Protein AF-A0A1M4UAZ0-F1 (afdb_monomer)

Secondary structure (DSSP, 8-state):
-HHHHHHHHHHHHHHHHHHHHHHHTTTSSSSSSSSSSS-S-------SSHHHHHHHHHHHHHHTTSSS-S--SS-TTTHHHHHHHHHHHHHHHHHHHHHHHHHHHHHHHHHHHHHHHHHHHHHHHHHHHHHHHHHHHHHHHHHHHHHHHHHHHHHHHHHHHHHHGGGGS-HHHHHHTT--SHHHHHHHHHHHHHHHHHHHHHHHHHHHHHHTT-HHHHHHHHHHHHHHHHHHHHIIIIIS--HHHHHHHHHHHHHHHHHHHHHHHHIIIIITTS----PPPHHHHHHHHSHHHHHHHHHHHHHHHHHHHHHHHHGGG-HHHHHHHHHHHHHHIIIIIHHHHHHHHHHHHHHHHHHHHGGG-HHHHHHHHHHHHHHHHHHHHHHHHHIIIIIHHHHHHHHHHHHHHSS-HHHHHHHHHHHHHHHHHHHHHHHHHHHHHHHHHHHHHTT-HHHHHHHHHHHHHHHHHHHHHHHHTTT-HHHHHHHHHHHHHHHHHHHHHHHHHHHHHH-

Organism: NCBI:txid112248

Foldseek 3Di:
DVVVVVVVVVVVVVVVCVVVVVVVVVVPVVPPPDPPPPDPDDDDDDDDPVVVVVVVVVVVVVPVVPPPPPDDDDCPVVVVVVVVVVVVVVVVVVVVVVVVVVVVVVVVVVVVVVVVVVVVVVVVVVVVVVVVVVVVLQVVLQLLLQVLLVQLVVLQVQLVCQLPVVVVDPPVVCVVVVNPDPLSNLLRSLQRSLCSNLVSNLVSLLLLCVLLVNNVLSVVLVVQLVVQLVVQQCCQVPVVVVNSVSSSVSNSVSSVVSSVSSVVVCCVRRNPPYDRDNDDDPVSVCCCVHLQVVLVVLLVCLVVCLVVVVLVLQVVVDDLLSVLSVVLVVPPCVQLVVLLLVLQLNLLSLLLVCLVVVPDDPVSLVVNVVVLVVSLVVSLVVLVCCLVPPLVVVLVVCLVVCLVPPDDVVSSVSSSVSNVLCSVLVSLLSSVVSSVSNVLSSCSSNSVSVVSSVVSVVSSVLVVVLSSLSSVLPPDPVSVVVSVVSSVVVVVVSVVVCVVVVVVSSD

Radius of gyration: 39.87 Å; Cα contacts (8 Å, |Δi|>4): 357; chains: 1; bounding box: 80×70×135 Å

Nearest PDB structures (foldseek):
  3vvn-assembly1_A  TM=6.983E-01  e=2.061E-05  Pyrococcus furiosus DSM 3638
  6idr-assembly1_A  TM=7.002E-01  e=3.317E-05  Vibrio cholerae
  6ids-assembly1_A  TM=6.840E-01  e=5.114E-05  Vibrio cholerae
  3vvp-assembly2_B  TM=6.735E-01  e=1.115E-04  Pyrococcus furiosus
  3vvp-assembly1_A  TM=6.375E-01  e=6.631E-05  Pyrococcus furiosus

Solvent-accessible surface area (backbone atoms only — not comparable to full-atom values): 27048 Å² total; per-residue (Å²): 111,75,71,60,59,50,57,53,51,51,62,56,55,59,64,57,55,60,67,59,53,61,60,56,62,70,66,54,68,81,79,71,79,82,76,85,88,72,75,97,80,75,85,83,89,86,73,92,59,76,68,60,61,61,54,55,59,57,52,63,63,62,65,71,71,74,80,82,83,84,83,82,86,84,55,82,85,52,45,66,62,46,52,55,51,45,54,54,46,50,53,49,48,51,53,48,50,52,50,51,50,52,51,51,52,49,51,51,52,51,51,51,51,52,50,52,53,49,52,50,51,52,51,53,50,52,50,53,53,50,53,50,53,53,50,51,53,48,50,52,43,46,49,50,41,19,50,51,37,46,41,36,52,50,11,44,54,51,6,52,47,47,45,50,52,64,81,74,49,56,67,76,55,35,45,74,73,66,37,79,47,72,67,48,43,50,38,48,27,54,44,46,17,48,41,36,29,49,52,44,40,39,51,48,48,32,49,54,29,38,75,75,72,35,47,66,57,33,48,50,29,52,52,50,21,50,55,44,23,68,55,33,27,57,44,26,25,64,70,68,62,42,44,69,53,16,41,44,51,20,46,52,52,14,45,52,55,22,36,53,51,38,49,54,52,42,40,78,75,62,41,89,81,53,81,88,46,63,67,77,47,70,69,58,46,47,44,52,67,30,66,51,34,42,29,48,51,55,38,51,50,53,63,65,47,44,62,55,55,48,47,66,69,36,52,85,73,33,70,33,50,37,50,18,52,53,52,46,64,64,55,46,50,66,66,52,42,46,55,15,47,53,55,6,54,54,38,15,54,49,37,31,56,42,59,72,65,50,85,78,44,75,68,56,56,52,49,51,52,54,49,51,55,47,54,50,50,48,49,48,55,49,44,51,48,44,43,66,70,42,47,59,58,42,45,56,51,46,33,54,51,46,23,67,71,78,34,61,74,75,49,9,57,56,13,29,54,45,30,49,51,49,48,64,55,44,49,58,52,44,50,52,46,22,55,46,35,30,52,42,28,32,30,51,24,65,66,38,24,63,63,37,27,55,53,48,51,53,47,52,54,51,50,48,53,53,49,52,47,53,61,78,31,70,89,46,81,70,32,60,55,52,50,53,51,54,47,51,53,48,50,52,50,51,53,51,48,51,55,51,48,50,53,61,73,73,99

Sequence (507 aa):
MKRAKLTSKLKQETRATFLERGADYLLGITDTLYPIFIGAWAVSVSSKIGTFLLIFGAIWTGINAGAMLTVIPGYLGAAEVLEKKMREAEERQAKLRARAFMLQSQRKRARAKAFMLHAKRETTRAQALMIQAQQETTRARAFMNQALGTIASVGVLLGVTFAIVPEFLPESWLHRLGIVNSEAMSYFVLTGGSFFILTGTRWCLAVALRCVGQANDARNGAILIFGVNLILDPLLIVGAGWGLVGSTVGTITAQIVGIAYLWMRFRRNALNQVKASWRLTRDVQAQLWGESGGNMMLKETCYRSFPFLMIFLIDPLGVAVLSAYRLWTMIFPPLIGSVGLAAGTVMHARVATLMGSAKKNPTQIKALRMEYDTDRKLCTAYSSRLLVRYCFPASLLVVAVLSLIYLPPKVGMESGLYLLAFFGLGAAGWYTCSLNAVLELALQGAGKMQTLFLNSLARMVGQLLLSAGAVMLLPTPMAAISVIVIYNAFMVVAKRQLASMSKSVLK

Structure (mmCIF, N/CA/C/O backbone):
data_AF-A0A1M4UAZ0-F1
#
_entry.id   AF-A0A1M4UAZ0-F1
#
loop_
_atom_site.group_PDB
_atom_site.id
_atom_site.type_symbol
_atom_site.label_atom_id
_atom_site.label_alt_id
_atom_site.label_comp_id
_atom_site.label_asym_id
_atom_site.label_entity_id
_atom_site.label_seq_id
_atom_site.pdbx_PDB_ins_code
_atom_site.Cartn_x
_atom_site.Cartn_y
_atom_site.Cartn_z
_atom_site.occupancy
_atom_site.B_iso_or_equiv
_atom_site.auth_seq_id
_atom_site.auth_comp_id
_atom_site.auth_asym_id
_atom_site.auth_atom_id
_atom_site.pdbx_PDB_model_num
ATOM 1 N N . MET A 1 1 ? 1.146 2.743 56.022 1.00 46.97 1 MET A N 1
ATOM 2 C CA . MET A 1 1 ? 2.385 1.950 55.812 1.00 46.97 1 MET A CA 1
ATOM 3 C C . MET A 1 1 ? 2.172 0.440 55.621 1.00 46.97 1 MET A C 1
ATOM 5 O O . MET A 1 1 ? 2.682 -0.079 54.637 1.00 46.97 1 MET A O 1
ATOM 9 N N . LYS A 1 2 ? 1.394 -0.283 56.450 1.00 38.38 2 LYS A N 1
ATOM 10 C CA . LYS A 1 2 ? 1.163 -1.743 56.268 1.00 38.38 2 LYS A CA 1
ATOM 11 C C . LYS A 1 2 ? 0.486 -2.139 54.936 1.00 38.38 2 LYS A C 1
ATOM 13 O O . LYS A 1 2 ? 0.771 -3.205 54.407 1.00 38.38 2 LYS A O 1
ATOM 18 N N . ARG A 1 3 ? -0.324 -1.257 54.334 1.00 35.69 3 ARG A N 1
ATOM 19 C CA . ARG A 1 3 ? -0.987 -1.498 53.034 1.00 35.69 3 ARG A CA 1
ATOM 20 C C . ARG A 1 3 ? -0.058 -1.363 51.818 1.00 35.69 3 ARG A C 1
ATOM 22 O O . ARG A 1 3 ? -0.321 -2.006 50.818 1.00 35.69 3 ARG A O 1
ATOM 29 N N . ALA A 1 4 ? 1.023 -0.580 51.917 1.00 44.78 4 ALA A N 1
ATOM 30 C CA . ALA A 1 4 ? 1.992 -0.369 50.831 1.00 44.78 4 ALA A CA 1
ATOM 31 C C . ALA A 1 4 ? 3.064 -1.476 50.770 1.00 44.78 4 ALA A C 1
ATOM 33 O O . ALA A 1 4 ? 3.473 -1.876 49.684 1.00 44.78 4 ALA A O 1
ATOM 34 N N . LYS A 1 5 ? 3.450 -2.034 51.932 1.00 42.69 5 LYS A N 1
ATOM 35 C CA . LYS A 1 5 ? 4.305 -3.234 52.019 1.00 42.69 5 LYS A CA 1
ATOM 36 C C . LYS A 1 5 ? 3.602 -4.502 51.506 1.00 42.69 5 LYS A C 1
ATOM 38 O O . LYS A 1 5 ? 4.269 -5.397 51.003 1.00 42.69 5 LYS A O 1
ATOM 43 N N . LEU A 1 6 ? 2.267 -4.570 51.584 1.00 41.69 6 LEU A N 1
ATOM 44 C CA . LEU A 1 6 ? 1.489 -5.712 51.088 1.00 41.69 6 LEU A CA 1
ATOM 45 C C . LEU A 1 6 ? 1.375 -5.718 49.550 1.00 41.69 6 LEU A C 1
ATOM 47 O O . LEU A 1 6 ? 1.447 -6.774 48.933 1.00 41.69 6 LEU A O 1
ATOM 51 N N . THR A 1 7 ? 1.275 -4.546 48.910 1.00 43.78 7 THR A N 1
ATOM 52 C CA . THR A 1 7 ? 1.202 -4.421 47.441 1.00 43.78 7 THR A CA 1
ATOM 53 C C . THR A 1 7 ? 2.545 -4.615 46.739 1.00 43.78 7 THR A C 1
ATOM 55 O O . THR A 1 7 ? 2.558 -5.059 45.591 1.00 43.78 7 THR A O 1
ATOM 58 N N . SER A 1 8 ? 3.671 -4.302 47.394 1.00 42.75 8 SER A N 1
ATOM 59 C CA . SER A 1 8 ? 5.004 -4.574 46.836 1.00 42.75 8 SER A CA 1
ATOM 60 C C . SER A 1 8 ? 5.367 -6.057 46.930 1.00 42.75 8 SER A C 1
ATOM 62 O O . SER A 1 8 ? 5.899 -6.600 45.966 1.00 42.75 8 SER A O 1
ATOM 64 N N . LYS A 1 9 ? 5.000 -6.729 48.034 1.00 42.28 9 LYS A N 1
ATOM 65 C CA . LYS A 1 9 ? 5.238 -8.167 48.235 1.00 42.28 9 LYS A CA 1
ATOM 66 C C . LYS A 1 9 ? 4.387 -9.031 47.290 1.00 42.28 9 LYS A C 1
ATOM 68 O O . LYS A 1 9 ? 4.933 -9.906 46.626 1.00 42.28 9 LYS A O 1
ATOM 73 N N . LEU A 1 10 ? 3.110 -8.672 47.078 1.00 42.12 10 LEU A N 1
ATOM 74 C CA . LEU A 1 10 ? 2.257 -9.333 46.076 1.00 42.12 10 LEU A CA 1
ATOM 75 C C . LEU A 1 10 ? 2.807 -9.190 44.645 1.00 42.12 10 LEU A C 1
ATOM 77 O O . LEU A 1 10 ? 2.771 -10.142 43.875 1.00 42.12 10 LEU A O 1
ATOM 81 N N . LYS A 1 11 ? 3.344 -8.024 44.259 1.00 41.31 11 LYS A N 1
ATOM 82 C CA . LYS A 1 11 ? 3.889 -7.822 42.900 1.00 41.31 11 LYS A CA 1
ATOM 83 C C . LYS A 1 11 ? 5.167 -8.619 42.621 1.00 41.31 11 LYS A C 1
ATOM 85 O O . LYS A 1 11 ? 5.437 -8.904 41.456 1.00 41.31 11 LYS A O 1
ATOM 90 N N . GLN A 1 12 ? 5.938 -8.950 43.655 1.00 39.31 12 GLN A N 1
ATOM 91 C CA . GLN A 1 12 ? 7.193 -9.691 43.528 1.00 39.31 12 GLN A CA 1
ATOM 92 C C . GLN A 1 12 ? 6.951 -11.211 43.557 1.00 39.31 12 GLN A C 1
ATOM 94 O O . GLN A 1 12 ? 7.513 -11.922 42.729 1.00 39.31 12 GLN A O 1
ATOM 99 N N . GLU A 1 13 ? 6.021 -11.690 44.393 1.00 41.31 13 GLU A N 1
ATOM 100 C CA . GLU A 1 13 ? 5.628 -13.110 44.460 1.00 41.31 13 GLU A CA 1
ATOM 101 C C . GLU A 1 13 ? 4.824 -13.568 43.226 1.00 41.31 13 GLU A C 1
ATOM 103 O O . GLU A 1 13 ? 5.015 -14.691 42.762 1.00 41.31 13 GLU A O 1
ATOM 108 N N . THR A 1 14 ? 4.015 -12.691 42.608 1.00 40.53 14 THR A N 1
ATOM 109 C CA . THR A 1 14 ? 3.209 -13.029 41.406 1.00 40.53 14 THR A CA 1
ATOM 110 C C . THR A 1 14 ? 4.050 -13.155 40.124 1.00 40.53 14 THR A C 1
ATOM 112 O O . THR A 1 14 ? 3.605 -13.743 39.142 1.00 40.53 14 THR A O 1
ATOM 115 N N . ARG A 1 15 ? 5.276 -12.609 40.096 1.00 37.22 15 ARG A N 1
ATOM 116 C CA . ARG A 1 15 ? 6.152 -12.660 38.909 1.00 37.22 15 ARG A CA 1
ATOM 117 C C . ARG A 1 15 ? 7.040 -13.906 38.856 1.00 37.22 15 ARG A C 1
ATOM 119 O O . ARG A 1 15 ? 7.400 -14.310 37.758 1.00 37.22 15 ARG A O 1
ATOM 126 N N . ALA A 1 16 ? 7.353 -14.509 40.004 1.00 38.97 16 ALA A N 1
ATOM 127 C CA . ALA A 1 16 ? 8.136 -15.745 40.084 1.00 38.97 16 ALA A CA 1
ATOM 128 C C . ALA A 1 16 ? 7.256 -17.004 39.929 1.00 38.97 16 ALA A C 1
ATOM 130 O O . ALA A 1 16 ? 7.622 -17.927 39.212 1.00 38.97 16 ALA A O 1
ATOM 131 N N . THR A 1 17 ? 6.031 -17.007 40.472 1.00 44.78 17 THR A N 1
ATOM 132 C CA . THR A 1 17 ? 5.133 -18.184 40.420 1.00 44.78 17 THR A CA 1
ATOM 133 C C . THR A 1 17 ? 4.441 -18.426 39.074 1.00 44.78 17 THR A C 1
ATOM 135 O O . THR A 1 17 ? 3.918 -19.517 38.864 1.00 44.78 17 THR A O 1
ATOM 138 N N . PHE A 1 18 ? 4.423 -17.457 38.152 1.00 37.47 18 PHE A N 1
ATOM 139 C CA . PHE A 1 18 ? 3.763 -17.620 36.845 1.00 37.47 18 PHE A CA 1
ATOM 140 C C . PHE A 1 18 ? 4.667 -18.270 35.780 1.00 37.47 18 PHE A C 1
ATOM 142 O O . PHE A 1 18 ? 4.158 -18.811 34.804 1.00 37.47 18 PHE A O 1
ATOM 149 N N . LEU A 1 19 ? 5.993 -18.240 35.966 1.00 41.34 19 LEU A N 1
ATOM 150 C CA . LEU A 1 19 ? 6.955 -18.860 35.046 1.00 41.34 19 LEU A CA 1
ATOM 151 C C . LEU A 1 19 ? 7.358 -20.283 35.470 1.00 41.34 19 LEU A C 1
ATOM 153 O O . LEU A 1 19 ? 7.584 -21.104 34.591 1.00 41.34 19 LEU A O 1
ATOM 157 N N . GLU A 1 20 ? 7.351 -20.616 36.767 1.00 42.31 20 GLU A N 1
ATOM 158 C CA . GLU A 1 20 ? 7.579 -21.999 37.233 1.00 42.31 20 GLU A CA 1
ATOM 159 C C . GLU A 1 20 ? 6.322 -22.884 37.123 1.00 42.31 20 GLU A C 1
ATOM 161 O O . GLU A 1 20 ? 6.405 -24.016 36.660 1.00 42.31 20 GLU A O 1
ATOM 166 N N . ARG A 1 21 ? 5.116 -22.369 37.419 1.00 42.75 21 ARG A N 1
ATOM 167 C CA . ARG A 1 21 ? 3.879 -23.188 37.386 1.00 42.75 21 ARG A CA 1
ATOM 168 C C . ARG A 1 21 ? 3.326 -23.477 35.987 1.00 42.75 21 ARG A C 1
ATOM 170 O O . ARG A 1 21 ? 2.421 -24.295 35.852 1.00 42.75 21 ARG A O 1
ATOM 177 N N . GLY A 1 22 ? 3.841 -22.815 34.951 1.00 40.19 22 GLY A N 1
ATOM 178 C CA . GLY A 1 22 ? 3.461 -23.086 33.560 1.00 40.19 22 GLY A CA 1
ATOM 179 C C . GLY A 1 22 ? 4.081 -24.368 32.994 1.00 40.19 22 GLY A C 1
ATOM 180 O O . GLY A 1 22 ? 3.509 -24.951 32.078 1.00 40.19 22 GLY A O 1
ATOM 181 N N . ALA A 1 23 ? 5.212 -24.821 33.547 1.00 38.78 23 ALA A N 1
ATOM 182 C CA . ALA A 1 23 ? 5.892 -26.043 33.117 1.00 38.78 23 ALA A CA 1
ATOM 183 C C . ALA A 1 23 ? 5.337 -27.300 33.820 1.00 38.78 23 ALA A C 1
ATOM 185 O O . ALA A 1 23 ? 5.135 -28.319 33.164 1.00 38.78 23 ALA A O 1
ATOM 186 N N . ASP A 1 24 ? 4.963 -27.205 35.102 1.00 39.72 24 ASP A N 1
ATOM 187 C CA . ASP A 1 24 ? 4.398 -28.335 35.865 1.00 39.72 24 ASP A CA 1
ATOM 188 C C . ASP A 1 24 ? 2.937 -28.658 35.495 1.00 39.72 24 ASP A C 1
ATOM 190 O O . ASP A 1 24 ? 2.491 -29.802 35.589 1.00 39.72 24 ASP A O 1
ATOM 194 N N . TYR A 1 25 ? 2.177 -27.670 35.007 1.00 39.44 25 TYR A N 1
ATOM 195 C CA . TYR A 1 25 ? 0.774 -27.859 34.609 1.00 39.44 25 TYR A CA 1
ATOM 196 C C . TYR A 1 25 ? 0.611 -28.695 33.324 1.00 39.44 25 TYR A C 1
ATOM 198 O O . TYR A 1 25 ? -0.464 -29.235 33.083 1.00 39.44 25 TYR A O 1
ATOM 206 N N . LEU A 1 26 ? 1.664 -28.839 32.511 1.00 37.56 26 LEU A N 1
ATOM 207 C CA . LEU A 1 26 ? 1.645 -29.658 31.290 1.00 37.56 26 LEU A CA 1
ATOM 208 C C . LEU A 1 26 ? 2.161 -31.092 31.500 1.00 37.56 26 LEU A C 1
ATOM 210 O O . LEU A 1 26 ? 1.897 -31.940 30.653 1.00 37.56 26 LEU A O 1
ATOM 214 N N . LEU A 1 27 ? 2.817 -31.385 32.629 1.00 40.25 27 LEU A N 1
ATOM 215 C CA . LEU A 1 27 ? 3.283 -32.734 32.990 1.00 40.25 27 LEU A CA 1
ATOM 216 C C . LEU A 1 27 ? 2.335 -33.480 33.953 1.00 40.25 27 LEU A C 1
ATOM 218 O O . LEU A 1 27 ? 2.385 -34.700 34.019 1.00 40.25 27 LEU A O 1
ATOM 222 N N . GLY A 1 28 ? 1.415 -32.791 34.642 1.00 41.19 28 GLY A N 1
ATOM 223 C CA . GLY A 1 28 ? 0.423 -33.418 35.540 1.00 41.19 28 GLY A CA 1
ATOM 224 C C . GLY A 1 28 ? -0.912 -33.833 34.894 1.00 41.19 28 GLY A C 1
ATOM 225 O O . GLY A 1 28 ? -1.751 -34.458 35.544 1.00 41.19 28 GLY A O 1
ATOM 226 N N . ILE A 1 29 ? -1.145 -33.499 33.621 1.00 41.06 29 ILE A N 1
ATOM 227 C CA . ILE A 1 29 ? -2.409 -33.817 32.924 1.00 41.06 29 ILE A CA 1
ATOM 228 C C . ILE A 1 29 ? -2.436 -35.274 32.413 1.00 41.06 29 ILE A C 1
ATOM 230 O O . ILE A 1 29 ? -3.510 -35.803 32.137 1.00 41.06 29 ILE A O 1
ATOM 234 N N . THR A 1 30 ? -1.295 -35.967 32.379 1.00 39.38 30 THR A N 1
ATOM 235 C CA . THR A 1 30 ? -1.195 -37.373 31.951 1.00 39.38 30 THR A CA 1
ATOM 236 C C . THR A 1 30 ? -1.365 -38.409 33.070 1.00 39.38 30 THR A C 1
ATOM 238 O O . THR A 1 30 ? -1.766 -39.525 32.760 1.00 39.38 30 THR A O 1
ATOM 241 N N . ASP A 1 31 ? -1.202 -38.052 34.351 1.00 40.91 31 ASP A N 1
ATOM 242 C CA . ASP A 1 31 ? -1.208 -39.034 35.460 1.00 40.91 31 ASP A CA 1
ATOM 243 C C . ASP A 1 31 ? -2.447 -38.989 36.376 1.00 40.91 31 ASP A C 1
ATOM 245 O O . ASP A 1 31 ? -2.580 -39.806 37.286 1.00 40.91 31 ASP A O 1
ATOM 249 N N . THR A 1 32 ? -3.403 -38.081 36.138 1.00 42.41 32 THR A N 1
ATOM 250 C CA . THR A 1 32 ? -4.509 -37.842 37.096 1.00 42.41 32 THR A CA 1
ATOM 251 C C . THR A 1 32 ? -5.920 -38.098 36.559 1.00 42.41 32 THR A C 1
ATOM 253 O O . THR A 1 32 ? -6.897 -37.876 37.272 1.00 42.41 32 THR A O 1
ATOM 256 N N . LEU A 1 33 ? -6.064 -38.583 35.320 1.00 42.75 33 LEU A N 1
ATOM 257 C CA . LEU A 1 33 ? -7.377 -38.823 34.696 1.00 42.75 33 LEU A CA 1
ATOM 258 C C . LEU A 1 33 ? -7.702 -40.297 34.416 1.00 42.75 33 LEU A C 1
ATOM 260 O O . LEU A 1 33 ? -8.643 -40.572 33.677 1.00 42.75 33 LEU A O 1
ATOM 264 N N . TYR A 1 34 ? -6.991 -41.246 35.034 1.00 35.38 34 TYR A N 1
ATOM 265 C CA . TYR A 1 34 ? -7.194 -42.673 34.745 1.00 35.38 34 TYR A CA 1
ATOM 266 C C . TYR A 1 34 ? -7.794 -43.555 35.864 1.00 35.38 34 TYR A C 1
ATOM 268 O O . TYR A 1 34 ? -8.201 -44.668 35.546 1.00 35.38 34 TYR A O 1
ATOM 276 N N . PRO A 1 35 ? -7.963 -43.115 37.134 1.00 38.47 35 PRO A N 1
ATOM 277 C CA . PRO A 1 35 ? -8.744 -43.939 38.073 1.00 38.47 35 PRO A CA 1
ATOM 278 C C . PRO A 1 35 ? -9.688 -43.181 39.033 1.00 38.47 35 PRO A C 1
ATOM 280 O O . PRO A 1 35 ? -9.815 -43.566 40.190 1.00 38.47 35 PRO A O 1
ATOM 283 N N . ILE A 1 36 ? -10.389 -42.122 38.593 1.00 37.88 36 ILE A N 1
ATOM 284 C CA . ILE A 1 36 ? -11.439 -41.456 39.416 1.00 37.88 36 ILE A CA 1
ATOM 285 C C . ILE A 1 36 ? -12.796 -41.370 38.682 1.00 37.88 36 ILE A C 1
ATOM 287 O O . ILE A 1 36 ? -13.635 -40.523 38.961 1.00 37.88 36 ILE A O 1
ATOM 291 N N . PHE A 1 37 ? -13.057 -42.296 37.753 1.00 32.81 37 PHE A N 1
ATOM 292 C CA . PHE A 1 37 ? -14.420 -42.541 37.246 1.00 32.81 37 PHE A CA 1
ATOM 293 C C . PHE A 1 37 ? -14.881 -44.000 37.351 1.00 32.81 37 PHE A C 1
ATOM 295 O O . PHE A 1 37 ? -15.949 -44.351 36.860 1.00 32.81 37 PHE A O 1
ATOM 302 N N . ILE A 1 38 ? -14.135 -44.835 38.078 1.00 37.94 38 ILE A N 1
ATOM 303 C CA . ILE A 1 38 ? -14.572 -46.176 38.478 1.00 37.94 38 ILE A CA 1
ATOM 304 C C . ILE A 1 38 ? -14.363 -46.269 39.987 1.00 37.94 38 ILE A C 1
ATOM 306 O O . ILE A 1 38 ? -13.247 -46.463 40.453 1.00 37.94 38 ILE A O 1
ATOM 310 N N . GLY A 1 39 ? -15.421 -46.040 40.763 1.00 34.59 39 GLY A N 1
ATOM 311 C CA . GLY A 1 39 ? -15.328 -46.119 42.225 1.00 34.59 39 GLY A CA 1
ATOM 312 C C . GLY A 1 39 ? -16.478 -45.491 43.003 1.00 34.59 39 GLY A C 1
ATOM 313 O O . GLY A 1 39 ? -16.573 -45.695 44.206 1.00 34.59 39 GLY A O 1
ATOM 314 N N . ALA A 1 40 ? -17.401 -44.790 42.346 1.00 34.91 40 ALA A N 1
ATOM 315 C CA 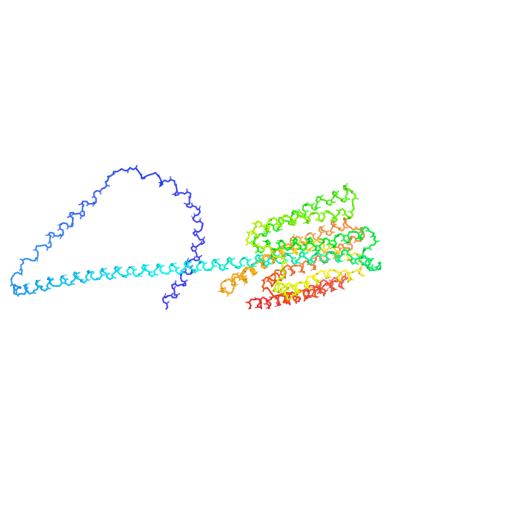. ALA A 1 40 ? -18.727 -44.555 42.906 1.00 34.91 40 ALA A CA 1
ATOM 316 C C . ALA A 1 40 ? -19.650 -45.723 42.535 1.00 34.91 40 ALA A C 1
ATOM 318 O O . ALA A 1 40 ? -20.576 -45.527 41.761 1.00 34.91 40 ALA A O 1
ATOM 319 N N . TRP A 1 41 ? -19.357 -46.930 43.035 1.00 29.70 41 TRP A N 1
ATOM 320 C CA . TRP A 1 41 ? -20.329 -48.026 43.178 1.00 29.70 41 TRP A CA 1
ATOM 321 C C . TRP A 1 41 ? -19.710 -49.227 43.915 1.00 29.70 41 TRP A C 1
ATOM 323 O O . TRP A 1 41 ? -19.275 -50.193 43.303 1.00 29.70 41 TRP A O 1
ATOM 333 N N . ALA A 1 42 ? -19.632 -49.140 45.241 1.00 29.11 42 ALA A N 1
ATOM 334 C CA . ALA A 1 42 ? -19.637 -50.279 46.169 1.00 29.11 42 ALA A CA 1
ATOM 335 C C . ALA A 1 42 ? -19.631 -49.686 47.589 1.00 29.11 42 ALA A C 1
ATOM 337 O O . ALA A 1 42 ? -18.676 -49.045 48.000 1.00 29.11 42 ALA A O 1
ATOM 338 N N . VAL A 1 43 ? -20.778 -49.619 48.262 1.00 30.11 43 VAL A N 1
ATOM 339 C CA . VAL A 1 43 ? -21.217 -50.682 49.175 1.00 30.11 43 VAL A CA 1
ATOM 340 C C . VAL A 1 43 ? -20.346 -50.726 50.439 1.00 30.11 43 VAL A C 1
ATOM 342 O O . VAL A 1 43 ? -19.212 -51.176 50.427 1.00 30.11 43 VAL A O 1
ATOM 345 N N . SER A 1 44 ? -21.006 -50.370 51.544 1.00 28.00 44 SER A N 1
ATOM 346 C CA . SER A 1 44 ? -20.876 -51.023 52.849 1.00 28.00 44 SER A CA 1
ATOM 347 C C . SER A 1 44 ? -19.757 -50.590 53.807 1.00 28.00 44 SER A C 1
ATOM 349 O O . SER A 1 44 ? -18.578 -50.843 53.614 1.00 28.00 44 SER A O 1
ATOM 351 N N . VAL A 1 45 ? -20.231 -50.026 54.925 1.00 36.12 45 VAL A N 1
ATOM 352 C CA . VAL A 1 45 ? -19.912 -50.418 56.308 1.00 36.12 45 VAL A CA 1
ATOM 353 C C . VAL A 1 45 ? -18.443 -50.398 56.744 1.00 36.12 45 VAL A C 1
ATOM 355 O O . VAL A 1 45 ? -17.647 -51.273 56.433 1.00 36.12 45 VAL A O 1
ATOM 358 N N . SER A 1 46 ? -18.173 -49.470 57.662 1.00 37.56 46 SER A N 1
ATOM 359 C CA . SER A 1 46 ? -17.482 -49.647 58.955 1.00 37.56 46 SER A CA 1
ATOM 360 C C . SER A 1 46 ? -16.630 -48.402 59.220 1.00 37.56 46 SER A C 1
ATOM 362 O O . SER A 1 46 ? -15.794 -47.999 58.428 1.00 37.56 46 SER A O 1
ATOM 364 N N . SER A 1 47 ? -16.842 -47.666 60.303 1.00 38.28 47 SER A N 1
ATOM 365 C CA . SER A 1 47 ? -16.247 -48.055 61.574 1.00 38.28 47 SER A CA 1
ATOM 366 C C . SER A 1 47 ? -16.731 -47.132 62.703 1.00 38.28 47 SER A C 1
ATOM 368 O O . SER A 1 47 ? -16.747 -45.911 62.588 1.00 38.28 47 SER A O 1
ATOM 370 N N . LYS A 1 48 ? -17.190 -47.766 63.786 1.00 42.81 48 LYS A N 1
ATOM 371 C CA . LYS A 1 48 ? -16.879 -47.592 65.224 1.00 42.81 48 LYS A CA 1
ATOM 372 C C . LYS A 1 48 ? -16.459 -46.237 65.845 1.00 42.81 48 LYS A C 1
ATOM 374 O O . LYS A 1 48 ? -16.090 -46.241 67.012 1.00 42.81 48 LYS A O 1
ATOM 379 N N . ILE A 1 49 ? -16.570 -45.086 65.185 1.00 42.09 49 ILE A N 1
ATOM 380 C CA . ILE A 1 49 ? -16.203 -43.782 65.785 1.00 42.09 49 ILE A CA 1
ATOM 381 C C . ILE A 1 49 ? -17.443 -42.945 66.158 1.00 42.09 49 ILE A C 1
ATOM 383 O O . ILE A 1 49 ? -17.407 -42.167 67.109 1.00 42.09 49 ILE A O 1
ATOM 387 N N . GLY A 1 50 ? -18.589 -43.177 65.507 1.00 42.81 50 GLY A N 1
ATOM 388 C CA . GLY A 1 50 ? -19.841 -42.452 65.785 1.00 42.81 50 GLY A CA 1
ATOM 389 C C . GLY A 1 50 ? -20.524 -42.811 67.112 1.00 42.81 50 GLY A C 1
ATOM 390 O O . GLY A 1 50 ? -21.207 -41.978 67.699 1.00 42.81 50 GLY A O 1
ATOM 391 N N . THR A 1 51 ? -20.310 -44.022 67.630 1.00 47.03 51 THR A N 1
ATOM 392 C CA . THR A 1 51 ? -20.941 -44.482 68.882 1.00 47.03 51 THR A CA 1
ATOM 393 C C . THR A 1 51 ? -20.164 -44.035 70.129 1.00 47.03 51 THR A C 1
ATOM 395 O O . THR A 1 51 ? -20.746 -43.899 71.200 1.00 47.03 51 THR A O 1
ATOM 398 N N . PHE A 1 52 ? -18.868 -43.725 70.002 1.00 44.16 52 PHE A N 1
ATOM 399 C CA . PHE A 1 52 ? -18.017 -43.349 71.141 1.00 44.16 52 PHE A CA 1
ATOM 400 C C . PHE A 1 52 ? -18.205 -41.879 71.575 1.00 44.16 52 PHE A C 1
ATOM 402 O O . PHE A 1 52 ? -18.093 -41.557 72.755 1.00 44.16 52 PHE A O 1
ATOM 409 N N . LEU A 1 53 ? -18.584 -40.986 70.652 1.00 45.56 53 LEU A N 1
ATOM 410 C CA . LEU A 1 53 ? -18.817 -39.563 70.953 1.00 45.56 53 LEU A CA 1
ATOM 411 C C . LEU A 1 53 ? -20.218 -39.266 71.520 1.00 45.56 53 LEU A C 1
ATOM 413 O O . LEU A 1 53 ? -20.401 -38.254 72.193 1.00 45.56 53 LEU A O 1
ATOM 417 N N . LEU A 1 54 ? -21.189 -40.164 71.325 1.00 47.44 54 LEU A N 1
ATOM 418 C CA . LEU A 1 54 ? -22.528 -40.055 71.923 1.00 47.44 54 LEU A CA 1
ATOM 419 C C . LEU A 1 54 ? -22.566 -40.504 73.396 1.00 47.44 54 LEU A C 1
ATOM 421 O O . LEU A 1 54 ? -23.379 -39.999 74.164 1.00 47.44 54 LEU A O 1
ATOM 425 N N . ILE A 1 55 ? -21.647 -41.379 73.818 1.00 49.56 55 ILE A N 1
ATOM 426 C CA . ILE A 1 55 ? -21.563 -41.869 75.205 1.00 49.56 55 ILE A CA 1
ATOM 427 C C . ILE A 1 55 ? -20.758 -40.901 76.096 1.00 49.56 55 ILE A C 1
ATOM 429 O O . ILE A 1 55 ? -21.104 -40.698 77.257 1.00 49.56 55 ILE A O 1
ATOM 433 N N . PHE A 1 56 ? -19.760 -40.196 75.551 1.00 44.12 56 PHE A N 1
ATOM 434 C CA . PHE A 1 56 ? -18.977 -39.216 76.322 1.00 44.12 56 PHE A CA 1
ATOM 435 C C . PHE A 1 56 ? -19.733 -37.895 76.584 1.00 44.12 56 PHE A C 1
ATOM 437 O O . PHE A 1 56 ? -19.546 -37.265 77.624 1.00 44.12 56 PHE A O 1
ATOM 444 N N . GLY A 1 57 ? -20.653 -37.504 75.691 1.00 41.62 57 GLY A N 1
ATOM 445 C CA . GLY A 1 57 ? -21.530 -36.341 75.891 1.00 41.62 57 GLY A CA 1
ATOM 446 C C . GLY A 1 57 ? -22.612 -36.552 76.960 1.00 41.62 57 GLY A C 1
ATOM 447 O O . GLY A 1 57 ? -22.976 -35.602 77.654 1.00 41.62 57 GLY A O 1
ATOM 448 N N . ALA A 1 58 ? -23.074 -37.794 77.139 1.00 42.56 58 ALA A N 1
ATOM 449 C CA . ALA A 1 58 ? -24.079 -38.163 78.140 1.00 42.56 58 ALA A CA 1
ATOM 450 C C . ALA A 1 58 ? -23.490 -38.333 79.557 1.00 42.56 58 ALA A C 1
ATOM 452 O O . ALA A 1 58 ? -24.178 -38.107 80.548 1.00 42.56 58 ALA A O 1
ATOM 453 N N . ILE A 1 59 ? -22.200 -38.671 79.671 1.00 44.03 59 ILE A N 1
ATOM 454 C CA . ILE A 1 59 ? -21.522 -38.866 80.966 1.00 44.03 59 ILE A CA 1
ATOM 455 C C . ILE A 1 59 ? -20.970 -37.540 81.528 1.00 44.03 59 ILE A C 1
ATOM 457 O O . ILE A 1 59 ? -20.958 -37.342 82.741 1.00 44.03 59 ILE A O 1
ATOM 461 N N . TRP A 1 60 ? -20.629 -36.562 80.679 1.00 40.38 60 TRP A N 1
ATOM 462 C CA . TRP A 1 60 ? -20.213 -35.221 81.131 1.00 40.38 60 TRP A CA 1
ATOM 463 C C . TRP A 1 60 ? -21.380 -34.349 81.638 1.00 40.38 60 TRP A C 1
ATOM 465 O O . TRP A 1 60 ? -21.189 -33.453 82.463 1.00 40.38 60 TRP A O 1
ATOM 475 N N . THR A 1 61 ? -22.607 -34.630 81.190 1.00 41.97 61 THR A N 1
ATOM 476 C CA . THR A 1 61 ? -23.831 -33.968 81.678 1.00 41.97 61 THR A CA 1
ATOM 477 C C . THR A 1 61 ? -24.373 -34.584 82.971 1.00 41.97 61 THR A C 1
ATOM 479 O O . THR A 1 61 ? -25.047 -33.889 83.726 1.00 41.97 61 THR A O 1
ATOM 482 N N . GLY A 1 62 ? -24.015 -35.834 83.290 1.00 42.75 62 GLY A N 1
ATOM 483 C CA . GLY A 1 62 ? -24.397 -36.495 84.544 1.00 42.75 62 GLY A CA 1
ATOM 484 C C . GLY A 1 62 ? -23.547 -36.114 85.765 1.00 42.75 62 GLY A C 1
ATOM 485 O O . GLY A 1 62 ? -24.029 -36.199 86.889 1.00 42.75 62 GLY A O 1
ATOM 486 N N . ILE A 1 63 ? -22.305 -35.652 85.574 1.00 40.56 63 ILE A N 1
ATOM 487 C CA . ILE A 1 63 ? -21.341 -35.477 86.682 1.00 40.56 63 ILE A CA 1
ATOM 488 C C . ILE A 1 63 ? -21.285 -34.033 87.225 1.00 40.56 63 ILE A C 1
ATOM 490 O O . ILE A 1 63 ? -20.886 -33.824 88.366 1.00 40.56 63 ILE A O 1
ATOM 494 N N . ASN A 1 64 ? -21.804 -33.034 86.500 1.00 34.47 64 ASN A N 1
ATOM 495 C CA . ASN A 1 64 ? -21.954 -31.662 87.025 1.00 34.47 64 ASN A CA 1
ATOM 496 C C . ASN A 1 64 ? -23.321 -31.383 87.683 1.00 34.47 64 ASN A C 1
ATOM 498 O O . ASN A 1 64 ? -23.547 -30.287 88.189 1.00 34.47 64 ASN A O 1
ATOM 502 N N . ALA A 1 65 ? -24.218 -32.374 87.727 1.00 34.50 65 ALA A N 1
ATOM 503 C CA . ALA A 1 65 ? -25.521 -32.267 88.390 1.00 34.50 65 ALA A CA 1
ATOM 504 C C . ALA A 1 65 ? -25.476 -32.574 89.906 1.00 34.50 65 ALA A C 1
ATOM 506 O O . ALA A 1 65 ? -26.475 -32.398 90.596 1.00 34.50 65 ALA A O 1
ATOM 507 N N . GLY A 1 66 ? -24.327 -33.002 90.444 1.00 37.06 66 GLY A N 1
ATOM 508 C CA . GLY A 1 66 ? -24.183 -33.429 91.844 1.00 37.06 66 GLY A CA 1
ATOM 509 C C . GLY A 1 66 ? -23.606 -32.395 92.820 1.00 37.06 66 GLY A C 1
ATOM 510 O O . GLY A 1 66 ? -23.538 -32.679 94.010 1.00 37.06 66 GLY A O 1
ATOM 511 N N . ALA A 1 67 ? -23.191 -31.208 92.359 1.00 35.62 67 ALA A N 1
ATOM 512 C CA . ALA A 1 67 ? -22.456 -30.233 93.186 1.00 35.62 67 ALA A CA 1
ATOM 513 C C . ALA A 1 67 ? -23.191 -28.895 93.431 1.00 35.62 67 ALA A C 1
ATOM 515 O O . ALA A 1 67 ? -22.586 -27.934 93.897 1.00 35.62 67 ALA A O 1
ATOM 516 N N . MET A 1 68 ? -24.497 -28.817 93.153 1.00 33.34 68 MET A N 1
ATOM 517 C CA . MET A 1 68 ? -25.327 -27.625 93.409 1.00 33.34 68 MET A CA 1
ATOM 518 C C . MET A 1 68 ? -26.597 -27.950 94.212 1.00 33.34 68 MET A C 1
ATOM 520 O O . MET A 1 68 ? -27.674 -27.436 93.929 1.00 33.34 68 MET A O 1
ATOM 524 N N . LEU A 1 69 ? -26.487 -28.814 95.226 1.00 34.62 69 LEU A N 1
ATOM 525 C CA . LEU A 1 69 ? -27.621 -29.194 96.083 1.00 34.62 69 LEU A CA 1
ATOM 526 C C . LEU A 1 69 ? -27.330 -29.117 97.591 1.00 34.62 69 LEU A C 1
ATOM 528 O O . LEU A 1 69 ? -27.887 -29.875 98.376 1.00 34.62 69 LEU A O 1
ATOM 532 N N . THR A 1 70 ? -26.508 -28.154 98.020 1.00 41.38 70 THR A N 1
ATOM 533 C CA . THR A 1 70 ? -26.266 -27.889 99.456 1.00 41.38 70 THR A CA 1
ATOM 534 C C . THR A 1 70 ? -26.259 -26.408 99.857 1.00 41.38 70 THR A C 1
ATOM 536 O O . THR A 1 70 ? -25.738 -26.067 100.912 1.00 41.38 70 THR A O 1
ATOM 539 N N . VAL A 1 71 ? -26.906 -25.515 99.092 1.00 36.62 71 VAL A N 1
ATOM 540 C CA . VAL A 1 71 ? -27.225 -24.147 99.568 1.00 36.62 71 VAL A CA 1
ATOM 541 C C . VAL A 1 71 ? -28.679 -23.778 99.240 1.00 36.62 71 VAL A C 1
ATOM 543 O O . VAL A 1 71 ? -28.992 -22.903 98.439 1.00 36.62 71 VAL A O 1
ATOM 546 N N . ILE A 1 72 ? -29.586 -24.517 99.868 1.00 36.25 72 ILE A N 1
ATOM 547 C CA . ILE A 1 72 ? -30.924 -24.075 100.302 1.00 36.25 72 ILE A CA 1
ATOM 548 C C . ILE A 1 72 ? -30.679 -23.352 101.652 1.00 36.25 72 ILE A C 1
ATOM 550 O O . ILE A 1 72 ? -29.774 -23.825 102.341 1.00 36.25 72 ILE A O 1
ATOM 554 N N . PRO A 1 73 ? -31.390 -22.312 102.151 1.00 38.25 73 PRO A N 1
ATOM 555 C CA . PRO A 1 73 ? -32.496 -21.478 101.650 1.00 38.25 73 PRO A CA 1
ATOM 556 C C . PRO A 1 73 ? -32.304 -19.953 101.924 1.00 38.25 73 PRO A C 1
ATOM 558 O O . PRO A 1 73 ? -31.963 -19.530 103.023 1.00 38.25 73 PRO A O 1
ATOM 561 N N . GLY A 1 74 ? -32.622 -19.082 100.962 1.00 39.62 74 GLY A N 1
ATOM 562 C CA . GLY A 1 74 ? -32.629 -17.619 101.196 1.00 39.62 74 GLY A CA 1
ATOM 563 C C . GLY A 1 74 ? -33.204 -16.759 100.067 1.00 39.62 74 GLY A C 1
ATOM 564 O O . GLY A 1 74 ? -33.418 -15.565 100.240 1.00 39.62 74 GLY A O 1
ATOM 565 N N . TYR A 1 75 ? -33.508 -17.357 98.913 1.00 40.59 75 TYR A N 1
ATOM 566 C CA . TYR A 1 75 ? -33.905 -16.634 97.698 1.00 40.59 75 TYR A CA 1
ATOM 567 C C . TYR A 1 75 ? -35.377 -16.818 97.293 1.00 40.59 75 TYR A C 1
ATOM 569 O O . TYR A 1 75 ? -35.780 -16.377 96.218 1.00 40.59 75 TYR A O 1
ATOM 577 N N . LEU A 1 76 ? -36.209 -17.417 98.150 1.00 42.44 76 LEU A N 1
ATOM 578 C CA . LEU A 1 76 ? -37.620 -17.695 97.839 1.00 42.44 76 LEU A CA 1
ATOM 579 C C . LEU A 1 76 ? -38.539 -16.458 97.883 1.00 42.44 76 LEU A C 1
ATOM 581 O O . LEU A 1 76 ? -39.647 -16.527 97.375 1.00 42.44 76 LEU A O 1
ATOM 585 N N . GLY A 1 77 ? -38.067 -15.305 98.373 1.00 45.78 77 GLY A N 1
ATOM 586 C CA . GLY A 1 77 ? -38.770 -14.016 98.227 1.00 45.78 77 GLY A CA 1
ATOM 587 C C . GLY A 1 77 ? -38.361 -13.199 96.990 1.00 45.78 77 GLY A C 1
ATOM 588 O O . GLY A 1 77 ? -39.063 -12.271 96.599 1.00 45.78 77 GLY A O 1
ATOM 589 N N . ALA A 1 78 ? -37.234 -13.535 96.350 1.00 45.69 78 ALA A N 1
ATOM 590 C CA . ALA A 1 78 ? -36.735 -12.857 95.147 1.00 45.69 78 ALA A CA 1
ATOM 591 C C . ALA A 1 78 ? -37.066 -13.625 93.852 1.00 45.69 78 ALA A C 1
ATOM 593 O O . ALA A 1 78 ? -37.094 -13.022 92.778 1.00 45.69 78 ALA A O 1
ATOM 594 N N . ALA A 1 79 ? -37.339 -14.932 93.946 1.00 46.03 79 ALA A N 1
ATOM 595 C CA . ALA A 1 79 ? -37.581 -15.822 92.811 1.00 46.03 79 ALA A CA 1
ATOM 596 C C . ALA A 1 79 ? -38.884 -15.518 92.046 1.00 46.03 79 ALA A C 1
ATOM 598 O O . ALA A 1 79 ? -38.853 -15.513 90.821 1.00 46.03 79 ALA A O 1
ATOM 599 N N . GLU A 1 80 ? -39.985 -15.150 92.712 1.00 48.81 80 GLU A N 1
ATOM 600 C CA . GLU A 1 80 ? -41.236 -14.785 92.014 1.00 48.81 80 GLU A CA 1
ATOM 601 C C . GLU A 1 80 ? -41.114 -13.466 91.227 1.00 48.81 80 GLU A C 1
ATOM 603 O O . GLU A 1 80 ? -41.649 -13.326 90.124 1.00 48.81 80 GLU A O 1
ATOM 608 N N . VAL A 1 81 ? -40.345 -12.499 91.744 1.00 52.75 81 VAL A N 1
ATOM 609 C CA . VAL A 1 81 ? -40.064 -11.232 91.046 1.00 52.75 81 VAL A CA 1
ATOM 610 C C . VAL A 1 81 ? -39.073 -11.444 89.894 1.00 52.75 81 VAL A C 1
ATOM 612 O O . VAL A 1 81 ? -39.185 -10.791 88.852 1.00 52.75 81 VAL A O 1
ATOM 615 N N . LEU A 1 82 ? -38.115 -12.362 90.053 1.00 49.72 82 LEU A N 1
ATOM 616 C CA . LEU A 1 82 ? -37.126 -12.698 89.032 1.00 49.72 82 LEU A CA 1
ATOM 617 C C . LEU A 1 82 ? -37.735 -13.539 87.903 1.00 49.72 82 LEU A C 1
ATOM 619 O O . LEU A 1 82 ? -37.453 -13.258 86.746 1.00 49.72 82 LEU A O 1
ATOM 623 N N . GLU A 1 83 ? -38.608 -14.502 88.200 1.00 54.91 83 GLU A N 1
ATOM 624 C CA . GLU A 1 83 ? -39.260 -15.360 87.203 1.00 54.91 83 GLU A CA 1
ATOM 625 C C . GLU A 1 83 ? -40.233 -14.561 86.326 1.00 54.91 83 GLU A C 1
ATOM 627 O O . GLU A 1 83 ? -40.232 -14.701 85.100 1.00 54.91 83 GLU A O 1
ATOM 632 N N . LYS A 1 84 ? -40.980 -13.621 86.923 1.00 59.75 84 LYS A N 1
ATOM 633 C CA . LYS A 1 84 ? -41.815 -12.676 86.170 1.00 59.75 84 LYS A CA 1
ATOM 634 C C . LYS A 1 84 ? -40.970 -11.767 85.267 1.00 59.75 84 LYS A C 1
ATOM 636 O O . LYS A 1 84 ? -41.288 -11.606 84.090 1.00 59.75 84 LYS A O 1
ATOM 641 N N . LYS A 1 85 ? -39.845 -11.238 85.769 1.00 59.56 85 LYS A N 1
ATOM 642 C CA . LYS A 1 85 ? -38.905 -10.428 84.970 1.00 59.56 85 LYS A CA 1
ATOM 643 C C . LYS A 1 85 ? -38.153 -11.239 83.910 1.00 59.56 85 LYS A C 1
ATOM 645 O O . LYS A 1 85 ? -37.850 -10.684 82.859 1.00 59.56 85 LYS A O 1
ATOM 650 N N . MET A 1 86 ? -37.865 -12.521 84.146 1.00 59.59 86 MET A N 1
ATOM 651 C CA . MET A 1 86 ? -37.219 -13.410 83.176 1.00 59.59 86 MET A CA 1
ATOM 652 C C . MET A 1 86 ? -38.175 -13.804 82.054 1.00 59.59 86 MET A C 1
ATOM 654 O O . MET A 1 86 ? -37.780 -13.706 80.898 1.00 59.59 86 MET A O 1
ATOM 658 N N . ARG A 1 87 ? -39.442 -14.131 82.348 1.00 63.44 87 ARG A N 1
ATOM 659 C CA . ARG A 1 87 ? -40.454 -14.367 81.303 1.00 63.44 87 ARG A CA 1
ATOM 660 C C . ARG A 1 87 ? -40.689 -13.112 80.459 1.00 63.44 87 ARG A C 1
ATOM 662 O O . ARG A 1 87 ? -40.697 -13.197 79.235 1.00 63.44 87 ARG A O 1
ATOM 669 N N . GLU A 1 88 ? -40.766 -11.931 81.078 1.00 71.38 88 GLU A N 1
ATOM 670 C CA . GLU A 1 88 ? -40.829 -10.654 80.347 1.00 71.38 88 GLU A CA 1
ATOM 671 C C . GLU A 1 88 ? -39.544 -10.363 79.541 1.00 71.38 88 GLU A C 1
ATOM 673 O O . GLU A 1 88 ? -39.610 -9.797 78.445 1.00 71.38 88 GLU A O 1
ATOM 678 N N . ALA A 1 89 ? -38.367 -10.746 80.047 1.00 69.12 89 ALA A N 1
ATOM 679 C CA . ALA A 1 89 ? -37.090 -10.584 79.353 1.00 69.12 89 ALA A CA 1
ATOM 680 C C . ALA A 1 89 ? -36.946 -11.544 78.164 1.00 69.12 89 ALA A C 1
ATOM 682 O O . ALA A 1 89 ? -36.502 -11.108 77.103 1.00 69.12 89 ALA A O 1
ATOM 683 N N . GLU A 1 90 ? -37.368 -12.801 78.291 1.00 72.06 90 GLU A N 1
ATOM 684 C CA . GLU A 1 90 ? -37.393 -13.787 77.208 1.00 72.06 90 GLU A CA 1
ATOM 685 C C . GLU A 1 90 ? -38.392 -13.397 76.122 1.00 72.06 90 GLU A C 1
ATOM 687 O O . GLU A 1 90 ? -38.062 -13.454 74.937 1.00 72.06 90 GLU A O 1
ATOM 692 N N . GLU A 1 91 ? -39.572 -12.894 76.492 1.00 76.62 91 GLU A N 1
ATOM 693 C CA . GLU A 1 91 ? -40.551 -12.396 75.525 1.00 76.62 91 GLU A CA 1
ATOM 694 C C . GLU A 1 91 ? -40.026 -11.151 74.786 1.00 76.62 91 GLU A C 1
ATOM 696 O O . GLU A 1 91 ? -40.183 -11.019 73.566 1.00 76.62 91 GLU A O 1
ATOM 701 N N . ARG A 1 92 ? -39.328 -10.245 75.492 1.00 75.38 92 ARG A N 1
ATOM 702 C CA . ARG A 1 92 ? -38.618 -9.109 74.877 1.00 75.38 92 ARG A CA 1
ATOM 703 C C . ARG A 1 92 ? -37.476 -9.580 73.978 1.00 75.38 92 ARG A C 1
ATOM 705 O O . ARG A 1 92 ? -37.308 -9.035 72.886 1.00 75.38 92 ARG A O 1
ATOM 712 N N . GLN A 1 93 ? -36.716 -10.597 74.377 1.00 74.00 93 GLN A N 1
ATOM 713 C CA . GLN A 1 93 ? -35.590 -11.131 73.610 1.00 74.00 93 GLN A CA 1
ATOM 714 C C . GLN A 1 93 ? -36.065 -11.899 72.366 1.00 74.00 93 GLN A C 1
ATOM 716 O O . GLN A 1 93 ? -35.471 -11.755 71.297 1.00 74.00 93 GLN A O 1
ATOM 721 N N . ALA A 1 94 ? -37.177 -12.629 72.456 1.00 76.69 94 ALA A N 1
ATOM 722 C CA . ALA A 1 94 ? -37.849 -13.276 71.333 1.00 76.69 94 ALA A CA 1
ATOM 723 C C . ALA A 1 94 ? -38.412 -12.239 70.346 1.00 76.69 94 ALA A C 1
ATOM 725 O O . ALA A 1 94 ? -38.151 -12.333 69.144 1.00 76.69 94 ALA A O 1
ATOM 726 N N . LYS A 1 95 ? -39.076 -11.180 70.839 1.00 81.75 95 LYS A N 1
ATOM 727 C CA . LYS A 1 95 ? -39.529 -10.042 70.012 1.00 81.75 95 LYS A CA 1
ATOM 728 C C . LYS A 1 95 ? -38.356 -9.319 69.337 1.00 81.75 95 LYS A C 1
ATOM 730 O O . LYS A 1 95 ? -38.456 -8.947 68.166 1.00 81.75 95 LYS A O 1
ATOM 735 N N . LEU A 1 96 ? -37.221 -9.160 70.023 1.00 80.19 96 LEU A N 1
ATOM 736 C CA . LEU A 1 96 ? -36.000 -8.575 69.454 1.00 80.19 96 LEU A CA 1
ATOM 737 C C . LEU A 1 96 ? -35.356 -9.477 68.392 1.00 80.19 96 LEU A C 1
ATOM 739 O O . LEU A 1 96 ? -34.963 -8.973 67.341 1.00 80.19 96 LEU A O 1
ATOM 743 N N . ARG A 1 97 ? -35.297 -10.799 68.606 1.00 77.88 97 ARG A N 1
ATOM 744 C CA . ARG A 1 97 ? -34.798 -11.769 67.612 1.00 77.88 97 ARG A CA 1
ATOM 745 C C . ARG A 1 97 ? -35.691 -11.819 66.372 1.00 77.88 97 ARG A C 1
ATOM 747 O O . ARG A 1 97 ? -35.172 -11.782 65.258 1.00 77.88 97 ARG A O 1
ATOM 754 N N . ALA A 1 98 ? -37.013 -11.799 66.545 1.00 78.75 98 ALA A N 1
ATOM 755 C CA . ALA A 1 98 ? -37.967 -11.717 65.440 1.00 78.75 98 ALA A CA 1
ATOM 756 C C . ALA A 1 98 ? -37.815 -10.405 64.645 1.00 78.75 98 ALA A C 1
ATOM 758 O O . ALA A 1 98 ? -37.758 -10.428 63.413 1.00 78.75 98 ALA A O 1
ATOM 759 N N . ARG A 1 99 ? -37.650 -9.258 65.327 1.00 82.94 99 ARG A N 1
ATOM 760 C CA . ARG A 1 99 ? -37.350 -7.965 64.678 1.00 82.94 99 ARG A CA 1
ATOM 761 C C . ARG A 1 99 ? -36.005 -7.975 63.949 1.00 82.94 99 ARG A C 1
ATOM 763 O O . ARG A 1 99 ? -35.926 -7.476 62.827 1.00 82.94 99 ARG A O 1
ATOM 770 N N . ALA A 1 100 ? -34.963 -8.560 64.539 1.00 78.88 100 ALA A N 1
ATOM 771 C CA . ALA A 1 100 ? -33.644 -8.677 63.921 1.00 78.88 100 ALA A CA 1
ATOM 772 C C . ALA A 1 100 ? -33.679 -9.559 62.662 1.00 78.88 100 ALA A C 1
ATOM 774 O O . ALA A 1 100 ? -33.120 -9.177 61.633 1.00 78.88 100 ALA A O 1
ATOM 775 N N . PHE A 1 101 ? -34.396 -10.686 62.706 1.00 83.31 101 PHE A N 1
ATOM 776 C CA . PHE A 1 101 ? -34.609 -11.562 61.554 1.00 83.31 101 PHE A CA 1
ATOM 777 C C . PHE A 1 101 ? -35.394 -10.856 60.439 1.00 83.31 101 PHE A C 1
ATOM 779 O O . PHE A 1 101 ? -34.981 -10.874 59.276 1.00 83.31 101 PHE A O 1
ATOM 786 N N . MET A 1 102 ? -36.471 -10.143 60.789 1.00 85.19 102 MET A N 1
ATOM 787 C CA . MET A 1 102 ? -37.244 -9.334 59.841 1.00 85.19 102 MET A CA 1
ATOM 788 C C . MET A 1 102 ? -36.380 -8.256 59.174 1.00 85.19 102 MET A C 1
ATOM 790 O O . MET A 1 102 ? -36.365 -8.169 57.943 1.00 85.19 102 MET A O 1
ATOM 794 N N . LEU A 1 103 ? -35.589 -7.506 59.948 1.00 85.62 103 LEU A N 1
ATOM 795 C CA . LEU A 1 103 ? -34.642 -6.508 59.435 1.00 85.62 103 LEU A CA 1
ATOM 796 C C . LEU A 1 103 ? -33.558 -7.133 58.548 1.00 85.62 103 LEU A C 1
ATOM 798 O O . LEU A 1 103 ? -33.193 -6.563 57.518 1.00 85.62 103 LEU A O 1
ATOM 802 N N . GLN A 1 104 ? -33.048 -8.315 58.899 1.00 87.12 104 GLN A N 1
ATOM 803 C CA . GLN A 1 104 ? -32.067 -9.030 58.085 1.00 87.12 104 GLN A CA 1
ATOM 804 C C . GLN A 1 104 ? -32.677 -9.494 56.754 1.00 87.12 104 GLN A C 1
ATOM 806 O O . GLN A 1 104 ? -32.036 -9.354 55.708 1.00 87.12 104 GLN A O 1
ATOM 811 N N . SER A 1 105 ? -33.925 -9.977 56.763 1.00 86.12 105 SER A N 1
ATOM 812 C CA . SER A 1 105 ? -34.656 -10.350 55.545 1.00 86.12 105 SER A CA 1
ATOM 813 C C . SER A 1 105 ? -34.917 -9.133 54.645 1.00 86.12 105 SER A C 1
ATOM 815 O O . SER A 1 105 ? -34.677 -9.194 53.437 1.00 86.12 105 SER A O 1
ATOM 817 N N . GLN A 1 106 ? -35.300 -7.990 55.228 1.00 88.50 106 GLN A N 1
ATOM 818 C CA . GLN A 1 106 ? -35.515 -6.736 54.506 1.00 88.50 106 GLN A CA 1
ATOM 819 C C . GLN A 1 106 ? -34.209 -6.204 53.911 1.00 88.50 106 GLN A C 1
ATOM 821 O O . GLN A 1 106 ? -34.186 -5.817 52.745 1.00 88.50 106 GLN A O 1
ATOM 826 N N . ARG A 1 107 ? -33.092 -6.269 54.649 1.00 88.94 107 ARG A N 1
ATOM 827 C CA . ARG A 1 107 ? -31.757 -5.917 54.134 1.00 88.94 107 ARG A CA 1
ATOM 828 C C . ARG A 1 107 ? -31.324 -6.829 52.988 1.00 88.94 107 ARG A C 1
ATOM 830 O O . ARG A 1 107 ? -30.782 -6.329 52.004 1.00 88.94 107 ARG A O 1
ATOM 837 N N . LYS A 1 108 ? -31.578 -8.142 53.069 1.00 87.44 108 LYS A N 1
ATOM 838 C CA . LYS A 1 108 ? -31.307 -9.082 51.965 1.00 87.44 108 LYS A CA 1
ATOM 839 C C . LYS A 1 108 ? -32.151 -8.750 50.729 1.00 87.44 108 LYS A C 1
ATOM 841 O O . LYS A 1 108 ? -31.595 -8.652 49.640 1.00 87.44 108 LYS A O 1
ATOM 846 N N . ARG A 1 109 ? -33.453 -8.480 50.894 1.00 86.88 109 ARG A N 1
ATOM 847 C CA . ARG A 1 109 ? -34.343 -8.046 49.797 1.00 86.88 109 ARG A CA 1
ATOM 848 C C . ARG A 1 109 ? -33.915 -6.704 49.196 1.00 86.88 109 ARG A C 1
ATOM 850 O O . ARG A 1 109 ? -33.912 -6.564 47.978 1.00 86.88 109 ARG A O 1
ATOM 857 N N . ALA A 1 110 ? -33.507 -5.739 50.020 1.00 86.06 110 ALA A N 1
ATOM 858 C CA . ALA A 1 110 ? -33.010 -4.442 49.564 1.00 86.06 110 ALA A CA 1
ATOM 859 C C . ALA A 1 110 ? -31.695 -4.576 48.779 1.00 86.06 110 ALA A C 1
ATOM 861 O O . ALA A 1 110 ? -31.562 -3.988 47.708 1.00 86.06 110 ALA A O 1
ATOM 862 N N . ARG A 1 111 ? -30.752 -5.406 49.250 1.00 88.50 111 ARG A N 1
ATOM 863 C CA . ARG A 1 111 ? -29.509 -5.717 48.522 1.00 88.50 111 ARG A CA 1
ATOM 864 C C . ARG A 1 111 ? -29.779 -6.438 47.203 1.00 88.50 111 ARG A C 1
ATOM 866 O O . ARG A 1 111 ? -29.192 -6.063 46.196 1.00 88.50 111 ARG A O 1
ATOM 873 N N . ALA A 1 112 ? -30.693 -7.409 47.188 1.00 84.56 112 ALA A N 1
ATOM 874 C CA . ALA A 1 112 ? -31.097 -8.099 45.964 1.00 84.56 112 ALA A CA 1
ATOM 875 C C . ALA A 1 112 ? -31.741 -7.132 44.953 1.00 84.56 112 ALA A C 1
ATOM 877 O O . ALA A 1 112 ? -31.370 -7.137 43.783 1.00 84.56 112 ALA A O 1
ATOM 878 N N . LYS A 1 113 ? -32.630 -6.232 45.403 1.00 90.56 113 LYS A N 1
ATOM 879 C CA . LYS A 1 113 ? -33.202 -5.171 44.554 1.00 90.56 113 LYS A CA 1
ATOM 880 C C . LYS A 1 113 ? -32.131 -4.214 44.021 1.00 90.56 113 LYS A C 1
ATOM 882 O O . LYS A 1 113 ? -32.157 -3.891 42.838 1.00 90.56 113 LYS A O 1
ATOM 887 N N . ALA A 1 114 ? -31.180 -3.790 44.855 1.00 87.19 114 ALA A N 1
ATOM 888 C CA . ALA A 1 114 ? -30.079 -2.922 44.435 1.00 87.19 114 ALA A CA 1
ATOM 889 C C . ALA A 1 114 ? -29.165 -3.606 43.403 1.00 87.19 114 ALA A C 1
ATOM 891 O O . ALA A 1 114 ? -28.797 -2.987 42.407 1.00 87.19 114 ALA A O 1
ATOM 892 N N . PHE A 1 115 ? -28.859 -4.893 43.598 1.00 89.94 115 PHE A N 1
ATOM 893 C CA . PHE A 1 115 ? -28.096 -5.699 42.645 1.00 89.94 115 PHE A CA 1
ATOM 894 C C . PHE A 1 115 ? -28.835 -5.859 41.311 1.00 89.94 115 PHE A C 1
ATOM 896 O O . PHE A 1 115 ? -28.254 -5.605 40.260 1.00 89.94 115 PHE A O 1
ATOM 903 N N . MET A 1 116 ? -30.132 -6.183 41.340 1.00 89.06 116 MET A N 1
ATOM 904 C CA . MET A 1 116 ? -30.968 -6.272 40.136 1.00 89.06 116 MET A CA 1
ATOM 905 C C . MET A 1 116 ? -31.048 -4.936 39.389 1.00 89.06 116 MET A C 1
ATOM 907 O O . MET A 1 116 ? -30.959 -4.908 38.164 1.00 89.06 116 MET A O 1
ATOM 911 N N . LEU A 1 117 ? -31.169 -3.813 40.106 1.00 91.00 117 LEU A N 1
ATOM 912 C CA . LEU A 1 117 ? -31.169 -2.479 39.502 1.00 91.00 117 LEU A CA 1
ATOM 913 C C . LEU A 1 117 ? -29.816 -2.159 38.848 1.00 91.00 117 LEU A C 1
ATOM 915 O O . LEU A 1 117 ? -29.780 -1.594 37.756 1.00 91.00 117 LEU A O 1
ATOM 919 N N . HIS A 1 118 ? -28.709 -2.534 39.495 1.00 88.62 118 HIS A N 1
ATOM 920 C CA . HIS A 1 118 ? -27.366 -2.382 38.940 1.00 88.62 118 HIS A CA 1
ATOM 921 C C . HIS A 1 118 ? -27.179 -3.240 37.681 1.00 88.62 118 HIS A C 1
ATOM 923 O O . HIS A 1 118 ? -26.771 -2.719 36.648 1.00 88.62 118 HIS A O 1
ATOM 929 N N . ALA A 1 119 ? -27.559 -4.520 37.722 1.00 85.75 119 ALA A N 1
ATOM 930 C CA . ALA A 1 119 ? -27.514 -5.417 36.566 1.00 85.75 119 ALA A CA 1
ATOM 931 C C . ALA A 1 119 ? -28.391 -4.910 35.404 1.00 85.75 119 ALA A C 1
ATOM 933 O O . ALA A 1 119 ? -27.974 -4.937 34.245 1.00 85.75 119 ALA A O 1
ATOM 934 N N . LYS A 1 120 ? -29.577 -4.360 35.702 1.00 91.06 120 LYS A N 1
ATOM 935 C CA . LYS A 1 120 ? -30.444 -3.729 34.696 1.00 91.06 120 LYS A CA 1
ATOM 936 C C . LYS A 1 120 ? -29.789 -2.492 34.069 1.00 91.06 120 LYS A C 1
ATOM 938 O O . LYS A 1 120 ? -29.828 -2.329 32.859 1.00 91.06 120 LYS A O 1
ATOM 943 N N . ARG A 1 121 ? -29.135 -1.636 34.862 1.00 89.25 121 ARG A N 1
ATOM 944 C CA . ARG A 1 121 ? -28.401 -0.467 34.336 1.00 89.25 121 ARG A CA 1
ATOM 945 C C . ARG A 1 121 ? -27.223 -0.874 33.453 1.00 89.25 121 ARG A C 1
ATOM 947 O O . ARG A 1 121 ? -27.026 -0.267 32.405 1.00 89.25 121 ARG A O 1
ATOM 954 N N . GLU A 1 122 ? -26.471 -1.895 33.852 1.00 86.56 122 GLU A N 1
ATOM 955 C CA . GLU A 1 122 ? -25.340 -2.406 33.069 1.00 86.56 122 GLU A CA 1
ATOM 956 C C . GLU A 1 122 ? -25.798 -3.047 31.751 1.00 86.56 122 GLU A C 1
ATOM 958 O O . GLU A 1 122 ? -25.217 -2.774 30.703 1.00 86.56 122 GLU A O 1
ATOM 963 N N . THR A 1 123 ? -26.901 -3.801 31.752 1.00 86.62 123 THR A N 1
ATOM 964 C CA . THR A 1 123 ? -27.480 -4.354 30.512 1.00 86.62 123 THR A CA 1
ATOM 965 C C . THR A 1 123 ? -28.010 -3.263 29.578 1.00 86.62 123 THR A C 1
ATOM 967 O O . THR A 1 123 ? -27.730 -3.309 28.382 1.00 86.62 123 THR A O 1
ATOM 970 N N . THR A 1 124 ? -28.684 -2.228 30.095 1.00 88.31 124 THR A N 1
ATOM 971 C CA . THR A 1 124 ? -29.112 -1.079 29.274 1.00 88.31 124 THR A CA 1
ATOM 972 C C . THR A 1 124 ? -27.919 -0.307 28.699 1.00 88.31 124 THR A C 1
ATOM 974 O O . THR A 1 124 ? -27.949 0.096 27.538 1.00 88.31 124 THR A O 1
ATOM 977 N N . ARG A 1 125 ? -26.835 -0.131 29.470 1.00 83.50 125 ARG A N 1
ATOM 978 C CA . ARG A 1 125 ? -25.588 0.475 28.970 1.00 83.50 125 ARG A CA 1
ATOM 979 C C . ARG A 1 125 ? -24.954 -0.361 27.864 1.00 83.50 125 ARG A C 1
ATOM 981 O O . ARG A 1 125 ? -24.567 0.199 26.842 1.00 83.50 125 ARG A O 1
ATOM 988 N N . ALA A 1 126 ? -24.879 -1.678 28.044 1.00 78.88 126 ALA A N 1
ATOM 989 C CA . ALA A 1 126 ? -24.352 -2.583 27.030 1.00 78.88 126 ALA A CA 1
ATOM 990 C C . ALA A 1 126 ? -25.176 -2.518 25.732 1.00 78.88 126 ALA A C 1
ATOM 992 O O . ALA A 1 126 ? -24.602 -2.410 24.651 1.00 78.88 126 ALA A O 1
ATOM 993 N N . GLN A 1 127 ? -26.509 -2.483 25.832 1.00 82.88 127 GLN A N 1
ATOM 994 C CA . GLN A 1 127 ? -27.399 -2.320 24.677 1.00 82.88 127 GLN A CA 1
ATOM 995 C C . GLN A 1 127 ? -27.202 -0.972 23.970 1.00 82.88 127 GLN A C 1
ATOM 997 O O . GLN A 1 127 ? -27.090 -0.938 22.746 1.00 82.88 127 GLN A O 1
ATOM 1002 N N . ALA A 1 128 ? -27.102 0.133 24.716 1.00 81.19 128 ALA A N 1
ATOM 1003 C CA . ALA A 1 128 ? -26.855 1.454 24.136 1.00 81.19 128 ALA A CA 1
ATOM 1004 C C . ALA A 1 128 ? -25.509 1.516 23.392 1.00 81.19 128 ALA A C 1
ATOM 1006 O O . ALA A 1 128 ? -25.438 2.048 22.284 1.00 81.19 128 ALA A O 1
ATOM 1007 N N . LEU A 1 129 ? -24.456 0.918 23.962 1.00 80.88 129 LEU A N 1
ATOM 1008 C CA . LEU A 1 129 ? -23.144 0.815 23.319 1.00 80.88 129 LEU A CA 1
ATOM 1009 C C . LEU A 1 129 ? -23.185 -0.058 22.058 1.00 80.88 129 LEU A C 1
ATOM 1011 O O . LEU A 1 129 ? -22.567 0.300 21.057 1.00 80.88 129 LEU A O 1
ATOM 1015 N N . MET A 1 130 ? -23.935 -1.165 22.074 1.00 77.81 130 MET A N 1
ATOM 1016 C CA . MET A 1 130 ? -24.127 -2.008 20.889 1.00 77.81 130 MET A CA 1
ATOM 1017 C C . MET A 1 130 ? -24.843 -1.259 19.760 1.00 77.81 130 MET A C 1
ATOM 1019 O O . MET A 1 130 ? -24.384 -1.304 18.620 1.00 77.81 130 MET A O 1
ATOM 1023 N N . ILE A 1 131 ? -25.916 -0.523 20.069 1.00 80.75 131 ILE A N 1
ATOM 1024 C CA . ILE A 1 131 ? -26.641 0.291 19.081 1.00 80.75 131 ILE A CA 1
ATOM 1025 C C . ILE A 1 131 ? -25.720 1.364 18.494 1.00 80.75 131 ILE A C 1
ATOM 1027 O O . ILE A 1 131 ? -25.683 1.542 17.276 1.00 80.75 131 ILE A O 1
ATOM 1031 N N . GLN A 1 132 ? -24.938 2.046 19.335 1.00 80.38 132 GLN A N 1
ATOM 1032 C CA . GLN A 1 132 ? -23.981 3.048 18.872 1.00 80.38 132 GLN A CA 1
ATOM 1033 C C . GLN A 1 132 ? -22.921 2.430 17.945 1.00 80.38 132 GLN A C 1
ATOM 1035 O O . GLN A 1 132 ? -22.682 2.949 16.855 1.00 80.38 132 GLN A O 1
ATOM 1040 N N . ALA A 1 133 ? -22.338 1.291 18.327 1.00 74.94 133 ALA A N 1
ATOM 1041 C CA . ALA A 1 133 ? -21.362 0.582 17.501 1.00 74.94 133 ALA A CA 1
ATOM 1042 C C . ALA A 1 133 ? -21.961 0.142 16.150 1.00 74.94 133 ALA A C 1
ATOM 1044 O O . ALA A 1 133 ? -21.316 0.235 15.101 1.00 74.94 133 ALA A O 1
ATOM 1045 N N . GLN A 1 134 ? -23.223 -0.290 16.139 1.00 77.38 134 GLN A N 1
ATOM 1046 C CA . GLN A 1 134 ? -23.922 -0.668 14.912 1.00 77.38 134 GLN A CA 1
ATOM 1047 C C . GLN A 1 134 ? -24.203 0.540 14.001 1.00 77.38 134 GLN A C 1
ATOM 1049 O O . GLN A 1 134 ? -24.077 0.448 12.778 1.00 77.38 134 GLN A O 1
ATOM 1054 N N . GLN A 1 135 ? -24.516 1.705 14.570 1.00 79.12 135 GLN A N 1
ATOM 1055 C CA . GLN A 1 135 ? -24.668 2.941 13.798 1.00 79.12 135 GLN A CA 1
ATOM 1056 C C . GLN A 1 135 ? -23.337 3.413 13.197 1.00 79.12 135 GLN A C 1
ATOM 1058 O O . GLN A 1 135 ? -23.291 3.777 12.021 1.00 79.12 135 GLN A O 1
ATOM 1063 N N . GLU A 1 136 ? -22.248 3.373 13.965 1.00 77.62 136 GLU A N 1
ATOM 1064 C CA . GLU A 1 136 ? -20.914 3.769 13.494 1.00 77.62 136 GLU A CA 1
ATOM 1065 C C . GLU A 1 136 ? -20.411 2.856 12.367 1.00 77.62 136 GLU A C 1
ATOM 1067 O O . GLU A 1 136 ? -19.940 3.343 11.338 1.00 77.62 136 GLU A O 1
ATOM 1072 N N . THR A 1 137 ? -20.597 1.540 12.493 1.00 73.81 137 THR A N 1
ATOM 1073 C CA . THR A 1 137 ? -20.246 0.580 11.430 1.00 73.81 137 THR A CA 1
ATOM 1074 C C . THR A 1 137 ? -21.077 0.781 10.162 1.00 73.81 137 THR A C 1
ATOM 1076 O O . THR A 1 137 ? -20.542 0.707 9.054 1.00 73.81 137 THR A O 1
ATOM 1079 N N . THR A 1 138 ? -22.365 1.103 10.298 1.00 75.38 138 THR A N 1
ATOM 1080 C CA . THR A 1 138 ? -23.241 1.431 9.161 1.00 75.38 138 THR A CA 1
ATOM 1081 C C . THR A 1 138 ? -22.771 2.701 8.448 1.00 75.38 138 THR A C 1
ATOM 1083 O O . THR A 1 138 ? -22.673 2.717 7.219 1.00 75.38 138 THR A O 1
ATOM 1086 N N . ARG A 1 139 ? -22.403 3.747 9.200 1.00 76.69 139 ARG A N 1
ATOM 1087 C CA . ARG A 1 139 ? -21.839 4.989 8.643 1.00 76.69 139 ARG A CA 1
ATOM 1088 C C . ARG A 1 139 ? -20.513 4.744 7.926 1.00 76.69 139 ARG A C 1
ATOM 1090 O O . ARG A 1 139 ? -20.340 5.218 6.808 1.00 76.69 139 ARG A O 1
ATOM 1097 N N . ALA A 1 140 ? -19.613 3.962 8.521 1.00 74.94 140 ALA A N 1
ATOM 1098 C CA . ALA A 1 140 ? -18.334 3.614 7.905 1.00 74.94 140 ALA A CA 1
ATOM 1099 C C . ALA A 1 140 ? -18.523 2.852 6.582 1.00 74.94 140 ALA A C 1
ATOM 1101 O O . ALA A 1 140 ? -17.866 3.147 5.587 1.00 74.94 140 ALA A O 1
ATOM 1102 N N . ARG A 1 141 ? -19.471 1.910 6.533 1.00 75.75 141 ARG A N 1
ATOM 1103 C CA . ARG A 1 141 ? -19.822 1.180 5.303 1.00 75.75 141 ARG A CA 1
ATOM 1104 C C . ARG A 1 141 ? -20.429 2.086 4.232 1.00 75.75 141 ARG A C 1
ATOM 1106 O O . ARG A 1 141 ? -20.065 1.965 3.066 1.00 75.75 141 ARG A O 1
ATOM 1113 N N . ALA A 1 142 ? -21.305 3.015 4.616 1.00 76.25 142 ALA A N 1
ATOM 1114 C CA . ALA A 1 142 ? -21.848 4.014 3.695 1.00 76.25 142 ALA A CA 1
ATOM 1115 C C . ALA A 1 142 ? -20.743 4.910 3.113 1.00 76.25 142 ALA A C 1
ATOM 1117 O O . ALA A 1 142 ? -20.699 5.121 1.903 1.00 76.25 142 ALA A O 1
ATOM 1118 N N . PHE A 1 143 ? -19.810 5.361 3.955 1.00 77.38 143 PHE A N 1
ATOM 1119 C CA . PHE A 1 143 ? -18.643 6.130 3.526 1.00 77.38 143 PHE A CA 1
ATOM 1120 C C . PHE A 1 143 ? -17.776 5.342 2.535 1.00 77.38 143 PHE A C 1
ATOM 1122 O O . PHE A 1 143 ? -17.435 5.861 1.476 1.00 77.38 143 PHE A O 1
ATOM 1129 N N . MET A 1 144 ? -17.474 4.070 2.823 1.00 77.00 144 MET A N 1
ATOM 1130 C CA . MET A 1 144 ? -16.697 3.217 1.912 1.00 77.00 144 MET A CA 1
ATOM 1131 C C . MET A 1 144 ? -17.372 3.056 0.544 1.00 77.00 144 MET A C 1
ATOM 1133 O O . MET A 1 144 ? -16.691 3.125 -0.475 1.00 77.00 144 MET A O 1
ATOM 1137 N N . ASN A 1 145 ? -18.699 2.902 0.500 1.00 77.56 145 ASN A N 1
ATOM 1138 C CA . ASN A 1 145 ? -19.448 2.868 -0.762 1.00 77.56 145 ASN A CA 1
ATOM 1139 C C . ASN A 1 145 ? -19.322 4.170 -1.559 1.00 77.56 145 ASN A C 1
ATOM 1141 O O . ASN A 1 145 ? -19.100 4.131 -2.767 1.00 77.56 145 ASN A O 1
ATOM 1145 N N . GLN A 1 146 ? -19.442 5.318 -0.890 1.00 77.88 146 GLN A N 1
ATOM 1146 C CA . GLN A 1 146 ? -19.298 6.625 -1.538 1.00 77.88 146 GLN A CA 1
ATOM 1147 C C . GLN A 1 146 ? -17.869 6.841 -2.051 1.00 77.88 146 GLN A C 1
ATOM 1149 O O . GLN A 1 146 ? -17.680 7.328 -3.165 1.00 77.88 146 GLN A O 1
ATOM 1154 N N . ALA A 1 147 ? -16.858 6.434 -1.279 1.00 76.62 147 ALA A N 1
ATOM 1155 C CA . ALA A 1 147 ? -15.456 6.513 -1.679 1.00 76.62 147 ALA A CA 1
ATOM 1156 C C . ALA A 1 147 ? -15.158 5.624 -2.898 1.00 76.62 147 ALA A C 1
ATOM 1158 O O . ALA A 1 147 ? -14.560 6.098 -3.862 1.00 76.62 147 ALA A O 1
ATOM 1159 N N . LEU A 1 148 ? -15.640 4.374 -2.898 1.00 77.56 148 LEU A N 1
ATOM 1160 C CA . LEU A 1 148 ? -15.547 3.468 -4.049 1.00 77.56 148 LEU A CA 1
ATOM 1161 C C . LEU A 1 148 ? -16.190 4.086 -5.292 1.00 77.56 148 LEU A C 1
ATOM 1163 O O . LEU A 1 148 ? -15.589 4.081 -6.364 1.00 77.56 148 LEU A O 1
ATOM 1167 N N . GLY A 1 149 ? -17.379 4.672 -5.135 1.00 77.50 149 GLY A N 1
ATOM 1168 C CA . GLY A 1 149 ? -18.075 5.314 -6.240 1.00 77.50 149 GLY A CA 1
ATOM 1169 C C . GLY A 1 149 ? -17.411 6.568 -6.776 1.00 77.50 149 GLY A C 1
ATOM 1170 O O . GLY A 1 149 ? -17.415 6.803 -7.986 1.00 77.50 149 GLY A O 1
ATOM 1171 N N . THR A 1 150 ? -16.762 7.321 -5.896 1.00 77.81 150 THR A N 1
ATOM 1172 C CA . THR A 1 150 ? -15.953 8.474 -6.285 1.00 77.81 150 THR A CA 1
ATOM 1173 C C . THR A 1 150 ? -14.731 8.037 -7.070 1.00 77.81 150 THR A C 1
ATOM 1175 O O . THR A 1 150 ? -14.472 8.573 -8.139 1.00 77.81 150 THR A O 1
ATOM 1178 N N . ILE A 1 151 ? -13.991 7.049 -6.566 1.00 77.62 151 ILE A N 1
ATOM 1179 C CA . ILE A 1 151 ? -12.761 6.574 -7.203 1.00 77.62 151 ILE A CA 1
ATOM 1180 C C . ILE A 1 151 ? -13.064 5.938 -8.556 1.00 77.62 151 ILE A C 1
ATOM 1182 O O . ILE A 1 151 ? -12.323 6.181 -9.500 1.00 77.62 151 ILE A O 1
ATOM 1186 N N . ALA A 1 152 ? -14.165 5.195 -8.680 1.00 78.69 152 ALA A N 1
ATOM 1187 C CA . ALA A 1 152 ? -14.612 4.687 -9.971 1.00 78.69 152 ALA A CA 1
ATOM 1188 C C . ALA A 1 152 ? -14.935 5.837 -10.942 1.00 78.69 152 ALA A C 1
ATOM 1190 O O . ALA A 1 152 ? -14.418 5.854 -12.053 1.00 78.69 152 ALA A O 1
ATOM 1191 N N . SER A 1 153 ? -15.719 6.833 -10.510 1.00 79.94 153 SER A N 1
ATOM 1192 C CA . SER A 1 153 ? -16.091 7.985 -11.350 1.00 79.94 153 SER A CA 1
ATOM 1193 C C . SER A 1 153 ? -14.881 8.825 -11.779 1.00 79.94 153 SER A C 1
ATOM 1195 O O . SER A 1 153 ? -14.725 9.136 -12.956 1.00 79.94 153 SER A O 1
ATOM 1197 N N . VAL A 1 154 ? -13.996 9.167 -10.837 1.00 80.81 154 VAL A N 1
ATOM 1198 C CA . VAL A 1 154 ? -12.754 9.911 -11.106 1.00 80.81 154 VAL A CA 1
ATOM 1199 C C . VAL A 1 154 ? -11.808 9.076 -11.963 1.00 80.81 154 VAL A C 1
ATOM 1201 O O . VAL A 1 154 ? -11.192 9.607 -12.878 1.00 80.81 154 VAL A O 1
ATOM 1204 N N . GLY A 1 155 ? -11.719 7.771 -11.705 1.00 83.19 155 GLY A N 1
ATOM 1205 C CA . GLY A 1 155 ? -10.931 6.839 -12.502 1.00 83.19 155 GLY A CA 1
ATOM 1206 C C . GLY A 1 155 ? -11.402 6.785 -13.951 1.00 83.19 155 GLY A C 1
ATOM 1207 O O . GLY A 1 155 ? -10.562 6.814 -14.842 1.00 83.19 155 GLY A O 1
ATOM 1208 N N . VAL A 1 156 ? -12.719 6.771 -14.195 1.00 85.00 156 VAL A N 1
ATOM 1209 C CA . VAL A 1 156 ? -13.303 6.859 -15.547 1.00 85.00 156 VAL A CA 1
ATOM 1210 C C . VAL A 1 156 ? -12.959 8.185 -16.198 1.00 85.00 156 VAL A C 1
ATOM 1212 O O . VAL A 1 156 ? -12.461 8.182 -17.317 1.00 85.00 156 VAL A O 1
ATOM 1215 N N . LEU A 1 157 ? -13.150 9.303 -15.497 1.00 85.56 157 LEU A N 1
ATOM 1216 C CA . LEU A 1 157 ? -12.816 10.619 -16.034 1.00 85.56 157 LEU A CA 1
ATOM 1217 C C . LEU A 1 157 ? -11.330 10.717 -16.407 1.00 85.56 157 LEU A C 1
ATOM 1219 O O . LEU A 1 157 ? -11.006 11.103 -17.522 1.00 85.56 157 LEU A O 1
ATOM 1223 N N . LEU A 1 158 ? -10.426 10.312 -15.512 1.00 84.44 158 LEU A N 1
ATOM 1224 C CA . LEU A 1 158 ? -8.987 10.315 -15.781 1.00 84.44 158 LEU A CA 1
ATOM 1225 C C . LEU A 1 158 ? -8.604 9.322 -16.879 1.00 84.44 158 LEU A C 1
ATOM 1227 O O . LEU A 1 158 ? -7.767 9.650 -17.710 1.00 84.44 158 LEU A O 1
ATOM 1231 N N . GLY A 1 159 ? -9.215 8.137 -16.904 1.00 85.50 159 GLY A N 1
ATOM 1232 C CA . GLY A 1 159 ? -8.968 7.120 -17.922 1.00 85.50 159 GLY A CA 1
ATOM 1233 C C . GLY A 1 159 ? -9.373 7.588 -19.317 1.00 85.50 159 GLY A C 1
ATOM 1234 O O . GLY A 1 159 ? -8.585 7.478 -20.251 1.00 85.50 159 GLY A O 1
ATOM 1235 N N . VAL A 1 160 ? -10.559 8.186 -19.449 1.00 86.25 160 VAL A N 1
ATOM 1236 C CA . VAL A 1 160 ? -11.029 8.789 -20.706 1.00 86.25 160 VAL A CA 1
ATOM 1237 C C . VAL A 1 160 ? -10.112 9.937 -21.122 1.00 86.25 160 VAL A C 1
ATOM 1239 O O . VAL A 1 160 ? -9.660 9.967 -22.262 1.00 86.25 160 VAL A O 1
ATOM 1242 N N . THR A 1 161 ? -9.752 10.832 -20.198 1.00 86.12 161 THR A N 1
ATOM 1243 C CA . THR A 1 161 ? -8.798 11.912 -20.483 1.00 86.12 161 THR A CA 1
ATOM 1244 C C . THR A 1 161 ? -7.460 11.362 -20.979 1.00 86.12 161 THR A C 1
ATOM 1246 O O . THR A 1 161 ? -6.943 11.843 -21.978 1.00 86.12 161 THR A O 1
ATOM 1249 N N . PHE A 1 162 ? -6.908 10.328 -20.340 1.00 83.25 162 PHE A N 1
ATOM 1250 C CA . PHE A 1 162 ? -5.641 9.720 -20.760 1.00 83.25 162 PHE A CA 1
ATOM 1251 C C . PHE A 1 162 ? -5.723 8.970 -22.088 1.00 83.25 162 PHE A C 1
ATOM 1253 O O . PHE A 1 162 ? -4.709 8.868 -22.771 1.00 83.25 162 PHE A O 1
ATOM 1260 N N . ALA A 1 163 ? -6.894 8.451 -22.450 1.00 84.06 163 ALA A N 1
ATOM 1261 C CA . ALA A 1 163 ? -7.097 7.828 -23.750 1.00 84.06 163 ALA A CA 1
ATOM 1262 C C . ALA A 1 163 ? -7.152 8.869 -24.879 1.00 84.06 163 ALA A C 1
ATOM 1264 O O . ALA A 1 163 ? -6.663 8.607 -25.968 1.00 84.06 163 ALA A O 1
ATOM 1265 N N . ILE A 1 164 ? -7.712 10.048 -24.596 1.00 87.38 164 ILE A N 1
ATOM 1266 C CA . ILE A 1 164 ? -7.986 11.092 -25.589 1.00 87.38 164 ILE A CA 1
ATOM 1267 C C . ILE A 1 164 ? -6.812 12.070 -25.751 1.00 87.38 164 ILE A C 1
ATOM 1269 O O . ILE A 1 164 ? -6.443 12.420 -26.865 1.00 87.38 164 ILE A O 1
ATOM 1273 N N . VAL A 1 165 ? -6.204 12.529 -24.651 1.00 87.69 165 VAL A N 1
ATOM 1274 C CA . VAL A 1 165 ? -5.156 13.572 -24.665 1.00 87.69 165 VAL A CA 1
ATOM 1275 C C . VAL A 1 165 ? -3.992 13.274 -25.622 1.00 87.69 165 VAL A C 1
ATOM 1277 O O . VAL A 1 165 ? -3.573 14.211 -26.302 1.00 87.69 165 VAL A O 1
ATOM 1280 N N . PRO A 1 166 ? -3.466 12.036 -25.726 1.00 84.38 166 PRO A N 1
ATOM 1281 C CA . PRO A 1 166 ? -2.364 11.736 -26.638 1.00 84.38 166 PRO A CA 1
ATOM 1282 C C . PRO A 1 166 ? -2.665 12.042 -28.107 1.00 84.38 166 PRO A C 1
ATOM 1284 O O . PRO A 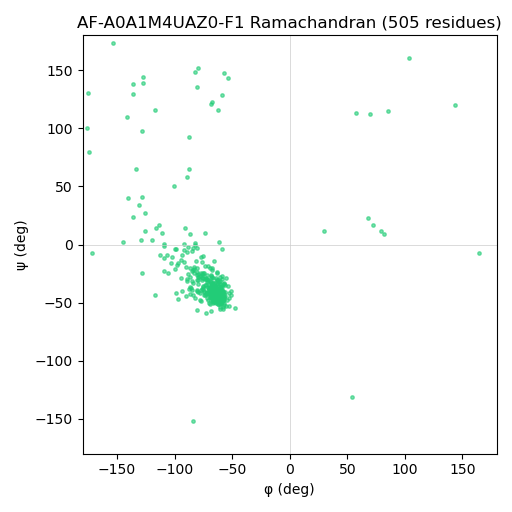1 166 ? -1.746 12.420 -28.825 1.00 84.38 166 PRO A O 1
ATOM 1287 N N . GLU A 1 167 ? -3.927 11.953 -28.542 1.00 84.38 167 GLU A N 1
ATOM 1288 C CA . GLU A 1 167 ? -4.332 12.278 -29.920 1.00 84.38 167 GLU A CA 1
ATOM 1289 C C . GLU A 1 167 ? -4.184 13.773 -30.244 1.00 84.38 167 GLU A C 1
ATOM 1291 O O . GLU A 1 167 ? -4.051 14.151 -31.405 1.00 84.38 167 GLU A O 1
ATOM 1296 N N . PHE A 1 168 ? -4.167 14.627 -29.218 1.00 87.75 168 PHE A N 1
ATOM 1297 C CA . PHE A 1 168 ? -4.014 16.077 -29.353 1.00 87.75 168 PHE A CA 1
ATOM 1298 C C . PHE A 1 168 ? -2.584 16.563 -29.089 1.00 87.75 168 PHE A C 1
ATOM 1300 O O . PHE A 1 168 ? -2.308 17.759 -29.214 1.00 87.75 168 PHE A O 1
ATOM 1307 N N . LEU A 1 169 ? -1.669 15.672 -28.693 1.00 87.38 169 LEU A N 1
ATOM 1308 C CA . LEU A 1 169 ? -0.282 16.047 -28.445 1.00 87.38 169 LEU A CA 1
ATOM 1309 C C . LEU A 1 169 ? 0.497 16.134 -29.765 1.00 87.38 169 LEU A C 1
ATOM 1311 O O . LEU A 1 169 ? 0.413 15.223 -30.587 1.00 87.38 169 LEU A O 1
ATOM 1315 N N . PRO A 1 170 ? 1.319 17.182 -29.964 1.00 89.25 170 PRO A N 1
ATOM 1316 C CA . PRO A 1 170 ? 2.238 17.233 -31.093 1.00 89.25 170 PRO A CA 1
ATOM 1317 C C . PRO A 1 170 ? 3.183 16.027 -31.100 1.00 89.25 170 PRO A C 1
ATOM 1319 O O . PRO A 1 170 ? 3.628 15.575 -30.042 1.00 89.25 170 PRO A O 1
ATOM 1322 N N . GLU A 1 171 ? 3.582 15.569 -32.287 1.00 86.75 171 GLU A N 1
ATOM 1323 C CA . GLU A 1 171 ? 4.503 14.433 -32.459 1.00 86.75 171 GLU A CA 1
ATOM 1324 C C . GLU A 1 171 ? 5.811 14.607 -31.667 1.00 86.75 171 GLU A C 1
ATOM 1326 O O . GLU A 1 171 ? 6.315 13.666 -31.059 1.00 86.75 171 GLU A O 1
ATOM 1331 N N . SER A 1 172 ? 6.308 15.843 -31.558 1.00 86.00 172 SER A N 1
ATOM 1332 C CA . SER A 1 172 ? 7.489 16.180 -30.755 1.00 86.00 172 SER A CA 1
ATOM 1333 C C . SER A 1 172 ? 7.319 15.904 -29.256 1.00 86.00 172 SER A C 1
ATOM 1335 O O . SER A 1 172 ? 8.295 15.578 -28.577 1.00 86.00 172 SER A O 1
ATOM 1337 N N . TRP A 1 173 ? 6.101 16.015 -28.723 1.00 86.50 173 TRP A N 1
ATOM 1338 C CA . TRP A 1 173 ? 5.781 15.642 -27.346 1.00 86.50 173 TRP A CA 1
ATOM 1339 C C . TRP A 1 173 ? 5.604 14.134 -27.200 1.00 86.50 173 TRP A C 1
ATOM 1341 O O . TRP A 1 173 ? 6.116 13.562 -26.241 1.00 86.50 173 TRP A O 1
ATOM 1351 N N . LEU A 1 174 ? 4.955 13.482 -28.165 1.00 85.31 174 LEU A N 1
ATOM 1352 C CA . LEU A 1 174 ? 4.789 12.027 -28.179 1.00 85.31 174 LEU A CA 1
ATOM 1353 C C . LEU A 1 174 ? 6.142 11.304 -28.217 1.00 85.31 174 LEU A C 1
ATOM 1355 O O . LEU A 1 174 ? 6.400 10.438 -27.380 1.00 85.31 174 LEU A O 1
ATOM 1359 N N . HIS A 1 175 ? 7.064 11.750 -29.073 1.00 84.88 175 HIS A N 1
ATOM 1360 C CA . HIS A 1 175 ? 8.432 11.232 -29.121 1.00 84.88 175 HIS A CA 1
ATOM 1361 C C . HIS A 1 175 ? 9.192 11.440 -27.803 1.00 84.88 175 HIS A C 1
ATOM 1363 O O . HIS A 1 175 ? 9.895 10.536 -27.355 1.00 84.88 175 HIS A O 1
ATOM 1369 N N . ARG A 1 176 ? 9.027 12.592 -27.132 1.00 79.81 176 ARG A N 1
ATOM 1370 C CA . ARG A 1 176 ? 9.627 12.837 -25.801 1.00 79.81 176 ARG A CA 1
ATOM 1371 C C . ARG A 1 176 ? 9.075 11.903 -24.724 1.00 79.81 176 ARG A C 1
ATOM 1373 O O . ARG A 1 176 ? 9.784 11.601 -23.769 1.00 79.81 176 ARG A O 1
ATOM 1380 N N . LEU A 1 177 ? 7.835 11.445 -24.876 1.00 77.00 177 LEU A N 1
ATOM 1381 C CA . LEU A 1 177 ? 7.218 10.433 -24.015 1.00 77.00 177 LEU A CA 1
ATOM 1382 C C . LEU A 1 177 ? 7.604 8.996 -24.412 1.00 77.00 177 LEU A C 1
ATOM 1384 O O . LEU A 1 177 ? 7.180 8.052 -23.749 1.00 77.00 177 LEU A O 1
ATOM 1388 N N . GLY A 1 178 ? 8.412 8.818 -25.464 1.00 79.19 178 GLY A N 1
ATOM 1389 C CA . GLY A 1 178 ? 8.818 7.511 -25.985 1.00 79.19 178 GLY A CA 1
ATOM 1390 C C . GLY A 1 178 ? 7.762 6.832 -26.861 1.00 79.19 178 GLY A C 1
ATOM 1391 O O . GLY A 1 178 ? 7.899 5.653 -27.179 1.00 79.19 178 GLY A O 1
ATOM 1392 N N . ILE A 1 179 ? 6.714 7.555 -27.260 1.00 84.44 179 ILE A N 1
ATOM 1393 C CA . ILE A 1 179 ? 5.673 7.068 -28.165 1.00 84.44 179 ILE A CA 1
ATOM 1394 C C . ILE A 1 179 ? 6.148 7.342 -29.592 1.00 84.44 179 ILE A C 1
ATOM 1396 O O . ILE A 1 179 ? 5.973 8.437 -30.118 1.00 84.44 179 ILE A O 1
ATOM 1400 N N . VAL A 1 180 ? 6.813 6.347 -30.178 1.00 86.25 180 VAL A N 1
ATOM 1401 C CA . VAL A 1 180 ? 7.532 6.477 -31.462 1.00 86.25 180 VAL A CA 1
ATOM 1402 C C . VAL A 1 180 ? 6.835 5.794 -32.638 1.00 86.25 180 VAL A C 1
ATOM 1404 O O . VAL A 1 180 ? 7.265 5.930 -33.777 1.00 86.25 180 VAL A O 1
ATOM 1407 N N . ASN A 1 181 ? 5.788 5.009 -32.381 1.00 86.31 181 ASN A N 1
ATOM 1408 C CA . ASN A 1 181 ? 5.032 4.311 -33.415 1.00 86.31 181 ASN A CA 1
ATOM 1409 C C . ASN A 1 181 ? 3.584 4.052 -32.969 1.00 86.31 181 ASN A C 1
ATOM 1411 O O . ASN A 1 181 ? 3.204 4.292 -31.818 1.00 86.31 181 ASN A O 1
ATOM 1415 N N . SER A 1 182 ? 2.770 3.549 -33.897 1.00 85.12 182 SER A N 1
ATOM 1416 C CA . SER A 1 182 ? 1.355 3.243 -33.664 1.00 85.12 182 SER A CA 1
ATOM 1417 C C . SER A 1 182 ? 1.139 2.147 -32.613 1.00 85.12 182 SER A C 1
ATOM 1419 O O . SER A 1 182 ? 0.154 2.194 -31.875 1.00 85.12 182 SER A O 1
ATOM 1421 N N . GLU A 1 183 ? 2.062 1.192 -32.482 1.00 83.62 183 GLU A N 1
ATOM 1422 C CA . GLU A 1 183 ? 1.982 0.136 -31.467 1.00 83.62 183 GLU A CA 1
ATOM 1423 C C . GLU A 1 183 ? 2.201 0.698 -30.052 1.00 83.62 183 GLU A C 1
ATOM 1425 O O . GLU A 1 183 ? 1.412 0.429 -29.145 1.00 83.62 183 GLU A O 1
ATOM 1430 N N . ALA A 1 184 ? 3.209 1.557 -29.871 1.00 84.06 184 ALA A N 1
ATOM 1431 C CA . ALA A 1 184 ? 3.479 2.265 -28.624 1.00 84.06 184 ALA A CA 1
ATOM 1432 C C . ALA A 1 184 ? 2.326 3.206 -28.254 1.00 84.06 184 ALA A C 1
ATOM 1434 O O . ALA A 1 184 ? 1.960 3.290 -27.081 1.00 84.06 184 ALA A O 1
ATOM 1435 N N . MET A 1 185 ? 1.715 3.866 -29.246 1.00 86.75 185 MET A N 1
ATOM 1436 C CA . MET A 1 185 ? 0.514 4.677 -29.036 1.00 86.75 185 MET A CA 1
ATOM 1437 C C . MET A 1 185 ? -0.652 3.815 -28.539 1.00 86.75 185 MET A C 1
ATOM 1439 O O . MET A 1 185 ? -1.257 4.127 -27.514 1.00 86.75 185 MET A O 1
ATOM 1443 N N . SER A 1 186 ? -0.922 2.693 -29.212 1.00 85.25 186 SER A N 1
ATOM 1444 C CA . SER A 1 186 ? -1.992 1.759 -28.835 1.00 85.25 186 SER A CA 1
ATOM 1445 C C . SER A 1 186 ? -1.801 1.238 -27.411 1.00 85.25 186 SER A C 1
ATOM 1447 O O . SER A 1 186 ? -2.731 1.248 -26.604 1.00 85.25 186 SER A O 1
ATOM 1449 N N . TYR A 1 187 ? -0.572 0.846 -27.069 1.00 84.25 187 TYR A N 1
ATOM 1450 C CA . TYR A 1 187 ? -0.210 0.429 -25.720 1.00 84.25 187 TYR A CA 1
ATOM 1451 C C . TYR A 1 187 ? -0.415 1.542 -24.692 1.00 84.25 187 TYR A C 1
ATOM 1453 O O . TYR A 1 187 ? -0.983 1.289 -23.628 1.00 84.25 187 TYR A O 1
ATOM 1461 N N . PHE A 1 188 ? 0.032 2.763 -24.990 1.00 83.38 188 PHE A N 1
ATOM 1462 C CA . PHE A 1 188 ? -0.070 3.900 -24.081 1.00 83.38 188 PHE A CA 1
ATOM 1463 C C . PHE A 1 188 ? -1.530 4.260 -23.793 1.00 83.38 188 PHE A C 1
ATOM 1465 O O . PHE A 1 188 ? -1.903 4.401 -22.629 1.00 83.38 188 PHE A O 1
ATOM 1472 N N . VAL A 1 189 ? -2.367 4.340 -24.830 1.00 84.56 189 VAL A N 1
ATOM 1473 C CA . VAL A 1 189 ? -3.801 4.646 -24.720 1.00 84.56 189 VAL A CA 1
ATOM 1474 C C . VAL A 1 189 ? -4.536 3.553 -23.947 1.00 84.56 189 VAL A C 1
ATOM 1476 O O . VAL A 1 189 ? -5.233 3.847 -22.973 1.00 84.56 189 VAL A O 1
ATOM 1479 N N . LEU A 1 190 ? -4.347 2.281 -24.320 1.00 83.88 190 LEU A N 1
ATOM 1480 C CA . LEU A 1 190 ? -5.023 1.159 -23.665 1.00 83.88 190 LEU A CA 1
ATOM 1481 C C . LEU A 1 190 ? -4.579 1.005 -22.211 1.00 83.88 190 LEU A C 1
ATOM 1483 O O . LEU A 1 190 ? -5.413 0.872 -21.312 1.00 83.88 190 LEU A O 1
ATOM 1487 N N . THR A 1 191 ? -3.271 1.044 -21.959 1.00 82.50 191 THR A N 1
ATOM 1488 C CA . THR A 1 191 ? -2.721 0.884 -20.612 1.00 82.50 191 THR A CA 1
ATOM 1489 C C . THR A 1 191 ? -3.072 2.093 -19.759 1.00 82.50 191 THR A C 1
ATOM 1491 O O . THR A 1 191 ? -3.637 1.924 -18.685 1.00 82.50 191 THR A O 1
ATOM 1494 N N . GLY A 1 192 ? -2.811 3.312 -20.233 1.00 77.62 192 GLY A N 1
ATOM 1495 C CA . GLY A 1 192 ? -3.092 4.549 -19.506 1.00 77.62 192 GLY A CA 1
ATOM 1496 C C . GLY A 1 192 ? -4.576 4.717 -19.188 1.00 77.62 192 GLY A C 1
ATOM 1497 O O . GLY A 1 192 ? -4.935 4.930 -18.029 1.00 77.62 192 GLY A O 1
ATOM 1498 N N . GLY A 1 193 ? -5.448 4.536 -20.184 1.00 77.88 193 GLY A N 1
ATOM 1499 C CA . GLY A 1 193 ? -6.892 4.682 -20.012 1.00 77.88 193 GLY A CA 1
ATOM 1500 C C . GLY A 1 193 ? -7.490 3.648 -19.056 1.00 77.88 193 GLY A C 1
ATOM 1501 O O . GLY A 1 193 ? -8.240 3.993 -18.139 1.00 77.88 193 GLY A O 1
ATOM 1502 N N . SER A 1 194 ? -7.109 2.376 -19.200 1.00 80.88 194 SER A N 1
ATOM 1503 C CA . SER A 1 194 ? -7.595 1.308 -18.317 1.00 80.88 194 SER A CA 1
ATOM 1504 C C . SER A 1 194 ? -6.989 1.366 -16.910 1.00 80.88 194 SER A C 1
ATOM 1506 O O . SER A 1 194 ? -7.647 0.980 -15.937 1.00 80.88 194 SER A O 1
ATOM 1508 N N . PHE A 1 195 ? -5.765 1.884 -16.764 1.00 79.25 195 PHE A N 1
ATOM 1509 C CA . PHE A 1 195 ? -5.047 1.924 -15.494 1.00 79.25 195 PHE A CA 1
ATOM 1510 C C . PHE A 1 195 ? -5.784 2.751 -14.443 1.00 79.25 195 PHE A C 1
ATOM 1512 O O . PHE A 1 195 ? -5.980 2.267 -13.327 1.00 79.25 195 PHE A O 1
ATOM 1519 N N . PHE A 1 196 ? -6.231 3.965 -14.772 1.00 74.81 196 PHE A N 1
ATOM 1520 C CA . PHE A 1 196 ? -6.903 4.830 -13.794 1.00 74.81 196 PHE A CA 1
ATOM 1521 C C . PHE A 1 196 ? -8.222 4.235 -13.294 1.00 74.81 196 PHE A C 1
ATOM 1523 O O . PHE A 1 196 ? -8.525 4.319 -12.101 1.00 74.81 196 PHE A O 1
ATOM 1530 N N . ILE A 1 197 ? -8.958 3.557 -14.174 1.00 80.50 197 ILE A N 1
ATOM 1531 C CA . ILE A 1 197 ? -10.236 2.919 -13.851 1.00 80.50 197 ILE A CA 1
ATOM 1532 C C . ILE A 1 197 ? -10.009 1.667 -13.002 1.00 80.50 197 ILE A C 1
ATOM 1534 O O . ILE A 1 197 ? -10.512 1.551 -11.879 1.00 80.50 197 ILE A O 1
ATOM 1538 N N . LEU A 1 198 ? -9.244 0.713 -13.533 1.00 86.81 198 LEU A N 1
ATOM 1539 C CA . LEU A 1 198 ? -9.134 -0.626 -12.964 1.00 86.81 198 LEU A CA 1
ATOM 1540 C C . LEU A 1 198 ? -8.218 -0.633 -11.742 1.00 86.81 198 LEU A C 1
ATOM 1542 O O . LEU A 1 198 ? -8.593 -1.141 -10.683 1.00 86.81 198 LEU A O 1
ATOM 1546 N N . THR A 1 199 ? -7.041 -0.014 -11.840 1.00 82.69 199 THR A N 1
ATOM 1547 C CA . THR A 1 199 ? -6.080 0.008 -10.732 1.00 82.69 199 THR A CA 1
ATOM 1548 C C . THR A 1 199 ? -6.646 0.788 -9.551 1.00 82.69 199 THR A C 1
ATOM 1550 O O . THR A 1 199 ? -6.599 0.287 -8.426 1.00 82.69 199 THR A O 1
ATOM 1553 N N . GLY A 1 200 ? -7.247 1.961 -9.783 1.00 80.38 200 GLY A N 1
ATOM 1554 C CA . GLY A 1 200 ? -7.884 2.758 -8.729 1.00 80.38 200 GLY A CA 1
ATOM 1555 C C . GLY A 1 200 ? -8.971 1.976 -7.985 1.00 80.38 200 GLY A C 1
ATOM 1556 O O . GLY A 1 200 ? -8.927 1.850 -6.757 1.00 80.38 200 GLY A O 1
ATOM 1557 N N . THR A 1 201 ? -9.890 1.362 -8.734 1.00 83.75 201 THR A N 1
ATOM 1558 C CA . THR A 1 201 ? -10.988 0.553 -8.178 1.00 83.75 201 THR A CA 1
ATOM 1559 C C . THR A 1 201 ? -10.467 -0.638 -7.374 1.00 83.75 201 THR A C 1
ATOM 1561 O O . THR A 1 201 ? -10.870 -0.855 -6.228 1.00 83.75 201 THR A O 1
ATOM 1564 N N . ARG A 1 202 ? -9.512 -1.386 -7.935 1.00 88.75 202 ARG A N 1
ATOM 1565 C CA . ARG A 1 202 ? -8.869 -2.534 -7.285 1.00 88.75 202 ARG A CA 1
ATOM 1566 C C . ARG A 1 202 ? -8.199 -2.152 -5.968 1.00 88.75 202 ARG A C 1
ATOM 1568 O O . ARG A 1 202 ? -8.385 -2.836 -4.961 1.00 88.75 202 ARG A O 1
ATOM 1575 N N . TRP A 1 203 ? -7.411 -1.076 -5.962 1.00 84.69 203 TRP A N 1
ATOM 1576 C CA . TRP A 1 203 ? -6.728 -0.612 -4.754 1.00 84.69 203 TRP A CA 1
ATOM 1577 C C . TRP A 1 203 ? -7.720 -0.165 -3.688 1.00 84.69 203 TRP A C 1
ATOM 1579 O O . TRP A 1 203 ? -7.541 -0.520 -2.523 1.00 84.69 203 TRP A O 1
ATOM 1589 N N . CYS A 1 204 ? -8.785 0.538 -4.074 1.00 82.69 204 CYS A N 1
ATOM 1590 C CA . CYS A 1 204 ? -9.820 0.950 -3.136 1.00 82.69 204 CYS A CA 1
ATOM 1591 C C . CYS A 1 204 ? -10.512 -0.258 -2.489 1.00 82.69 204 CYS A C 1
ATOM 1593 O O . CYS A 1 204 ? -10.607 -0.319 -1.265 1.00 82.69 204 CYS A O 1
ATOM 1595 N N . LEU A 1 205 ? -10.898 -1.268 -3.277 1.00 86.69 205 LEU A N 1
ATOM 1596 C CA . LEU A 1 205 ? -11.499 -2.498 -2.747 1.00 86.69 205 LEU A CA 1
ATOM 1597 C C . LEU A 1 205 ? -10.553 -3.255 -1.815 1.00 86.69 205 LEU A C 1
ATOM 1599 O O . LEU A 1 205 ? -10.960 -3.712 -0.746 1.00 86.69 205 LEU A O 1
ATOM 1603 N N . ALA A 1 206 ? -9.276 -3.359 -2.186 1.00 87.88 206 ALA A N 1
ATOM 1604 C CA . ALA A 1 206 ? -8.267 -3.995 -1.349 1.00 87.88 206 ALA A CA 1
ATOM 1605 C C . ALA A 1 206 ? -8.075 -3.250 -0.017 1.00 87.88 206 ALA A C 1
ATOM 1607 O O . ALA A 1 206 ? -7.962 -3.884 1.032 1.00 87.88 206 ALA A O 1
ATOM 1608 N N . VAL A 1 207 ? -8.056 -1.914 -0.034 1.00 81.81 207 VAL A N 1
ATOM 1609 C CA . VAL A 1 207 ? -7.971 -1.093 1.184 1.00 81.81 207 VAL A CA 1
ATOM 1610 C C . VAL A 1 207 ? -9.234 -1.241 2.027 1.00 81.81 207 VAL A C 1
ATOM 1612 O O . VAL A 1 207 ? -9.119 -1.477 3.225 1.00 81.81 207 VAL A O 1
ATOM 1615 N N . ALA A 1 208 ? -10.419 -1.199 1.418 1.00 80.50 208 ALA A N 1
ATOM 1616 C CA . ALA A 1 208 ? -11.685 -1.368 2.122 1.00 80.50 208 ALA A CA 1
ATOM 1617 C C . ALA A 1 208 ? -11.757 -2.727 2.842 1.00 80.50 208 ALA A C 1
ATOM 1619 O O . ALA A 1 208 ? -12.117 -2.786 4.018 1.00 80.50 208 ALA A O 1
ATOM 1620 N N . LEU A 1 209 ? -11.314 -3.807 2.187 1.00 84.00 209 LEU A N 1
ATOM 1621 C CA . LEU A 1 209 ? -11.184 -5.130 2.807 1.00 84.00 209 LEU A CA 1
ATOM 1622 C C . LEU A 1 209 ? -10.194 -5.129 3.981 1.00 84.00 209 LEU A C 1
ATOM 1624 O O . LEU A 1 209 ? -10.488 -5.699 5.029 1.00 84.00 209 LEU A O 1
ATOM 1628 N N . ARG A 1 210 ? -9.043 -4.454 3.862 1.00 82.88 210 ARG A N 1
ATOM 1629 C CA . ARG A 1 210 ? -8.086 -4.315 4.978 1.00 82.88 210 ARG A CA 1
ATOM 1630 C C . ARG A 1 210 ? -8.688 -3.546 6.155 1.00 82.88 210 ARG A C 1
ATOM 1632 O O . ARG A 1 210 ? -8.475 -3.949 7.295 1.00 82.88 210 ARG A O 1
ATOM 1639 N N . CYS A 1 211 ? -9.464 -2.494 5.894 1.00 76.06 211 CYS A N 1
ATOM 1640 C CA . CYS A 1 211 ? -10.136 -1.702 6.927 1.00 76.06 211 CYS A CA 1
ATOM 1641 C C . CYS A 1 211 ? -11.168 -2.512 7.722 1.00 76.06 211 CYS A C 1
ATOM 1643 O O . CYS A 1 211 ? -11.351 -2.255 8.907 1.00 76.06 211 CYS A O 1
ATOM 1645 N N . VAL A 1 212 ? -11.802 -3.517 7.110 1.00 75.88 212 VAL A N 1
ATOM 1646 C CA . VAL A 1 212 ? -12.714 -4.445 7.807 1.00 75.88 212 VAL A CA 1
ATOM 1647 C C . VAL A 1 212 ? -12.007 -5.693 8.360 1.00 75.88 212 VAL A C 1
ATOM 1649 O O . VAL A 1 212 ? -12.662 -6.665 8.726 1.00 75.88 212 VAL A O 1
ATOM 1652 N N . GLY A 1 213 ? -10.670 -5.691 8.421 1.00 77.81 213 GLY A N 1
ATOM 1653 C CA . GLY A 1 213 ? -9.868 -6.783 8.984 1.00 77.81 213 GLY A CA 1
ATOM 1654 C C . GLY A 1 213 ? -9.613 -7.959 8.034 1.00 77.81 213 GLY A C 1
ATOM 1655 O O . GLY A 1 213 ? -9.054 -8.974 8.441 1.00 77.81 213 GLY A O 1
ATOM 1656 N N . GLN A 1 214 ? -9.965 -7.839 6.755 1.00 84.00 214 GLN A N 1
ATOM 1657 C CA . GLN A 1 214 ? -9.845 -8.900 5.750 1.00 84.00 214 GLN A CA 1
ATOM 1658 C C . GLN A 1 214 ? -8.621 -8.730 4.849 1.00 84.00 214 GLN A C 1
ATOM 1660 O O . GLN A 1 214 ? -8.688 -8.807 3.621 1.00 84.00 214 GLN A O 1
ATOM 1665 N N . ALA A 1 215 ? -7.458 -8.531 5.470 1.00 84.56 215 ALA A N 1
ATOM 1666 C CA . ALA A 1 215 ? -6.196 -8.373 4.752 1.00 84.56 215 ALA A CA 1
ATOM 1667 C C . ALA A 1 215 ? -5.832 -9.601 3.891 1.00 84.56 215 ALA A C 1
ATOM 1669 O O . ALA A 1 215 ? -5.248 -9.442 2.818 1.00 84.56 215 ALA A O 1
ATOM 1670 N N . ASN A 1 216 ? -6.228 -10.807 4.315 1.00 88.31 216 ASN A N 1
ATOM 1671 C CA . ASN A 1 216 ? -6.006 -12.041 3.555 1.00 88.31 216 ASN A CA 1
ATOM 1672 C C . ASN A 1 216 ? -6.771 -12.055 2.228 1.00 88.31 216 ASN A C 1
ATOM 1674 O O . ASN A 1 216 ? -6.213 -12.467 1.217 1.00 88.31 216 ASN A O 1
ATOM 1678 N N . ASP A 1 217 ? -8.005 -11.547 2.198 1.00 90.44 217 ASP A N 1
ATOM 1679 C CA . ASP A 1 217 ? -8.782 -11.467 0.959 1.00 90.44 217 ASP A CA 1
ATOM 1680 C C . ASP A 1 217 ? -8.164 -10.454 -0.008 1.00 90.44 217 ASP A C 1
ATOM 1682 O O . ASP A 1 217 ? -8.006 -10.746 -1.192 1.00 90.44 217 ASP A O 1
ATOM 1686 N N . ALA A 1 218 ? -7.724 -9.301 0.505 1.00 88.88 218 ALA A N 1
ATOM 1687 C CA . ALA A 1 218 ? -6.997 -8.310 -0.286 1.00 88.88 218 ALA A CA 1
ATOM 1688 C C . ALA A 1 218 ? -5.689 -8.879 -0.872 1.00 88.88 218 ALA A C 1
ATOM 1690 O O . ALA A 1 218 ? -5.355 -8.605 -2.026 1.00 88.88 218 ALA A O 1
ATOM 1691 N N . ARG A 1 219 ? -4.956 -9.689 -0.096 1.00 91.56 219 ARG A N 1
ATOM 1692 C CA . ARG A 1 219 ? -3.744 -10.386 -0.553 1.00 91.56 219 ARG A CA 1
ATOM 1693 C C . ARG A 1 219 ? -4.063 -11.423 -1.627 1.00 91.56 219 ARG A C 1
ATOM 1695 O O . ARG A 1 219 ? -3.417 -11.425 -2.668 1.00 91.56 219 ARG A O 1
ATOM 1702 N N . ASN A 1 220 ? -5.054 -12.279 -1.390 1.00 93.81 220 ASN A N 1
ATOM 1703 C CA . ASN A 1 220 ? -5.430 -13.339 -2.325 1.00 93.81 220 ASN A CA 1
ATOM 1704 C C . ASN A 1 220 ? -5.903 -12.758 -3.664 1.00 93.81 220 ASN A C 1
ATOM 1706 O O . ASN A 1 220 ? -5.557 -13.296 -4.708 1.00 93.81 220 ASN A O 1
ATOM 1710 N N . GLY A 1 221 ? -6.600 -11.616 -3.647 1.00 93.50 221 GLY A N 1
ATOM 1711 C CA . GLY A 1 221 ? -6.940 -10.896 -4.873 1.00 93.50 221 GLY A CA 1
ATOM 1712 C C . GLY A 1 221 ? -5.705 -10.426 -5.648 1.00 93.50 221 GLY A C 1
ATOM 1713 O O . GLY A 1 221 ? -5.670 -10.552 -6.863 1.00 93.50 221 GLY A O 1
ATOM 1714 N N . ALA A 1 222 ? -4.659 -9.941 -4.970 1.00 91.44 222 ALA A N 1
ATOM 1715 C CA . ALA A 1 222 ? -3.410 -9.569 -5.641 1.00 91.44 222 ALA A CA 1
ATOM 1716 C C . ALA A 1 222 ? -2.677 -10.783 -6.242 1.00 91.44 222 ALA A C 1
ATOM 1718 O O . ALA A 1 222 ? -2.179 -10.686 -7.360 1.00 91.44 222 ALA A O 1
ATOM 1719 N N . ILE A 1 223 ? -2.654 -11.916 -5.530 1.00 94.81 223 ILE A N 1
ATOM 1720 C CA . ILE A 1 223 ? -2.069 -13.173 -6.026 1.00 94.81 223 ILE A CA 1
ATOM 1721 C C . ILE A 1 223 ? -2.829 -13.674 -7.256 1.00 94.81 223 ILE A C 1
ATOM 1723 O O . ILE A 1 223 ? -2.199 -14.061 -8.232 1.00 94.81 223 ILE A O 1
ATOM 1727 N N . LEU A 1 224 ? -4.164 -13.626 -7.236 1.00 96.25 224 LEU A N 1
ATOM 1728 C CA . LEU A 1 224 ? -4.997 -14.033 -8.368 1.00 96.25 224 LEU A CA 1
ATOM 1729 C C . LEU A 1 224 ? -4.686 -13.207 -9.620 1.00 96.25 224 LEU A C 1
ATOM 1731 O O . LEU A 1 224 ? -4.495 -13.770 -10.688 1.00 96.25 224 LEU A O 1
ATOM 1735 N N . ILE A 1 225 ? -4.594 -11.884 -9.479 1.00 94.50 225 ILE A N 1
ATOM 1736 C CA . ILE A 1 225 ? -4.265 -10.982 -10.593 1.00 94.50 225 ILE A CA 1
ATOM 1737 C C . ILE A 1 225 ? -2.892 -11.317 -11.160 1.00 94.50 225 ILE A C 1
ATOM 1739 O O . ILE A 1 225 ? -2.753 -11.467 -12.368 1.00 94.50 225 ILE A O 1
ATOM 1743 N N . PHE A 1 226 ? -1.893 -11.472 -10.290 1.00 94.38 226 PHE A N 1
ATOM 1744 C CA . PHE A 1 226 ? -0.552 -11.849 -10.717 1.00 94.38 226 PHE A CA 1
ATOM 1745 C C . PHE A 1 226 ? -0.548 -13.204 -11.434 1.00 94.38 226 PHE A C 1
ATOM 1747 O O . PHE A 1 226 ? 0.029 -13.317 -12.504 1.00 94.38 226 PHE A O 1
ATOM 1754 N N . GLY A 1 227 ? -1.233 -14.212 -10.887 1.00 96.62 227 GLY A N 1
ATOM 1755 C CA . GLY A 1 227 ? -1.306 -15.544 -11.484 1.00 96.62 227 GLY A CA 1
ATOM 1756 C C . GLY A 1 227 ? -2.003 -15.556 -12.845 1.00 96.62 227 GLY A C 1
ATOM 1757 O O . GLY A 1 227 ? -1.506 -16.180 -13.774 1.00 96.62 227 GLY A O 1
ATOM 1758 N N . VAL A 1 228 ? -3.118 -14.833 -12.989 1.00 96.88 228 VAL A N 1
ATOM 1759 C CA . VAL A 1 228 ? -3.824 -14.710 -14.275 1.00 96.88 228 VAL A CA 1
ATOM 1760 C C . VAL A 1 228 ? -2.951 -13.986 -15.297 1.00 96.88 228 VAL A C 1
ATOM 1762 O O . VAL A 1 228 ? -2.814 -14.463 -16.417 1.00 96.88 228 VAL A O 1
ATOM 1765 N N . ASN A 1 229 ? -2.327 -12.870 -14.916 1.00 95.81 229 ASN A N 1
ATOM 1766 C CA . ASN A 1 229 ? -1.455 -12.110 -15.810 1.00 95.81 229 ASN A CA 1
ATOM 1767 C C . ASN A 1 229 ? -0.225 -12.925 -16.245 1.00 95.81 229 ASN A C 1
ATOM 1769 O O . ASN A 1 229 ? 0.073 -12.980 -17.431 1.00 95.81 229 ASN A O 1
ATOM 1773 N N . LEU A 1 230 ? 0.407 -13.648 -15.316 1.00 96.06 230 LEU A N 1
ATOM 1774 C CA . LEU A 1 230 ? 1.548 -14.525 -15.593 1.00 96.06 230 LEU A CA 1
ATOM 1775 C C . LEU A 1 230 ? 1.233 -15.602 -16.644 1.00 96.06 230 LEU A C 1
ATOM 1777 O O . LEU A 1 230 ? 2.119 -15.997 -17.396 1.00 96.06 230 LEU A O 1
ATOM 1781 N N . ILE A 1 231 ? -0.011 -16.086 -16.687 1.00 96.69 231 ILE A N 1
ATOM 1782 C CA . ILE A 1 231 ? -0.465 -17.078 -17.671 1.00 96.69 231 ILE A CA 1
ATOM 1783 C C . ILE A 1 231 ? -0.834 -16.403 -18.995 1.00 96.69 231 ILE A C 1
ATOM 1785 O O . ILE A 1 231 ? -0.460 -16.890 -20.060 1.00 96.69 231 ILE A O 1
ATOM 1789 N N . LEU A 1 232 ? -1.583 -15.299 -18.942 1.00 95.81 232 LEU A N 1
ATOM 1790 C CA . LEU A 1 232 ? -2.092 -14.635 -20.141 1.00 95.81 232 LEU A CA 1
ATOM 1791 C C . LEU A 1 232 ? -0.992 -13.954 -20.952 1.00 95.81 232 LEU A C 1
ATOM 1793 O O . LEU A 1 232 ? -1.071 -13.978 -22.175 1.00 95.81 232 LEU A O 1
ATOM 1797 N N . ASP A 1 233 ? 0.028 -13.385 -20.312 1.00 94.75 233 ASP A N 1
ATOM 1798 C CA . ASP A 1 233 ? 1.059 -12.624 -21.016 1.00 94.75 233 ASP A CA 1
ATOM 1799 C C . ASP A 1 233 ? 1.810 -13.492 -22.050 1.00 94.75 233 ASP A C 1
ATOM 1801 O O . ASP A 1 233 ? 1.771 -13.145 -23.229 1.00 94.75 233 ASP A O 1
ATOM 1805 N N . PRO A 1 234 ? 2.399 -14.663 -21.722 1.00 95.06 234 PRO A N 1
ATOM 1806 C CA . PRO A 1 234 ? 3.026 -15.524 -22.733 1.00 95.06 234 PRO A CA 1
ATOM 1807 C C . PRO A 1 234 ? 2.054 -16.008 -23.820 1.00 95.06 234 PRO A C 1
ATOM 1809 O O . PRO A 1 234 ? 2.422 -16.073 -24.995 1.00 95.06 234 PRO A O 1
ATOM 1812 N N . LEU A 1 235 ? 0.809 -16.326 -23.444 1.00 96.94 235 LEU A N 1
ATOM 1813 C CA . LEU A 1 235 ? -0.213 -16.806 -24.377 1.00 96.94 235 LEU A CA 1
ATOM 1814 C C . LEU A 1 235 ? -0.621 -15.734 -25.387 1.00 96.94 235 LEU A C 1
ATOM 1816 O O . LEU A 1 235 ? -0.791 -16.047 -26.558 1.00 96.94 235 LEU A O 1
ATOM 1820 N N . LEU A 1 236 ? -0.774 -14.484 -24.957 1.00 95.88 236 LEU A N 1
ATOM 1821 C CA . LEU A 1 236 ? -1.217 -13.394 -25.824 1.00 95.88 236 LEU A CA 1
ATOM 1822 C C . LEU A 1 236 ? -0.052 -12.766 -26.592 1.00 95.88 236 LEU A C 1
ATOM 1824 O O . LEU A 1 236 ? -0.198 -12.463 -27.773 1.00 95.88 236 LEU A O 1
ATOM 1828 N N . ILE A 1 237 ? 1.109 -12.601 -25.951 1.00 93.69 237 ILE A N 1
ATOM 1829 C CA . ILE A 1 237 ? 2.293 -12.006 -26.584 1.00 93.69 237 ILE A CA 1
ATOM 1830 C C . ILE A 1 237 ? 2.844 -12.950 -27.655 1.00 93.69 237 ILE A C 1
ATOM 1832 O O . ILE A 1 237 ? 2.961 -12.555 -28.812 1.00 93.69 237 ILE A O 1
ATOM 1836 N N . VAL A 1 238 ? 3.178 -14.188 -27.272 1.00 94.38 238 VAL A N 1
ATOM 1837 C CA . VAL A 1 238 ? 3.856 -15.150 -28.156 1.00 94.38 238 VAL A CA 1
ATOM 1838 C C . VAL A 1 238 ? 2.857 -16.106 -28.795 1.00 94.38 238 VAL A C 1
ATOM 1840 O O . VAL A 1 238 ? 2.907 -16.311 -30.002 1.00 94.38 238 VAL A O 1
ATOM 1843 N N . GLY A 1 239 ? 1.934 -16.671 -28.012 1.00 94.06 239 GLY A N 1
ATOM 1844 C CA . GLY A 1 239 ? 0.991 -17.679 -28.512 1.00 94.06 239 GLY A CA 1
ATOM 1845 C C . GLY A 1 239 ? 0.017 -17.141 -29.567 1.00 94.06 239 GLY A C 1
ATOM 1846 O O . GLY A 1 239 ? -0.179 -17.774 -30.599 1.00 94.06 239 GLY A O 1
ATOM 1847 N N . ALA A 1 240 ? -0.566 -15.966 -29.327 1.00 94.19 240 ALA A N 1
ATOM 1848 C CA . ALA A 1 240 ? -1.478 -15.291 -30.250 1.00 94.19 240 ALA A CA 1
ATOM 1849 C C . ALA A 1 240 ? -0.773 -14.274 -31.165 1.00 94.19 240 ALA A C 1
ATOM 1851 O O . ALA A 1 240 ? -1.396 -13.750 -32.087 1.00 94.19 240 ALA A O 1
ATOM 1852 N N . GLY A 1 241 ? 0.507 -13.975 -30.911 1.00 92.06 241 GLY A N 1
ATOM 1853 C CA . GLY A 1 241 ? 1.291 -13.018 -31.693 1.00 92.06 241 GLY A CA 1
ATOM 1854 C C . GLY A 1 241 ? 0.838 -11.560 -31.557 1.00 92.06 241 GLY A C 1
ATOM 1855 O O . GLY A 1 241 ? 1.091 -10.764 -32.455 1.00 92.06 241 GLY A O 1
ATOM 1856 N N . TRP A 1 242 ? 0.152 -11.183 -30.471 1.00 92.06 242 TRP A N 1
ATOM 1857 C CA . TRP A 1 242 ? -0.386 -9.823 -30.293 1.00 92.06 242 TRP A 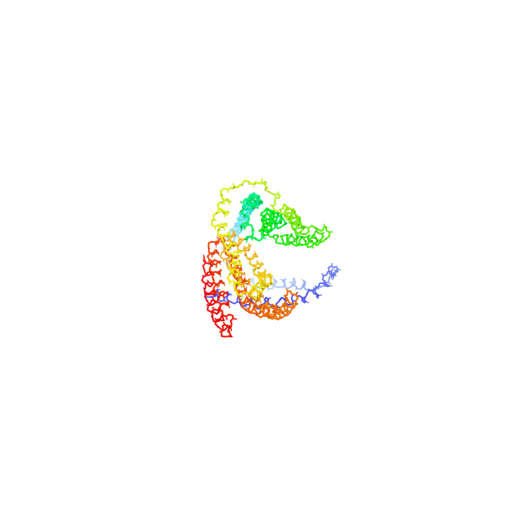CA 1
ATOM 1858 C C . TRP A 1 242 ? 0.642 -8.816 -29.764 1.00 92.06 242 TRP A C 1
ATOM 1860 O O . TRP A 1 242 ? 0.293 -7.659 -29.519 1.00 92.06 242 TRP A O 1
ATOM 1870 N N . GLY A 1 243 ? 1.891 -9.241 -29.546 1.00 89.19 243 GLY A N 1
ATOM 1871 C CA . GLY A 1 243 ? 2.986 -8.354 -29.158 1.00 89.19 243 GLY A CA 1
ATOM 1872 C C . GLY A 1 243 ? 2.657 -7.522 -27.918 1.00 89.19 243 GLY A C 1
ATOM 1873 O O . GLY A 1 243 ? 2.167 -8.042 -26.910 1.00 89.19 243 GLY A O 1
ATOM 1874 N N . LEU A 1 244 ? 2.905 -6.213 -27.994 1.00 87.00 244 LEU A N 1
ATOM 1875 C CA . LEU A 1 244 ? 2.717 -5.296 -26.871 1.00 87.00 244 LEU A CA 1
ATOM 1876 C C . LEU A 1 244 ? 1.237 -5.142 -26.474 1.00 87.00 244 LEU A C 1
ATOM 1878 O O . LEU A 1 244 ? 0.912 -5.058 -25.287 1.00 87.00 244 LEU A O 1
ATOM 1882 N N . VAL A 1 245 ? 0.328 -5.189 -27.454 1.00 88.50 245 VAL A N 1
ATOM 1883 C CA . VAL A 1 245 ? -1.126 -5.159 -27.220 1.00 88.50 245 VAL A CA 1
ATOM 1884 C C . VAL A 1 245 ? -1.568 -6.384 -26.417 1.00 88.50 245 VAL A C 1
ATOM 1886 O O . VAL A 1 245 ? -2.377 -6.258 -25.496 1.00 88.50 245 VAL A O 1
ATOM 1889 N N . GLY A 1 246 ? -0.991 -7.556 -26.702 1.00 90.31 246 GLY A N 1
ATOM 1890 C CA . GLY A 1 246 ? -1.240 -8.792 -25.956 1.00 90.31 246 GLY A CA 1
ATOM 1891 C C . GLY A 1 246 ? -0.953 -8.659 -24.457 1.00 90.31 246 GLY A C 1
ATOM 1892 O O . GLY A 1 246 ? -1.787 -9.050 -23.639 1.00 90.31 246 GLY A O 1
ATOM 1893 N N . SER A 1 247 ? 0.169 -8.031 -24.088 1.00 90.69 247 SER A N 1
ATOM 1894 C CA . SER A 1 247 ? 0.526 -7.763 -22.682 1.00 90.69 247 SER A CA 1
ATOM 1895 C C . SER A 1 247 ? -0.478 -6.831 -21.990 1.00 90.69 247 SER A C 1
ATOM 1897 O O . SER A 1 247 ? -0.898 -7.071 -20.850 1.00 90.69 247 SER A O 1
ATOM 1899 N N . THR A 1 248 ? -0.942 -5.784 -22.682 1.00 90.50 248 THR A N 1
ATOM 1900 C CA . THR A 1 248 ? -1.962 -4.882 -22.128 1.00 90.50 248 THR A CA 1
ATOM 1901 C C . THR A 1 248 ? -3.290 -5.595 -21.918 1.00 90.50 248 THR A C 1
ATOM 1903 O O . THR A 1 248 ? -3.892 -5.459 -20.851 1.00 90.50 248 THR A O 1
ATOM 1906 N N . VAL A 1 249 ? -3.747 -6.385 -22.894 1.00 91.44 249 VAL A N 1
ATOM 1907 C CA . VAL A 1 249 ? -4.993 -7.156 -22.773 1.00 91.44 249 VAL A CA 1
ATOM 1908 C C . VAL A 1 249 ? -4.897 -8.172 -21.632 1.00 91.44 249 VAL A C 1
ATOM 1910 O O . VAL A 1 249 ? -5.837 -8.283 -20.838 1.00 91.44 249 VAL A O 1
ATOM 1913 N N . GLY A 1 250 ? -3.758 -8.856 -21.487 1.00 93.50 250 GLY A N 1
ATOM 1914 C CA . GLY A 1 250 ? -3.487 -9.761 -20.367 1.00 93.50 250 GLY A CA 1
ATOM 1915 C C . GLY A 1 250 ? -3.582 -9.050 -19.017 1.00 93.50 250 GLY A C 1
ATOM 1916 O O . GLY A 1 250 ? -4.263 -9.519 -18.099 1.00 93.50 250 GLY A O 1
ATOM 1917 N N . THR A 1 251 ? -2.985 -7.861 -18.914 1.00 92.62 251 THR A N 1
ATOM 1918 C CA . THR A 1 251 ? -3.052 -7.012 -17.717 1.00 92.62 251 THR A CA 1
ATOM 1919 C C . THR A 1 251 ? -4.482 -6.574 -17.406 1.00 92.62 251 THR A C 1
ATOM 1921 O O . THR A 1 251 ? -4.954 -6.772 -16.286 1.00 92.62 251 THR A O 1
ATOM 1924 N N . ILE A 1 252 ? -5.207 -6.016 -18.379 1.00 92.62 252 ILE A N 1
ATOM 1925 C CA . ILE A 1 252 ? -6.597 -5.561 -18.211 1.00 92.62 252 ILE A CA 1
ATOM 1926 C C . ILE A 1 252 ? -7.486 -6.717 -17.746 1.00 92.62 252 ILE A C 1
ATOM 1928 O O . ILE A 1 252 ? -8.225 -6.580 -16.768 1.00 92.62 252 ILE A O 1
ATOM 1932 N N . THR A 1 253 ? -7.368 -7.874 -18.397 1.00 94.50 253 THR A N 1
ATOM 1933 C CA . THR A 1 253 ? -8.152 -9.072 -18.077 1.00 94.50 253 THR A CA 1
ATOM 1934 C C . THR A 1 253 ? -7.876 -9.543 -16.654 1.00 94.50 253 THR A C 1
ATOM 1936 O O . THR A 1 253 ? -8.808 -9.748 -15.873 1.00 94.50 253 THR A O 1
ATOM 1939 N N . ALA A 1 254 ? -6.602 -9.635 -16.266 1.00 95.06 254 ALA A N 1
ATOM 1940 C CA . ALA A 1 254 ? -6.218 -9.999 -14.909 1.00 95.06 254 ALA A CA 1
ATOM 1941 C C . ALA A 1 254 ? -6.789 -9.025 -13.867 1.00 95.06 254 ALA A C 1
ATOM 1943 O O . ALA A 1 254 ? -7.322 -9.457 -12.841 1.00 95.06 254 ALA A O 1
ATOM 1944 N N . GLN A 1 255 ? -6.742 -7.716 -14.137 1.00 93.44 255 GLN A N 1
ATOM 1945 C CA . GLN A 1 255 ? -7.302 -6.702 -13.243 1.00 93.44 255 GLN A CA 1
ATOM 1946 C C . GLN A 1 255 ? -8.822 -6.838 -13.100 1.00 93.44 255 GLN A C 1
ATOM 1948 O O . GLN A 1 255 ? -9.325 -6.763 -11.979 1.00 93.44 255 GLN A O 1
ATOM 1953 N N . ILE A 1 256 ? -9.554 -7.082 -14.193 1.00 94.44 256 ILE A N 1
ATOM 1954 C CA . ILE A 1 256 ? -11.008 -7.309 -14.167 1.00 94.44 256 ILE A CA 1
ATOM 1955 C C . ILE A 1 256 ? -11.346 -8.525 -13.299 1.00 94.44 256 ILE A C 1
ATOM 1957 O O . ILE A 1 256 ? -12.190 -8.423 -12.405 1.00 94.44 256 ILE A O 1
ATOM 1961 N N . VAL A 1 257 ? -10.647 -9.649 -13.494 1.00 95.88 257 VAL A N 1
ATOM 1962 C CA . VAL A 1 257 ? -10.825 -10.867 -12.683 1.00 95.88 257 VAL A CA 1
ATOM 1963 C C . VAL A 1 257 ? -10.560 -10.585 -11.201 1.00 95.88 257 VAL A C 1
ATOM 1965 O O . VAL A 1 257 ? -11.341 -10.973 -10.327 1.00 95.88 257 VAL A O 1
ATOM 1968 N N . GLY A 1 258 ? -9.495 -9.843 -10.898 1.00 94.75 258 GLY A N 1
ATOM 1969 C CA . GLY A 1 258 ? -9.166 -9.435 -9.537 1.00 94.75 258 GLY A CA 1
ATOM 1970 C C . GLY A 1 258 ? -10.201 -8.524 -8.887 1.00 94.75 258 GLY A C 1
ATOM 1971 O O . GLY A 1 258 ? -10.556 -8.724 -7.725 1.00 94.75 258 GLY A O 1
ATOM 1972 N N . ILE A 1 259 ? -10.707 -7.532 -9.621 1.00 93.00 259 ILE A N 1
ATOM 1973 C CA . ILE A 1 259 ? -11.774 -6.641 -9.152 1.00 93.00 259 ILE A CA 1
ATOM 1974 C C . ILE A 1 259 ? -13.042 -7.444 -8.894 1.00 93.00 259 ILE A C 1
ATOM 1976 O O . ILE A 1 259 ? -13.645 -7.269 -7.838 1.00 93.00 259 ILE A O 1
ATOM 1980 N N . ALA A 1 260 ? -13.418 -8.357 -9.794 1.00 94.50 260 ALA A N 1
ATOM 1981 C CA . ALA A 1 260 ? -14.574 -9.227 -9.606 1.00 94.50 260 ALA A CA 1
ATOM 1982 C C . ALA A 1 260 ? -14.440 -10.051 -8.316 1.00 94.50 260 ALA A C 1
ATOM 1984 O O . ALA A 1 260 ? -15.350 -10.052 -7.484 1.00 94.50 260 ALA A O 1
ATOM 1985 N N . TYR A 1 261 ? -13.276 -10.669 -8.090 1.00 95.19 261 TYR A N 1
ATOM 1986 C CA . TYR A 1 261 ? -12.979 -11.382 -6.849 1.00 95.19 261 TYR A CA 1
ATOM 1987 C C . TYR A 1 261 ? -13.103 -10.476 -5.614 1.00 95.19 261 TYR A C 1
ATOM 1989 O O . TYR A 1 261 ? -13.855 -10.785 -4.684 1.00 95.19 261 TYR A O 1
ATOM 1997 N N . LEU A 1 262 ? -12.406 -9.336 -5.598 1.00 92.62 262 LEU A N 1
ATOM 1998 C CA . LEU A 1 262 ? -12.402 -8.416 -4.458 1.00 92.62 262 LEU A CA 1
ATOM 1999 C C . LEU A 1 262 ? -13.798 -7.852 -4.183 1.00 92.62 262 LEU A C 1
ATOM 2001 O O . LEU A 1 262 ? -14.192 -7.739 -3.027 1.00 92.62 262 LEU A O 1
ATOM 2005 N N . TRP A 1 263 ? -14.565 -7.550 -5.228 1.00 89.12 263 TRP A N 1
ATOM 2006 C CA . TRP A 1 263 ? -15.939 -7.073 -5.128 1.00 89.12 263 TRP A CA 1
ATOM 2007 C C . TRP A 1 263 ? -16.861 -8.127 -4.517 1.00 89.12 263 TRP A C 1
ATOM 2009 O O . TRP A 1 263 ? -17.632 -7.811 -3.610 1.00 89.12 263 TRP A O 1
ATOM 2019 N N . MET A 1 264 ? -16.759 -9.390 -4.947 1.00 90.75 264 MET A N 1
ATOM 2020 C CA . MET A 1 264 ? -17.517 -10.496 -4.349 1.00 90.75 264 MET A CA 1
ATOM 2021 C C . MET A 1 264 ? -17.200 -10.657 -2.857 1.00 90.75 264 MET A C 1
ATOM 2023 O O . MET A 1 264 ? -18.117 -10.769 -2.038 1.00 90.75 264 MET A O 1
ATOM 2027 N N . ARG A 1 265 ? -15.913 -10.614 -2.484 1.00 90.50 265 ARG A N 1
ATOM 2028 C CA . ARG A 1 265 ? -15.482 -10.665 -1.075 1.00 90.50 265 ARG A CA 1
ATOM 2029 C C . ARG A 1 265 ? -15.999 -9.462 -0.293 1.00 90.50 265 ARG A C 1
ATOM 2031 O O . ARG A 1 265 ? -16.573 -9.626 0.782 1.00 90.50 265 ARG A O 1
ATOM 2038 N N . PHE A 1 266 ? -15.872 -8.265 -0.856 1.00 84.44 266 PHE A N 1
ATOM 2039 C CA . PHE A 1 266 ? -16.340 -7.037 -0.230 1.00 84.44 266 PHE A CA 1
ATOM 2040 C C . PHE A 1 266 ? -17.855 -7.056 -0.006 1.00 84.44 266 PHE A C 1
ATOM 2042 O O . PHE A 1 266 ? -18.311 -6.727 1.087 1.00 84.44 266 PHE A O 1
ATOM 2049 N N . ARG A 1 267 ? -18.653 -7.537 -0.970 1.00 82.62 267 ARG A N 1
ATOM 2050 C CA . ARG A 1 267 ? -20.103 -7.678 -0.775 1.00 82.62 267 ARG A CA 1
ATOM 2051 C C . ARG A 1 267 ? -20.449 -8.623 0.366 1.00 82.62 267 ARG A C 1
ATOM 2053 O O . ARG A 1 267 ? -21.195 -8.233 1.263 1.00 82.62 267 ARG A O 1
ATOM 2060 N N . ARG A 1 268 ? -19.870 -9.828 0.350 1.00 82.12 268 ARG A N 1
ATOM 2061 C CA . ARG A 1 268 ? -20.131 -10.872 1.351 1.00 82.12 268 ARG A CA 1
ATOM 2062 C C . ARG A 1 268 ? -19.848 -10.394 2.774 1.00 82.12 268 ARG A C 1
ATOM 2064 O O . ARG A 1 268 ? -20.551 -10.784 3.699 1.00 82.12 268 ARG A O 1
ATOM 2071 N N . ASN A 1 269 ? -18.832 -9.550 2.931 1.00 72.12 269 ASN A N 1
ATOM 2072 C CA . ASN A 1 269 ? -18.264 -9.233 4.232 1.00 72.12 269 ASN A CA 1
ATOM 2073 C C . ASN A 1 269 ? -18.572 -7.810 4.731 1.00 72.12 269 ASN A C 1
ATOM 2075 O O . ASN A 1 269 ? -18.537 -7.570 5.937 1.00 72.12 269 ASN A O 1
ATOM 2079 N N . ALA A 1 270 ? -18.892 -6.867 3.837 1.00 64.44 270 ALA A N 1
ATOM 2080 C CA . ALA A 1 270 ? -19.041 -5.453 4.184 1.00 64.44 270 ALA A CA 1
ATOM 2081 C C . ALA A 1 270 ? -20.360 -4.800 3.729 1.00 64.44 270 ALA A C 1
ATOM 2083 O O . ALA A 1 270 ? -20.769 -3.828 4.364 1.00 64.44 270 ALA A O 1
ATOM 2084 N N . LEU A 1 271 ? -21.049 -5.294 2.686 1.00 59.72 271 LEU A N 1
ATOM 2085 C CA . LEU A 1 271 ? -22.158 -4.548 2.054 1.00 59.72 271 LEU A CA 1
ATOM 2086 C C . LEU A 1 271 ? -23.571 -5.069 2.274 1.00 59.72 271 LEU A C 1
ATOM 2088 O O . LEU A 1 271 ? -24.508 -4.318 2.013 1.00 59.72 271 LEU A O 1
ATOM 2092 N N . ASN A 1 272 ? -23.764 -6.270 2.816 1.00 56.88 272 ASN A N 1
ATOM 2093 C CA . ASN A 1 272 ? -25.108 -6.838 3.006 1.00 56.88 272 ASN A CA 1
ATOM 2094 C C . ASN A 1 272 ? -26.033 -6.028 3.950 1.00 56.88 272 ASN A C 1
ATOM 2096 O O . ASN A 1 272 ? -27.151 -6.454 4.214 1.00 56.88 272 ASN A O 1
ATOM 2100 N N . GLN A 1 273 ? -25.594 -4.879 4.479 1.00 53.56 273 GLN A N 1
ATOM 2101 C CA . GLN A 1 273 ? -26.341 -4.078 5.453 1.00 53.56 273 GLN A CA 1
ATOM 2102 C C . GLN A 1 273 ? -26.484 -2.584 5.102 1.00 53.56 273 GLN A C 1
ATOM 2104 O O . GLN A 1 273 ? -27.029 -1.843 5.914 1.00 53.56 273 GLN A O 1
ATOM 2109 N N . VAL A 1 274 ? -26.022 -2.103 3.935 1.00 58.62 274 VAL A N 1
ATOM 2110 C CA . VAL A 1 274 ? -26.139 -0.673 3.561 1.00 58.62 274 VAL A CA 1
ATOM 2111 C C . VAL A 1 274 ? -26.581 -0.515 2.108 1.00 58.62 274 VAL A C 1
ATOM 2113 O O . VAL A 1 274 ? -25.969 -1.091 1.211 1.00 58.62 274 VAL A O 1
ATOM 2116 N N . LYS A 1 275 ? -27.617 0.303 1.858 1.00 61.25 275 LYS A N 1
ATOM 2117 C CA . LYS A 1 275 ? -28.020 0.683 0.492 1.00 61.25 275 LYS A CA 1
ATOM 2118 C C . LYS A 1 275 ? -26.849 1.373 -0.213 1.00 61.25 275 LYS A C 1
ATOM 2120 O O . LYS A 1 275 ? -26.276 2.322 0.321 1.00 61.25 275 LYS A O 1
ATOM 2125 N N . ALA A 1 276 ? -26.503 0.907 -1.409 1.00 59.91 276 ALA A N 1
ATOM 2126 C CA . ALA A 1 276 ? -25.454 1.522 -2.210 1.00 59.91 276 ALA A CA 1
ATOM 2127 C C . ALA A 1 276 ? -25.845 2.968 -2.558 1.00 59.91 276 ALA A C 1
ATOM 2129 O O . ALA A 1 276 ? -26.826 3.201 -3.260 1.00 59.91 276 ALA A O 1
ATOM 2130 N N . SER A 1 277 ? -25.081 3.941 -2.060 1.00 64.38 277 SER A N 1
ATOM 2131 C CA . SER A 1 277 ? -25.200 5.343 -2.458 1.00 64.38 277 SER A CA 1
ATOM 2132 C C . SER A 1 277 ? -23.894 5.781 -3.108 1.00 64.38 277 SER A C 1
ATOM 2134 O O . SER A 1 277 ? -22.866 5.830 -2.435 1.00 64.38 277 SER A O 1
ATOM 2136 N N . TRP A 1 278 ? -23.948 6.126 -4.391 1.00 66.94 278 TRP A N 1
ATOM 2137 C CA . TRP A 1 278 ? -22.808 6.661 -5.150 1.00 66.94 278 TRP A CA 1
ATOM 2138 C C . TRP A 1 278 ? -22.704 8.191 -5.043 1.00 66.94 278 TRP A C 1
ATOM 2140 O O . TRP A 1 278 ? -21.788 8.795 -5.588 1.00 66.94 278 TRP A O 1
ATOM 2150 N N . ARG A 1 279 ? -23.644 8.837 -4.334 1.00 67.25 279 ARG A N 1
ATOM 2151 C CA . ARG A 1 279 ? -23.636 10.288 -4.118 1.00 67.25 279 ARG A CA 1
ATOM 2152 C C . ARG A 1 279 ? -22.464 10.686 -3.229 1.00 67.25 279 ARG A C 1
ATOM 2154 O O . ARG A 1 279 ? -22.384 10.243 -2.085 1.00 67.25 279 ARG A O 1
ATOM 2161 N N . LEU A 1 280 ? -21.619 11.578 -3.736 1.00 65.12 280 LEU A N 1
ATOM 2162 C CA . LEU A 1 280 ? -20.620 12.253 -2.923 1.00 65.12 280 LEU A CA 1
ATOM 2163 C C . LEU A 1 280 ? -21.303 13.208 -1.947 1.00 65.12 280 LEU A C 1
ATOM 2165 O O . LEU A 1 280 ? -21.995 14.144 -2.348 1.00 65.12 280 LEU A O 1
ATOM 2169 N N . THR A 1 281 ? -21.083 12.985 -0.659 1.00 72.00 281 THR A N 1
ATOM 2170 C CA . THR A 1 281 ? -21.392 13.979 0.368 1.00 72.00 281 THR A CA 1
ATOM 2171 C C . THR A 1 281 ? -20.277 15.023 0.423 1.00 72.00 281 THR A C 1
ATOM 2173 O O . THR A 1 281 ? -19.121 14.729 0.104 1.00 72.00 281 THR A O 1
ATOM 2176 N N . ARG A 1 282 ? -20.609 16.253 0.840 1.00 72.69 282 ARG A N 1
ATOM 2177 C CA . ARG A 1 282 ? -19.613 17.328 1.001 1.00 72.69 282 ARG A CA 1
ATOM 2178 C C . ARG A 1 282 ? -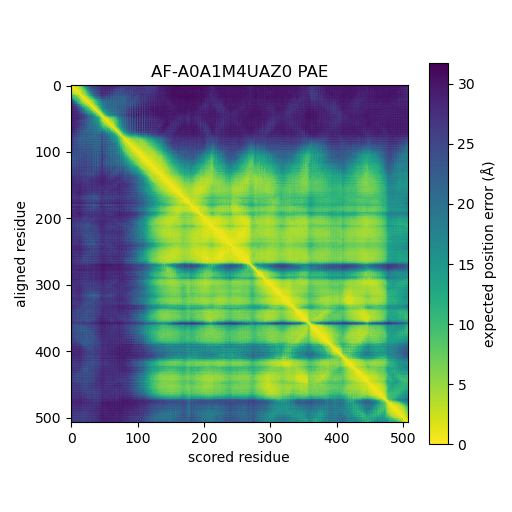18.487 16.931 1.957 1.00 72.69 282 ARG A C 1
ATOM 2180 O O . ARG A 1 282 ? -17.343 17.286 1.713 1.00 72.69 282 ARG A O 1
ATOM 2187 N N . ASP A 1 283 ? -18.790 16.135 2.978 1.00 71.00 283 ASP A N 1
ATOM 2188 C CA . ASP A 1 283 ? -17.796 15.654 3.942 1.00 71.00 283 ASP A CA 1
ATOM 2189 C C . ASP A 1 283 ? -16.778 14.704 3.296 1.00 71.00 283 ASP A C 1
ATOM 2191 O O . ASP A 1 283 ? -15.573 14.837 3.510 1.00 71.00 283 ASP A O 1
ATOM 2195 N N . VAL A 1 284 ? -17.245 13.773 2.453 1.00 69.62 284 VAL A N 1
ATOM 2196 C CA . VAL A 1 284 ? -16.369 12.878 1.679 1.00 69.62 284 VAL A CA 1
ATOM 2197 C C . VAL A 1 284 ? -15.521 13.681 0.699 1.00 69.62 284 VAL A C 1
ATOM 2199 O O . VAL A 1 284 ? -14.320 13.444 0.596 1.00 69.62 284 VAL A O 1
ATOM 2202 N N . GLN A 1 285 ? -16.115 14.660 0.012 1.00 71.69 285 GLN A N 1
ATOM 2203 C CA . GLN A 1 285 ? -15.379 15.555 -0.885 1.00 71.69 285 GLN A CA 1
ATOM 2204 C C . GLN A 1 285 ? -14.300 16.337 -0.139 1.00 71.69 285 GLN A C 1
ATOM 2206 O O . GLN A 1 285 ? -13.162 16.371 -0.590 1.00 71.69 285 GLN A O 1
ATOM 2211 N N . ALA A 1 286 ? -14.625 16.912 1.018 1.00 73.88 286 ALA A N 1
ATOM 2212 C CA . ALA A 1 286 ? -13.675 17.653 1.834 1.00 73.88 286 ALA A CA 1
ATOM 2213 C C . ALA A 1 286 ? -12.531 16.763 2.346 1.00 73.88 286 ALA A C 1
ATOM 2215 O O . ALA A 1 286 ? -11.394 17.216 2.422 1.00 73.88 286 ALA A O 1
ATOM 2216 N N . GLN A 1 287 ? -12.780 15.486 2.648 1.00 72.38 287 GLN A N 1
ATOM 2217 C CA . GLN A 1 287 ? -11.709 14.559 3.031 1.00 72.38 287 GLN A CA 1
ATOM 2218 C C . GLN A 1 287 ? -10.843 14.112 1.844 1.00 72.38 287 GLN A C 1
ATOM 2220 O O . GLN A 1 287 ? -9.619 14.031 1.979 1.00 72.38 287 GLN A O 1
ATOM 2225 N N . LEU A 1 288 ? -11.458 13.831 0.690 1.00 69.44 288 LEU A N 1
ATOM 2226 C CA . LEU A 1 288 ? -10.755 13.389 -0.520 1.00 69.44 288 LEU A CA 1
ATOM 2227 C C . LEU A 1 288 ? -9.942 14.513 -1.170 1.00 69.44 288 LEU A C 1
ATOM 2229 O O . LEU A 1 288 ? -8.817 14.277 -1.596 1.00 69.44 288 LEU A O 1
ATOM 2233 N N . TRP A 1 289 ? -10.495 15.721 -1.239 1.00 72.38 289 TRP A N 1
ATOM 2234 C CA . TRP A 1 289 ? -9.886 16.858 -1.935 1.00 72.38 289 TRP A CA 1
ATOM 2235 C C . TRP A 1 289 ? -9.235 17.874 -0.995 1.00 72.38 289 TRP A C 1
ATOM 2237 O O . TRP A 1 289 ? -8.448 18.699 -1.445 1.00 72.38 289 TRP A O 1
ATOM 2247 N N . GLY A 1 290 ? -9.548 17.827 0.301 1.00 73.69 290 GLY A N 1
ATOM 2248 C CA . GLY A 1 290 ? -8.927 18.686 1.307 1.00 73.69 290 GLY A CA 1
ATOM 2249 C C . GLY A 1 290 ? -7.598 18.134 1.817 1.00 73.69 290 GLY A C 1
ATOM 2250 O O . GLY A 1 290 ? -6.883 17.401 1.131 1.00 73.69 290 GLY A O 1
ATOM 2251 N N . GLU A 1 291 ? -7.263 18.472 3.063 1.00 69.38 291 GLU A N 1
ATOM 2252 C CA . GLU A 1 291 ? -5.929 18.236 3.630 1.00 69.38 291 GLU A CA 1
ATOM 2253 C C . GLU A 1 291 ? -5.490 16.768 3.641 1.00 69.38 291 GLU A C 1
ATOM 2255 O O . GLU A 1 291 ? -4.293 16.492 3.632 1.00 69.38 291 GLU A O 1
ATOM 2260 N N . SER A 1 292 ? -6.417 15.806 3.681 1.00 74.12 292 SER A N 1
ATOM 2261 C CA . SER A 1 292 ? -6.031 14.397 3.766 1.00 74.12 292 SER A CA 1
ATOM 2262 C C . SER A 1 292 ? -5.641 13.804 2.415 1.00 74.12 292 SER A C 1
ATOM 2264 O O . SER A 1 292 ? -4.526 13.301 2.269 1.00 74.12 292 SER A O 1
ATOM 2266 N N . GLY A 1 293 ? -6.530 13.866 1.420 1.00 75.81 293 GLY A N 1
ATOM 2267 C CA . GLY A 1 293 ? -6.238 13.312 0.100 1.00 75.81 293 GLY A CA 1
ATOM 2268 C C . GLY A 1 293 ? -5.272 14.167 -0.724 1.00 75.81 293 GLY A C 1
ATOM 2269 O O . GLY A 1 293 ? -4.381 13.604 -1.356 1.00 75.81 293 GLY A O 1
ATOM 2270 N N . GLY A 1 294 ? -5.346 15.502 -0.643 1.00 81.06 294 GLY A N 1
ATOM 2271 C CA . GLY A 1 294 ? -4.438 16.398 -1.370 1.00 81.06 294 GLY A CA 1
ATOM 2272 C C . GLY A 1 294 ? -2.971 16.226 -0.960 1.00 81.06 294 GLY A C 1
ATOM 2273 O O . GLY A 1 294 ? -2.105 16.029 -1.813 1.00 81.06 294 GLY A O 1
ATOM 2274 N N . ASN A 1 295 ? -2.688 16.198 0.348 1.00 82.31 295 ASN A N 1
ATOM 2275 C CA . ASN A 1 295 ? -1.328 15.967 0.855 1.00 82.31 295 ASN A CA 1
ATOM 2276 C C . ASN A 1 295 ? -0.807 14.568 0.504 1.00 82.31 295 ASN A C 1
ATOM 2278 O O . ASN A 1 295 ? 0.379 14.412 0.213 1.00 82.31 295 ASN A O 1
ATOM 2282 N N . MET A 1 296 ? -1.676 13.550 0.499 1.00 82.69 296 MET A N 1
ATOM 2283 C CA . MET A 1 296 ? -1.290 12.207 0.065 1.00 82.69 296 MET A CA 1
ATOM 2284 C C . MET A 1 296 ? -0.965 12.170 -1.431 1.00 82.69 296 MET A C 1
ATOM 2286 O O . MET A 1 296 ? 0.028 11.568 -1.828 1.00 82.69 296 MET A O 1
ATOM 2290 N N . MET A 1 297 ? -1.765 12.838 -2.261 1.00 82.38 297 MET A N 1
ATOM 2291 C CA . MET A 1 297 ? -1.513 12.909 -3.696 1.00 82.38 297 MET A CA 1
ATOM 2292 C C . MET A 1 297 ? -0.187 13.615 -3.984 1.00 82.38 297 MET A C 1
ATOM 2294 O O . MET A 1 297 ? 0.639 13.070 -4.708 1.00 82.38 297 MET A O 1
ATOM 2298 N N . LEU A 1 298 ? 0.070 14.765 -3.353 1.00 82.44 298 LEU A N 1
ATOM 2299 C CA . LEU A 1 298 ? 1.346 15.477 -3.475 1.00 82.44 298 LEU A CA 1
ATOM 2300 C C . LEU A 1 298 ? 2.529 14.611 -3.028 1.00 82.44 298 LEU A C 1
ATOM 2302 O O . LEU A 1 298 ? 3.535 14.536 -3.730 1.00 82.44 298 LEU A O 1
ATOM 2306 N N . LYS A 1 299 ? 2.390 13.908 -1.897 1.00 83.94 299 LYS A N 1
ATOM 2307 C CA . LYS A 1 299 ? 3.390 12.957 -1.400 1.00 83.94 299 LYS A CA 1
ATOM 2308 C C . LYS A 1 299 ? 3.720 11.888 -2.449 1.00 83.94 299 LYS A C 1
ATOM 2310 O O . LYS A 1 299 ? 4.890 11.674 -2.758 1.00 83.94 299 LYS A O 1
ATOM 2315 N N . GLU A 1 300 ? 2.706 11.210 -2.979 1.00 82.88 300 GLU A N 1
ATOM 2316 C CA . GLU A 1 300 ? 2.889 10.135 -3.960 1.00 82.88 300 GLU A CA 1
ATOM 2317 C C . GLU A 1 300 ? 3.448 10.660 -5.288 1.00 82.88 300 GLU A C 1
ATOM 2319 O O . GLU A 1 300 ? 4.320 10.018 -5.871 1.00 82.88 300 GLU A O 1
ATOM 2324 N N . THR A 1 301 ? 3.026 11.848 -5.731 1.00 82.12 301 THR A N 1
ATOM 2325 C CA . THR A 1 301 ? 3.599 12.521 -6.905 1.00 82.12 301 THR A CA 1
ATOM 2326 C C . THR A 1 301 ? 5.087 12.790 -6.705 1.00 82.12 301 THR A C 1
ATOM 2328 O O . THR A 1 301 ? 5.885 12.409 -7.555 1.00 82.12 301 THR A O 1
ATOM 2331 N N . CYS A 1 302 ? 5.497 13.355 -5.565 1.00 78.44 302 CYS A N 1
ATOM 2332 C CA . CYS A 1 302 ? 6.915 13.558 -5.256 1.00 78.44 302 CYS A CA 1
ATOM 2333 C C . CYS A 1 302 ? 7.703 12.239 -5.300 1.00 78.44 302 CYS A C 1
ATOM 2335 O O . CYS A 1 302 ? 8.744 12.162 -5.954 1.00 78.44 302 CYS A O 1
ATOM 2337 N N . TYR A 1 303 ? 7.191 11.176 -4.668 1.00 78.56 303 TYR A N 1
ATOM 2338 C CA . TYR A 1 303 ? 7.874 9.879 -4.659 1.00 78.56 303 TYR A CA 1
ATOM 2339 C C . TYR A 1 303 ? 8.002 9.242 -6.035 1.00 78.56 303 TYR A C 1
ATOM 2341 O O . TYR A 1 303 ? 9.039 8.652 -6.331 1.00 78.56 303 TYR A O 1
ATOM 2349 N N . ARG A 1 304 ? 6.962 9.336 -6.865 1.00 80.06 304 ARG A N 1
ATOM 2350 C CA . ARG A 1 304 ? 6.966 8.729 -8.198 1.00 80.06 304 ARG A CA 1
ATOM 2351 C C . ARG A 1 304 ? 7.750 9.546 -9.213 1.00 80.06 304 ARG A C 1
ATOM 2353 O O . ARG A 1 304 ? 8.314 8.948 -10.120 1.00 80.06 304 ARG A O 1
ATOM 2360 N N . SER A 1 305 ? 7.842 10.863 -9.042 1.00 78.94 305 SER A N 1
ATOM 2361 C CA . SER A 1 305 ? 8.659 11.736 -9.892 1.00 78.94 305 SER A CA 1
ATOM 2362 C C . SER A 1 305 ? 10.156 11.652 -9.574 1.00 78.94 305 SER A C 1
ATOM 2364 O O . SER A 1 305 ? 10.984 11.904 -10.447 1.00 78.94 305 SER A O 1
ATOM 2366 N N . PHE A 1 306 ? 10.527 11.269 -8.347 1.00 80.75 306 PHE A N 1
ATOM 2367 C CA . PHE A 1 306 ? 11.925 11.229 -7.912 1.00 80.75 306 PHE A CA 1
ATOM 2368 C C . PHE A 1 306 ? 12.835 10.326 -8.774 1.00 80.75 306 PHE A C 1
ATOM 2370 O O . PHE A 1 306 ? 13.887 10.807 -9.195 1.00 80.75 306 PHE A O 1
ATOM 2377 N N . PRO A 1 307 ? 12.467 9.073 -9.117 1.00 79.81 307 PRO A N 1
ATOM 2378 C CA . PRO A 1 307 ? 13.274 8.251 -10.019 1.00 79.81 307 PRO A CA 1
ATOM 2379 C C . PRO A 1 307 ? 13.508 8.889 -11.394 1.00 79.81 307 PRO A C 1
ATOM 2381 O O . PRO A 1 307 ? 14.590 8.734 -11.947 1.00 79.81 307 PRO A O 1
ATOM 2384 N N . PHE A 1 308 ? 12.541 9.639 -11.933 1.00 81.19 308 PHE A N 1
ATOM 2385 C CA . PHE A 1 308 ? 12.706 10.327 -13.219 1.00 81.19 308 PHE A CA 1
ATOM 2386 C C . PHE A 1 308 ? 13.715 11.470 -13.128 1.00 81.19 308 PHE A C 1
ATOM 2388 O O . PHE A 1 308 ? 14.581 11.591 -13.990 1.00 81.19 308 PHE A O 1
ATOM 2395 N N . LEU A 1 309 ? 13.651 12.265 -12.055 1.00 82.44 309 LEU A N 1
ATOM 2396 C CA . LEU A 1 309 ? 14.648 13.302 -11.787 1.00 82.44 309 LEU A CA 1
ATOM 2397 C C . LEU A 1 309 ? 16.049 12.693 -11.640 1.00 82.44 309 LEU A C 1
ATOM 2399 O O . LEU A 1 309 ? 17.015 13.213 -12.185 1.00 82.44 309 LEU A O 1
ATOM 2403 N N . MET A 1 310 ? 16.152 11.562 -10.944 1.00 81.75 310 MET A N 1
ATOM 2404 C CA . MET A 1 310 ? 17.411 10.836 -10.781 1.00 81.75 310 MET A CA 1
ATOM 2405 C C . MET A 1 310 ? 17.955 10.298 -12.102 1.00 81.75 310 MET A C 1
ATOM 2407 O O . MET A 1 310 ? 19.146 10.432 -12.357 1.00 81.75 310 MET A O 1
ATOM 2411 N N . ILE A 1 311 ? 17.097 9.737 -12.958 1.00 84.56 311 ILE A N 1
ATOM 2412 C CA . ILE A 1 311 ? 17.487 9.314 -14.306 1.00 84.56 311 ILE A CA 1
ATOM 2413 C C . ILE A 1 311 ? 18.035 10.507 -15.086 1.00 84.56 311 ILE A C 1
ATOM 2415 O O . ILE A 1 311 ? 19.118 10.394 -15.639 1.00 84.56 311 ILE A O 1
ATOM 2419 N N . PHE A 1 312 ? 17.353 11.654 -15.067 1.00 83.75 312 PHE A N 1
ATOM 2420 C CA . PHE A 1 312 ? 17.809 12.862 -15.761 1.00 83.75 312 PHE A CA 1
ATOM 2421 C C . PHE A 1 312 ? 19.184 13.352 -15.274 1.00 83.75 312 PHE A C 1
ATOM 2423 O O . PHE A 1 312 ? 19.989 13.822 -16.068 1.00 83.75 312 PHE A O 1
ATOM 2430 N N . LEU A 1 313 ? 19.474 13.220 -13.975 1.00 82.81 313 LEU A N 1
ATOM 2431 C CA . LEU A 1 313 ? 20.773 13.588 -13.400 1.00 82.81 313 LEU A CA 1
ATOM 2432 C C . LEU A 1 313 ? 21.884 12.572 -13.701 1.00 82.81 313 LEU A C 1
ATOM 2434 O O . LEU A 1 313 ? 23.052 12.947 -13.754 1.00 82.81 313 LEU A O 1
ATOM 2438 N N . ILE A 1 314 ? 21.534 11.293 -13.850 1.00 84.31 314 ILE A N 1
ATOM 2439 C CA . ILE A 1 314 ? 22.491 10.199 -14.062 1.00 84.31 314 ILE A CA 1
ATOM 2440 C C . ILE A 1 314 ? 22.780 9.974 -15.550 1.00 84.31 314 ILE A C 1
ATOM 2442 O O . ILE A 1 314 ? 23.880 9.550 -15.890 1.00 84.31 314 ILE A O 1
ATOM 2446 N N . ASP A 1 315 ? 21.825 10.263 -16.433 1.00 84.75 315 ASP A N 1
ATOM 2447 C CA . ASP A 1 315 ? 21.928 10.042 -17.879 1.00 84.75 315 ASP A CA 1
ATOM 2448 C C . ASP A 1 315 ? 23.209 10.640 -18.509 1.00 84.75 315 ASP A C 1
ATOM 2450 O O . ASP A 1 315 ? 23.909 9.909 -19.216 1.00 84.75 315 ASP A O 1
ATOM 2454 N N . PRO A 1 316 ? 23.641 11.877 -18.171 1.00 88.62 316 PRO A N 1
ATOM 2455 C CA . PRO A 1 316 ? 24.877 12.453 -18.712 1.00 88.62 316 PRO A CA 1
ATOM 2456 C C . PRO A 1 316 ? 26.168 11.734 -18.287 1.00 88.62 316 PRO A C 1
ATOM 2458 O O . PRO A 1 316 ? 27.223 11.983 -18.863 1.00 88.62 316 PRO A O 1
ATOM 2461 N N . LEU A 1 317 ? 26.115 10.862 -17.274 1.00 85.00 317 LEU A N 1
ATOM 2462 C CA . LEU A 1 317 ? 27.279 10.139 -16.740 1.00 85.00 317 LEU A CA 1
ATOM 2463 C C . LEU A 1 317 ? 27.601 8.867 -17.529 1.00 85.00 317 LEU A C 1
ATOM 2465 O O . LEU A 1 317 ? 28.575 8.179 -17.224 1.00 85.00 317 LEU A O 1
ATOM 2469 N N . GLY A 1 318 ? 26.778 8.543 -18.524 1.00 87.19 318 GLY A N 1
ATOM 2470 C CA . GLY A 1 318 ? 26.990 7.424 -19.423 1.00 87.19 318 GLY A CA 1
ATOM 2471 C C . GLY A 1 318 ? 26.109 6.212 -19.131 1.00 87.19 318 GLY A C 1
ATOM 2472 O O . GLY A 1 318 ? 25.563 6.000 -18.044 1.00 87.19 318 GLY A O 1
ATOM 2473 N N . VAL A 1 319 ? 26.001 5.371 -20.160 1.00 86.00 319 VAL A N 1
ATOM 2474 C CA . VAL A 1 319 ? 25.078 4.229 -20.216 1.00 86.00 319 VAL A CA 1
ATOM 2475 C C . VAL A 1 319 ? 25.351 3.206 -19.110 1.00 86.00 319 VAL A C 1
ATOM 2477 O O . VAL A 1 319 ? 24.406 2.595 -18.611 1.00 86.00 319 VAL A O 1
ATOM 2480 N N . ALA A 1 320 ? 26.607 3.036 -18.683 1.00 83.31 320 ALA A N 1
ATOM 2481 C CA . ALA A 1 320 ? 26.964 2.096 -17.622 1.00 83.31 320 ALA A CA 1
ATOM 2482 C C . ALA A 1 320 ? 26.365 2.494 -16.259 1.00 83.31 320 ALA A C 1
ATOM 2484 O O . ALA A 1 320 ? 25.741 1.674 -15.581 1.00 83.31 320 ALA A O 1
ATOM 2485 N N . VAL A 1 321 ? 26.470 3.774 -15.880 1.00 85.50 321 VAL A N 1
ATOM 2486 C CA . VAL A 1 321 ? 25.906 4.288 -14.619 1.00 85.50 321 VAL A CA 1
ATOM 2487 C C . VAL A 1 321 ? 24.380 4.228 -14.652 1.00 85.50 321 VAL A C 1
ATOM 2489 O O . VAL A 1 321 ? 23.751 3.773 -13.694 1.00 85.50 321 VAL A O 1
ATOM 2492 N N . LEU A 1 322 ? 23.777 4.627 -15.777 1.00 85.69 322 LEU A N 1
ATOM 2493 C CA . LEU A 1 322 ? 22.329 4.574 -15.962 1.00 85.69 322 LEU A CA 1
ATOM 2494 C C . LEU A 1 322 ? 21.793 3.138 -15.874 1.00 85.69 322 LEU A C 1
ATOM 2496 O O . LEU A 1 322 ? 20.786 2.891 -15.206 1.00 85.69 322 LEU A O 1
ATOM 2500 N N . SER A 1 323 ? 22.471 2.185 -16.515 1.00 83.00 323 SER A N 1
ATOM 2501 C CA . SER A 1 323 ? 22.096 0.767 -16.493 1.00 83.00 323 SER A CA 1
ATOM 2502 C C . SER A 1 323 ? 22.193 0.191 -15.083 1.00 83.00 323 SER A C 1
ATOM 2504 O O . SER A 1 323 ? 21.258 -0.463 -14.619 1.00 83.00 323 SER A O 1
ATOM 2506 N N . ALA A 1 324 ? 23.274 0.503 -14.361 1.00 83.19 324 ALA A N 1
ATOM 2507 C CA . ALA A 1 324 ? 23.444 0.114 -12.966 1.00 83.19 324 ALA A CA 1
ATOM 2508 C C . ALA A 1 324 ? 22.342 0.690 -12.060 1.00 83.19 324 ALA A C 1
ATOM 2510 O O . ALA A 1 324 ? 21.767 -0.035 -11.249 1.00 83.19 324 ALA A O 1
ATOM 2511 N N . TYR A 1 325 ? 21.993 1.970 -12.229 1.00 85.00 325 TYR A N 1
ATOM 2512 C CA . TYR A 1 325 ? 20.917 2.610 -11.470 1.00 85.00 325 TYR A CA 1
ATOM 2513 C C . TYR A 1 325 ? 19.547 1.972 -11.750 1.00 85.00 325 TYR A C 1
ATOM 2515 O O . TYR A 1 325 ? 18.787 1.678 -10.822 1.00 85.00 325 TYR A O 1
ATOM 2523 N N . ARG A 1 326 ? 19.224 1.709 -13.023 1.00 84.00 326 ARG A N 1
ATOM 2524 C CA . ARG A 1 326 ? 17.978 1.025 -13.408 1.00 84.00 326 ARG A CA 1
ATOM 2525 C C . ARG A 1 326 ? 17.899 -0.370 -12.796 1.00 84.00 326 ARG A C 1
ATOM 2527 O O . ARG A 1 326 ? 16.902 -0.707 -12.167 1.00 84.00 326 ARG A O 1
ATOM 2534 N N . LEU A 1 327 ? 18.970 -1.151 -12.888 1.00 80.44 327 LEU A N 1
ATOM 2535 C CA . LEU A 1 327 ? 19.005 -2.495 -12.320 1.00 80.44 327 LEU A CA 1
ATOM 2536 C C . LEU A 1 327 ? 18.861 -2.471 -10.789 1.00 80.44 327 LEU A C 1
ATOM 2538 O O . LEU A 1 327 ? 18.090 -3.242 -10.213 1.00 80.44 327 LEU A O 1
ATOM 2542 N N . TRP A 1 328 ? 19.532 -1.524 -10.130 1.00 80.81 328 TRP A N 1
ATOM 2543 C CA . TRP A 1 328 ? 19.390 -1.292 -8.695 1.00 80.81 328 TRP A CA 1
ATOM 2544 C C . TRP A 1 328 ? 17.942 -0.953 -8.302 1.00 80.81 328 TRP A C 1
ATOM 2546 O O . TRP A 1 328 ? 17.389 -1.575 -7.391 1.00 80.81 328 TRP A O 1
ATOM 2556 N N . THR A 1 329 ? 17.289 -0.027 -9.013 1.00 79.38 329 THR A N 1
ATOM 2557 C CA . THR A 1 329 ? 15.877 0.333 -8.764 1.00 79.38 329 THR A CA 1
ATOM 2558 C C . THR A 1 329 ? 14.881 -0.784 -9.089 1.00 79.38 329 THR A C 1
ATOM 2560 O O . THR A 1 329 ? 13.781 -0.775 -8.542 1.00 79.38 329 THR A O 1
ATOM 2563 N N . MET A 1 330 ? 15.231 -1.774 -9.914 1.00 77.62 330 MET A N 1
ATOM 2564 C CA . MET A 1 330 ? 14.365 -2.933 -10.168 1.00 77.62 330 MET A CA 1
ATOM 2565 C C . MET A 1 330 ? 14.449 -3.982 -9.057 1.00 77.62 330 MET A C 1
ATOM 2567 O O . MET A 1 330 ? 13.438 -4.558 -8.670 1.00 77.62 330 MET A O 1
ATOM 2571 N N . ILE A 1 331 ? 15.645 -4.233 -8.527 1.00 74.50 331 ILE A N 1
ATOM 2572 C CA . ILE A 1 331 ? 15.887 -5.340 -7.590 1.00 74.50 331 ILE A CA 1
ATOM 2573 C C . ILE A 1 331 ? 15.588 -4.923 -6.153 1.00 74.50 331 ILE A C 1
ATOM 2575 O O . ILE A 1 331 ? 14.989 -5.661 -5.369 1.00 74.50 331 ILE A O 1
ATOM 2579 N N . PHE A 1 332 ? 16.021 -3.723 -5.784 1.00 70.25 332 PHE A N 1
ATOM 2580 C CA . PHE A 1 332 ? 16.159 -3.359 -4.385 1.00 70.25 332 PHE A CA 1
ATOM 2581 C C . PHE A 1 332 ? 14.870 -2.866 -3.711 1.00 70.25 332 PHE A C 1
ATOM 2583 O O . PHE A 1 332 ? 14.572 -3.320 -2.597 1.00 70.25 332 PHE A O 1
ATOM 2590 N N . PRO A 1 333 ? 14.054 -2.002 -4.349 1.00 71.19 333 PRO A N 1
ATOM 2591 C CA . PRO A 1 333 ? 12.773 -1.589 -3.783 1.00 71.19 333 PRO A CA 1
ATOM 2592 C C . PRO A 1 333 ? 11.825 -2.771 -3.501 1.00 71.19 333 PRO A C 1
ATOM 2594 O O . PRO A 1 333 ? 11.236 -2.786 -2.417 1.00 71.19 333 PRO A O 1
ATOM 2597 N N . PRO A 1 334 ? 11.711 -3.804 -4.366 1.00 67.62 334 PRO A N 1
ATOM 2598 C CA . PRO A 1 334 ? 10.920 -4.994 -4.049 1.00 67.62 334 PRO A CA 1
ATOM 2599 C C . PRO A 1 334 ? 11.483 -5.844 -2.904 1.00 67.62 334 PRO A C 1
ATOM 2601 O O . PRO A 1 334 ? 10.708 -6.428 -2.151 1.00 67.62 334 PRO A O 1
ATOM 2604 N N . LEU A 1 335 ? 12.803 -5.919 -2.727 1.00 67.25 335 LEU A N 1
ATOM 2605 C CA . LEU A 1 335 ? 13.414 -6.748 -1.679 1.00 67.25 335 LEU A CA 1
ATOM 2606 C C . LEU A 1 335 ? 13.323 -6.109 -0.287 1.00 67.25 335 LEU A C 1
ATOM 2608 O O . LEU A 1 335 ? 12.904 -6.764 0.667 1.00 67.25 335 LEU A O 1
ATOM 2612 N N . ILE A 1 336 ? 13.685 -4.828 -0.157 1.00 64.12 336 ILE A N 1
ATOM 2613 C CA . ILE A 1 336 ? 13.727 -4.143 1.149 1.00 64.12 336 ILE A CA 1
ATOM 2614 C C . ILE A 1 336 ? 12.476 -3.301 1.397 1.00 64.12 336 ILE A C 1
ATOM 2616 O O . ILE A 1 336 ? 11.922 -3.304 2.501 1.00 64.12 336 ILE A O 1
ATOM 2620 N N . GLY A 1 337 ? 12.005 -2.590 0.372 1.00 66.62 337 GLY A N 1
ATOM 2621 C CA . GLY A 1 337 ? 10.857 -1.691 0.479 1.00 66.62 337 GLY A CA 1
ATOM 2622 C C . GLY A 1 337 ? 9.560 -2.429 0.807 1.00 66.62 337 GLY A C 1
ATOM 2623 O O . GLY A 1 337 ? 8.784 -1.951 1.634 1.00 66.62 337 GLY A O 1
ATOM 2624 N N . SER A 1 338 ? 9.356 -3.626 0.251 1.00 72.62 338 SER A N 1
ATOM 2625 C CA . SER A 1 338 ? 8.133 -4.417 0.457 1.00 72.62 338 SER A CA 1
ATOM 2626 C C . SER A 1 338 ? 7.871 -4.769 1.916 1.00 72.62 338 SER A C 1
ATOM 2628 O O . SER A 1 338 ? 6.720 -4.762 2.346 1.00 72.62 338 SER A O 1
ATOM 2630 N N . VAL A 1 339 ? 8.916 -5.045 2.702 1.00 73.12 339 VAL A N 1
ATOM 2631 C CA . VAL A 1 339 ? 8.749 -5.416 4.115 1.00 73.12 339 VAL A CA 1
ATOM 2632 C C . VAL A 1 339 ? 8.389 -4.207 4.964 1.00 73.12 339 VAL A C 1
ATOM 2634 O O . VAL A 1 339 ? 7.460 -4.283 5.766 1.00 73.12 339 VAL A O 1
ATOM 2637 N N . GLY A 1 340 ? 9.061 -3.072 4.744 1.00 73.69 340 GLY A N 1
ATOM 2638 C CA . GLY A 1 340 ? 8.699 -1.811 5.395 1.00 73.69 340 GLY A CA 1
ATOM 2639 C C . GLY A 1 340 ? 7.281 -1.365 5.033 1.00 73.69 340 GLY A C 1
ATOM 2640 O O . GLY A 1 340 ? 6.522 -0.948 5.905 1.00 73.69 340 GLY A O 1
ATOM 2641 N N . LEU A 1 341 ? 6.887 -1.525 3.766 1.00 78.81 341 LEU A N 1
ATOM 2642 C CA . LEU A 1 341 ? 5.538 -1.221 3.291 1.00 78.81 341 LEU A CA 1
ATOM 2643 C C . LEU A 1 341 ? 4.490 -2.170 3.898 1.00 78.81 341 LEU A C 1
ATOM 2645 O O . LEU A 1 341 ? 3.427 -1.729 4.336 1.00 78.81 341 LEU A O 1
ATOM 2649 N N . ALA A 1 342 ? 4.778 -3.471 3.970 1.00 78.94 342 ALA A N 1
ATOM 2650 C CA . ALA A 1 342 ? 3.886 -4.458 4.575 1.00 78.94 342 ALA A CA 1
ATOM 2651 C C . ALA A 1 342 ? 3.689 -4.193 6.075 1.00 78.94 342 ALA A C 1
ATOM 2653 O O . ALA A 1 342 ? 2.556 -4.103 6.544 1.00 78.94 342 ALA A O 1
ATOM 2654 N N . ALA A 1 343 ? 4.774 -3.987 6.823 1.00 77.00 343 ALA A N 1
ATOM 2655 C CA . ALA A 1 343 ? 4.692 -3.657 8.242 1.00 77.00 343 ALA A CA 1
ATOM 2656 C C . ALA A 1 343 ? 3.996 -2.311 8.475 1.00 77.00 343 ALA A C 1
ATOM 2658 O O . ALA A 1 343 ? 3.110 -2.196 9.321 1.00 77.00 343 ALA A O 1
ATOM 2659 N N . GLY A 1 344 ? 4.332 -1.301 7.673 1.00 80.31 344 GLY A N 1
ATOM 2660 C CA . GLY A 1 344 ? 3.696 0.002 7.759 1.00 80.31 344 GLY A CA 1
ATOM 2661 C C . GLY A 1 344 ? 2.201 -0.056 7.448 1.00 80.31 344 GLY A C 1
ATOM 2662 O O . GLY A 1 344 ? 1.423 0.573 8.151 1.00 80.31 344 GLY A O 1
ATOM 2663 N N . THR A 1 345 ? 1.749 -0.845 6.468 1.00 80.25 345 THR A N 1
ATOM 2664 C CA . THR A 1 345 ? 0.310 -0.947 6.147 1.00 80.25 345 THR A CA 1
ATOM 2665 C C . THR A 1 345 ? -0.493 -1.621 7.259 1.00 80.25 345 THR A C 1
ATOM 2667 O O . THR A 1 345 ? -1.628 -1.215 7.520 1.00 80.25 345 THR A O 1
ATOM 2670 N N . VAL A 1 346 ? 0.095 -2.595 7.962 1.00 77.75 346 VAL A N 1
ATOM 2671 C CA . VAL A 1 346 ? -0.483 -3.151 9.196 1.00 77.75 346 VAL A CA 1
ATOM 2672 C C . VAL A 1 346 ? -0.549 -2.074 10.278 1.00 77.75 346 VAL A C 1
ATOM 2674 O O . VAL A 1 346 ? -1.595 -1.899 10.907 1.00 77.75 346 VAL A O 1
ATOM 2677 N N . MET A 1 347 ? 0.530 -1.309 10.450 1.00 80.06 347 MET A N 1
ATOM 2678 C CA . MET A 1 347 ? 0.586 -0.247 11.447 1.00 80.06 347 MET A CA 1
ATOM 2679 C C . MET A 1 347 ? -0.427 0.870 11.170 1.00 80.06 347 MET A C 1
ATOM 2681 O O . MET A 1 347 ? -1.120 1.310 12.081 1.00 80.06 347 MET A O 1
ATOM 2685 N N . HIS A 1 348 ? -0.589 1.266 9.908 1.00 83.56 348 HIS A N 1
ATOM 2686 C CA . HIS A 1 348 ? -1.616 2.199 9.453 1.00 83.56 348 HIS A CA 1
ATOM 2687 C C . HIS A 1 348 ? -3.011 1.760 9.906 1.00 83.56 348 HIS A C 1
ATOM 2689 O O . HIS A 1 348 ? -3.719 2.529 10.555 1.00 83.56 348 HIS A O 1
ATOM 2695 N N . ALA A 1 349 ? -3.389 0.510 9.617 1.00 77.81 349 ALA A N 1
ATOM 2696 C CA . ALA A 1 349 ? -4.699 -0.019 9.985 1.00 77.81 349 ALA A CA 1
ATOM 2697 C C . ALA A 1 349 ? -4.900 -0.054 11.510 1.00 77.81 349 ALA A C 1
ATOM 2699 O O . ALA A 1 349 ? -5.970 0.313 12.000 1.00 77.81 349 ALA A O 1
ATOM 2700 N N . ARG A 1 350 ? -3.870 -0.447 12.270 1.00 76.56 350 ARG A N 1
ATOM 2701 C CA . ARG A 1 350 ? -3.916 -0.489 13.740 1.00 76.56 350 ARG A CA 1
ATOM 2702 C C . ARG A 1 350 ? -4.035 0.898 14.354 1.00 76.56 350 ARG A C 1
ATOM 2704 O O . ARG A 1 350 ? -4.931 1.111 15.164 1.00 76.56 350 ARG A O 1
ATOM 2711 N N . VAL A 1 351 ? -3.182 1.841 13.947 1.00 78.75 351 VAL A N 1
ATOM 2712 C CA . VAL A 1 351 ? -3.230 3.231 14.424 1.00 78.75 351 VAL A CA 1
ATOM 2713 C C . VAL A 1 351 ? -4.579 3.849 14.090 1.00 78.75 351 VAL A C 1
ATOM 2715 O O . VAL A 1 351 ? -5.181 4.444 14.973 1.00 78.75 351 VAL A O 1
ATOM 2718 N N . ALA A 1 352 ? -5.097 3.658 12.874 1.00 78.81 352 ALA A N 1
ATOM 2719 C CA . ALA A 1 352 ? -6.406 4.181 12.485 1.00 78.81 352 ALA A CA 1
ATOM 2720 C C . ALA A 1 352 ? -7.543 3.595 13.340 1.00 78.81 352 ALA A C 1
ATOM 2722 O O . ALA A 1 352 ? -8.377 4.336 13.860 1.00 78.81 352 ALA A O 1
ATOM 2723 N N . THR A 1 353 ? -7.545 2.273 13.545 1.00 75.25 353 THR A N 1
ATOM 2724 C CA . THR A 1 353 ? -8.538 1.586 14.393 1.00 75.25 353 THR A CA 1
ATOM 2725 C C . THR A 1 353 ? -8.470 2.098 15.828 1.00 75.25 353 THR A C 1
ATOM 2727 O O . THR A 1 353 ? -9.489 2.422 16.441 1.00 75.25 353 THR A O 1
ATOM 2730 N N . LEU A 1 354 ? -7.251 2.218 16.355 1.00 71.25 354 LEU A N 1
ATOM 2731 C CA . LEU A 1 354 ? -7.024 2.691 17.706 1.00 71.25 354 LEU A CA 1
ATOM 2732 C C . LEU A 1 354 ? -7.427 4.150 17.836 1.00 71.25 354 LEU A C 1
ATOM 2734 O O . LEU A 1 354 ? -8.218 4.419 18.718 1.00 71.25 354 LEU A O 1
ATOM 2738 N N . MET A 1 355 ? -7.025 5.054 16.946 1.00 71.81 355 MET A N 1
ATOM 2739 C CA . MET A 1 355 ? -7.430 6.467 16.958 1.00 71.81 355 MET A CA 1
ATOM 2740 C C . MET A 1 355 ? -8.949 6.651 16.864 1.00 71.81 355 MET A C 1
ATOM 2742 O O . MET A 1 355 ? -9.499 7.512 17.551 1.00 71.81 355 MET A O 1
ATOM 2746 N N . GLY A 1 356 ? -9.639 5.801 16.096 1.00 70.62 356 GLY A N 1
ATOM 2747 C CA . GLY A 1 356 ? -11.103 5.753 16.074 1.00 70.62 356 GLY A CA 1
ATOM 2748 C C . GLY A 1 356 ? -11.708 5.350 17.426 1.00 70.62 356 GLY A C 1
ATOM 2749 O O . GLY A 1 356 ? -12.694 5.937 17.863 1.00 70.62 356 GLY A O 1
ATOM 2750 N N . SER A 1 357 ? -11.078 4.404 18.131 1.00 65.31 357 SER A N 1
ATOM 2751 C CA . SER A 1 357 ? -11.501 3.942 19.466 1.00 65.31 357 SER A CA 1
ATOM 2752 C C . SER A 1 357 ? -10.984 4.799 20.640 1.00 65.31 357 SER A C 1
ATOM 2754 O O . SER A 1 357 ? -11.573 4.807 21.722 1.00 65.31 357 SER A O 1
ATOM 2756 N N . ALA A 1 358 ? -9.888 5.540 20.442 1.00 52.22 358 ALA A N 1
ATOM 2757 C CA . ALA A 1 358 ? -8.995 6.036 21.492 1.00 52.22 358 ALA A CA 1
ATOM 2758 C C . ALA A 1 358 ? -9.427 7.367 22.094 1.00 52.22 358 ALA A C 1
ATOM 2760 O O . ALA A 1 358 ? -8.710 7.916 22.931 1.00 52.22 358 ALA A O 1
ATOM 2761 N N . LYS A 1 359 ? -10.625 7.869 21.778 1.00 54.66 359 LYS A N 1
ATOM 2762 C CA . LYS A 1 359 ? -11.138 9.073 22.442 1.00 54.66 359 LYS A CA 1
ATOM 2763 C C . LYS A 1 359 ? -11.249 8.940 23.977 1.00 54.66 359 LYS A C 1
ATOM 2765 O O . LYS A 1 359 ? -11.617 9.929 24.600 1.00 54.66 359 LYS A O 1
ATOM 2770 N N . LYS A 1 360 ? -10.979 7.781 24.618 1.00 54.38 360 LYS A N 1
ATOM 2771 C CA . LYS A 1 360 ? -11.281 7.579 26.054 1.00 54.38 360 LYS A CA 1
ATOM 2772 C C . LYS A 1 360 ? -10.330 6.728 26.931 1.00 54.38 360 LYS A C 1
ATOM 2774 O O . LYS A 1 360 ? -10.660 6.586 28.106 1.00 54.38 360 LYS A O 1
ATOM 2779 N N . ASN A 1 361 ? -9.189 6.170 26.483 1.00 72.25 361 ASN A N 1
ATOM 2780 C CA . ASN A 1 361 ? -8.375 5.305 27.377 1.00 72.25 361 ASN A CA 1
ATOM 2781 C C . ASN A 1 361 ? -6.832 5.451 27.257 1.00 72.25 361 ASN A C 1
ATOM 2783 O O . ASN A 1 361 ? -6.238 4.949 26.300 1.00 72.25 361 ASN A O 1
ATOM 2787 N N . PRO A 1 362 ? -6.146 6.020 28.272 1.00 77.81 362 PRO A N 1
ATOM 2788 C CA . PRO A 1 362 ? -4.680 6.110 28.333 1.00 77.81 362 PRO A CA 1
ATOM 2789 C C . PRO A 1 362 ? -3.947 4.764 28.204 1.00 77.81 362 PRO A C 1
ATOM 2791 O O . PRO A 1 362 ? -2.828 4.704 27.691 1.00 77.81 362 PRO A O 1
ATOM 2794 N N . THR A 1 363 ? -4.571 3.663 28.632 1.00 78.50 363 THR A N 1
ATOM 2795 C CA . THR A 1 363 ? -3.994 2.317 28.512 1.00 78.50 363 THR A CA 1
ATOM 2796 C C . THR A 1 363 ? -3.889 1.875 27.053 1.00 78.50 363 THR A C 1
ATOM 2798 O O . THR A 1 363 ? -2.904 1.235 26.686 1.00 78.50 363 THR A O 1
ATOM 2801 N N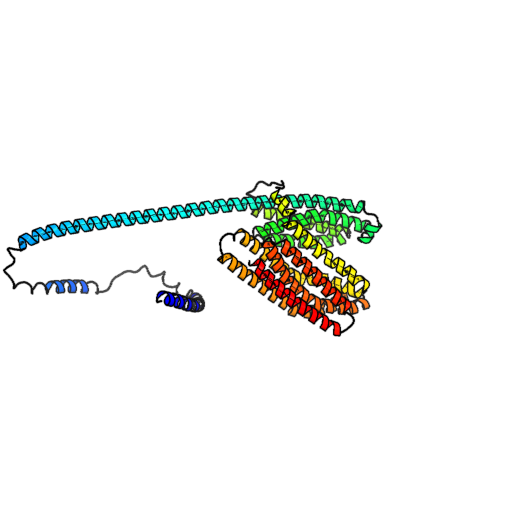 . GLN A 1 364 ? -4.844 2.262 26.200 1.00 74.06 364 GLN A N 1
ATOM 2802 C CA . GLN A 1 364 ? -4.809 1.945 24.766 1.00 74.06 364 GLN A CA 1
ATOM 2803 C C . GLN A 1 364 ? -3.706 2.726 24.043 1.00 74.06 364 GLN A C 1
ATOM 2805 O O . GLN A 1 364 ? -2.998 2.157 23.218 1.00 74.06 364 GLN A O 1
ATOM 2810 N N . ILE A 1 365 ? -3.482 3.991 24.415 1.00 74.25 365 ILE A N 1
ATOM 2811 C CA . ILE A 1 365 ? -2.367 4.798 23.887 1.00 74.25 365 ILE A CA 1
ATOM 2812 C C . ILE A 1 365 ? -1.022 4.161 24.263 1.00 74.25 365 ILE A C 1
ATOM 2814 O O . ILE A 1 365 ? -0.111 4.060 23.440 1.00 74.25 365 ILE A O 1
ATOM 2818 N N . LYS A 1 366 ? -0.893 3.678 25.506 1.00 81.56 366 LYS A N 1
ATOM 2819 C CA . LYS A 1 366 ? 0.315 2.973 25.949 1.00 81.56 366 LYS A CA 1
ATOM 2820 C C . LYS A 1 366 ? 0.528 1.661 25.185 1.00 81.56 366 LYS A C 1
ATOM 2822 O O . LYS A 1 366 ? 1.666 1.371 24.824 1.00 81.56 366 LYS A O 1
ATOM 2827 N N . ALA A 1 367 ? -0.535 0.896 24.930 1.00 77.50 367 ALA A N 1
ATOM 2828 C CA . ALA A 1 367 ? -0.472 -0.319 24.117 1.00 77.50 367 ALA A CA 1
ATOM 2829 C C . ALA A 1 367 ? -0.015 -0.013 22.682 1.00 77.50 367 ALA A C 1
ATOM 2831 O O . ALA A 1 367 ? 0.945 -0.622 22.218 1.00 77.50 367 ALA A O 1
ATOM 2832 N N . LEU A 1 368 ? -0.592 1.014 22.045 1.00 73.50 368 LEU A N 1
ATOM 2833 C CA . LEU A 1 368 ? -0.191 1.467 20.711 1.00 73.50 368 LEU A CA 1
ATOM 2834 C C . LEU A 1 368 ? 1.295 1.837 20.650 1.00 73.50 368 LEU A C 1
ATOM 2836 O O . LEU A 1 368 ? 1.988 1.476 19.703 1.00 73.50 368 LEU A O 1
ATOM 2840 N N . ARG A 1 369 ? 1.808 2.537 21.670 1.00 78.12 369 ARG A N 1
ATOM 2841 C CA . ARG A 1 369 ? 3.236 2.874 21.744 1.00 78.12 369 ARG A CA 1
ATOM 2842 C C . ARG A 1 369 ? 4.103 1.614 21.797 1.00 78.12 369 ARG A C 1
ATOM 2844 O O . ARG A 1 369 ? 5.111 1.549 21.100 1.00 78.12 369 ARG A O 1
ATOM 2851 N N . MET A 1 370 ? 3.727 0.633 22.619 1.00 80.56 370 MET A N 1
ATOM 2852 C CA . MET A 1 370 ? 4.475 -0.624 22.728 1.00 80.56 370 MET A CA 1
ATOM 2853 C C . MET A 1 370 ? 4.453 -1.410 21.415 1.00 80.56 370 MET A C 1
ATOM 2855 O O . MET A 1 370 ? 5.488 -1.943 21.018 1.00 80.56 370 MET A O 1
ATOM 2859 N N . GLU A 1 371 ? 3.316 -1.446 20.721 1.00 74.62 371 GLU A N 1
ATOM 2860 C CA . GLU A 1 371 ? 3.203 -2.073 19.402 1.00 74.62 371 GLU A CA 1
ATOM 2861 C C . GLU A 1 371 ? 4.042 -1.341 18.352 1.00 74.62 371 GLU A C 1
ATOM 2863 O O . GLU A 1 371 ? 4.846 -1.985 17.689 1.00 74.62 371 GLU A O 1
ATOM 2868 N N . TYR A 1 372 ? 3.965 -0.005 18.271 1.00 77.81 372 TYR A N 1
ATOM 2869 C CA . TYR A 1 372 ? 4.810 0.793 17.372 1.00 77.81 372 TYR A CA 1
ATOM 2870 C C . TYR A 1 372 ? 6.296 0.507 17.584 1.00 77.81 372 TYR A C 1
ATOM 2872 O O . TYR A 1 372 ? 7.038 0.276 16.631 1.00 77.81 372 TYR A O 1
ATOM 2880 N N . ASP A 1 373 ? 6.747 0.510 18.840 1.00 80.25 373 ASP A N 1
ATOM 2881 C CA . ASP A 1 373 ? 8.139 0.217 19.163 1.00 80.25 373 ASP A CA 1
ATOM 2882 C C . ASP A 1 373 ? 8.520 -1.223 18.813 1.00 80.25 373 ASP A C 1
ATOM 2884 O O . ASP A 1 373 ? 9.663 -1.468 18.422 1.00 80.25 373 ASP A O 1
ATOM 2888 N N . THR A 1 374 ? 7.584 -2.165 18.923 1.00 80.56 374 THR A N 1
ATOM 2889 C CA . THR A 1 374 ? 7.791 -3.568 18.552 1.00 80.56 374 THR A CA 1
ATOM 2890 C C . THR A 1 374 ? 7.899 -3.722 17.039 1.00 80.56 374 THR A C 1
ATOM 2892 O O . THR A 1 374 ? 8.895 -4.267 16.569 1.00 80.56 374 THR A O 1
ATOM 2895 N N . ASP A 1 375 ? 6.961 -3.165 16.272 1.00 74.62 375 ASP A N 1
ATOM 2896 C CA . ASP A 1 375 ? 6.965 -3.204 14.806 1.00 74.62 375 ASP A CA 1
ATOM 2897 C C . ASP A 1 375 ? 8.192 -2.473 14.243 1.00 74.62 375 ASP A C 1
ATOM 2899 O O . ASP A 1 375 ? 8.867 -2.980 13.347 1.00 74.62 375 ASP A O 1
ATOM 2903 N N . ARG A 1 376 ? 8.574 -1.332 14.832 1.00 79.00 376 ARG A N 1
ATOM 2904 C CA . ARG A 1 376 ? 9.807 -0.610 14.484 1.00 79.00 376 ARG A CA 1
ATOM 2905 C C . ARG A 1 376 ? 11.056 -1.451 14.743 1.00 79.00 376 ARG A C 1
ATOM 2907 O O . ARG A 1 376 ? 11.949 -1.490 13.894 1.00 79.00 376 ARG A O 1
ATOM 2914 N N . LYS A 1 377 ? 11.147 -2.120 15.899 1.00 81.06 377 LYS A N 1
ATOM 2915 C CA . LYS A 1 377 ? 12.270 -3.016 16.229 1.00 81.06 377 LYS A CA 1
ATOM 2916 C C . LYS A 1 377 ? 12.304 -4.233 15.312 1.00 81.06 377 LYS A C 1
ATOM 2918 O O . LYS A 1 377 ? 13.387 -4.620 14.886 1.00 81.06 377 LYS A O 1
ATOM 2923 N N . LEU A 1 378 ? 11.150 -4.804 14.975 1.00 77.44 378 LEU A N 1
ATOM 2924 C CA . LEU A 1 378 ? 11.046 -5.932 14.055 1.00 77.44 378 LEU A CA 1
ATOM 2925 C C . LEU A 1 378 ? 11.486 -5.526 12.646 1.00 77.44 378 LEU A C 1
ATOM 2927 O O . LEU A 1 378 ? 12.317 -6.207 12.058 1.00 77.44 378 LEU A O 1
ATOM 2931 N N . CYS A 1 379 ? 11.014 -4.383 12.140 1.00 72.56 379 CYS A N 1
ATOM 2932 C CA . CYS A 1 379 ? 11.435 -3.843 10.846 1.00 72.56 379 CYS A CA 1
ATOM 2933 C C . CYS A 1 379 ? 12.928 -3.530 10.823 1.00 72.56 379 CYS A C 1
ATOM 2935 O O . CYS A 1 379 ? 13.596 -3.850 9.845 1.00 72.56 379 CYS A O 1
ATOM 2937 N N . THR A 1 380 ? 13.456 -2.961 11.912 1.00 76.12 380 THR A N 1
ATOM 2938 C CA . THR A 1 380 ? 14.896 -2.735 12.104 1.00 76.12 380 THR A CA 1
ATOM 2939 C C . THR A 1 380 ? 15.656 -4.055 12.010 1.00 76.12 380 THR A C 1
ATOM 2941 O O . THR A 1 380 ? 16.556 -4.183 11.189 1.00 76.12 380 THR A O 1
ATOM 2944 N N . ALA A 1 381 ? 15.282 -5.046 12.822 1.00 79.44 381 ALA A N 1
ATOM 2945 C CA . ALA A 1 381 ? 15.971 -6.328 12.904 1.00 79.44 381 ALA A CA 1
ATOM 2946 C C . ALA A 1 381 ? 15.865 -7.131 11.603 1.00 79.44 381 ALA A C 1
ATOM 2948 O O . ALA A 1 381 ? 16.821 -7.786 11.199 1.00 79.44 381 ALA A O 1
ATOM 2949 N N . TYR A 1 382 ? 14.712 -7.087 10.938 1.00 76.62 382 TYR A N 1
ATOM 2950 C CA . TYR A 1 382 ? 14.512 -7.762 9.666 1.00 76.62 382 TYR A CA 1
ATOM 2951 C C . TYR A 1 382 ? 15.282 -7.065 8.548 1.00 76.62 382 TYR A C 1
ATOM 2953 O O . TYR A 1 382 ? 16.013 -7.730 7.825 1.00 76.62 382 TYR A O 1
ATOM 2961 N N . SER A 1 383 ? 15.182 -5.737 8.437 1.00 69.31 383 SER A N 1
ATOM 2962 C CA . SER A 1 383 ? 15.903 -4.976 7.410 1.00 69.31 383 SER A CA 1
ATOM 2963 C C . SER A 1 383 ? 17.411 -5.115 7.589 1.00 69.31 383 SER A C 1
ATOM 2965 O O . SER A 1 383 ? 18.103 -5.336 6.606 1.00 69.31 383 SER A O 1
ATOM 2967 N N . SER A 1 384 ? 17.928 -5.065 8.823 1.00 73.56 384 SER A N 1
ATOM 2968 C CA . SER A 1 384 ? 19.358 -5.260 9.087 1.00 73.56 384 SER A CA 1
ATOM 2969 C C . SER A 1 384 ? 19.815 -6.685 8.777 1.00 73.56 384 SER A C 1
ATOM 2971 O O . SER A 1 384 ? 20.854 -6.865 8.148 1.00 73.56 384 SER A O 1
ATOM 2973 N N . ARG A 1 385 ? 19.024 -7.706 9.135 1.00 76.69 385 ARG A N 1
ATOM 2974 C CA . ARG A 1 385 ? 19.307 -9.096 8.746 1.00 76.69 385 ARG A CA 1
ATOM 2975 C C . ARG A 1 385 ? 19.266 -9.279 7.237 1.00 76.69 385 ARG A C 1
ATOM 2977 O O . ARG A 1 385 ? 20.139 -9.956 6.711 1.00 76.69 385 ARG A O 1
ATOM 2984 N N . LEU A 1 386 ? 18.293 -8.688 6.546 1.00 69.75 386 LEU A N 1
ATOM 2985 C CA . LEU A 1 386 ? 18.195 -8.792 5.094 1.00 69.75 386 LEU A CA 1
ATOM 2986 C C . LEU A 1 386 ? 19.389 -8.116 4.415 1.00 69.75 386 LEU A C 1
ATOM 2988 O O . LEU A 1 386 ? 19.960 -8.661 3.473 1.00 69.75 386 LEU A O 1
ATOM 2992 N N . LEU A 1 387 ? 19.806 -6.972 4.958 1.00 68.06 387 LEU A N 1
ATOM 2993 C CA . LEU A 1 387 ? 20.968 -6.229 4.500 1.00 68.06 387 LEU A CA 1
ATOM 2994 C C . LEU A 1 387 ? 22.254 -7.046 4.614 1.00 68.06 387 LEU A C 1
ATOM 2996 O O . LEU A 1 387 ? 22.959 -7.250 3.631 1.00 68.06 387 LEU A O 1
ATOM 3000 N N . VAL A 1 388 ? 22.530 -7.539 5.822 1.00 72.00 388 VAL A N 1
ATOM 3001 C CA . VAL A 1 388 ? 23.777 -8.239 6.143 1.00 72.00 388 VAL A CA 1
ATOM 3002 C C . VAL A 1 388 ? 23.815 -9.615 5.484 1.00 72.00 388 VAL A C 1
ATOM 3004 O O . VAL A 1 388 ? 24.843 -10.015 4.950 1.00 72.00 388 VAL A O 1
ATOM 3007 N N . ARG A 1 389 ? 22.699 -10.351 5.517 1.00 70.38 389 ARG A N 1
ATOM 3008 C CA . ARG A 1 389 ? 22.668 -11.768 5.138 1.00 70.38 389 ARG A CA 1
ATOM 3009 C C . ARG A 1 389 ? 22.390 -12.000 3.661 1.00 70.38 389 ARG A C 1
ATOM 3011 O O . ARG A 1 389 ? 22.871 -12.988 3.123 1.00 70.38 389 ARG A O 1
ATOM 3018 N N . TYR A 1 390 ? 21.612 -11.127 3.024 1.00 62.00 390 TYR A N 1
ATOM 3019 C CA . TYR A 1 390 ? 21.203 -11.322 1.634 1.00 62.00 390 TYR A CA 1
ATOM 3020 C C . TYR A 1 390 ? 21.726 -10.226 0.727 1.00 62.00 390 TYR A C 1
ATOM 3022 O O . TYR A 1 390 ? 22.238 -10.550 -0.329 1.00 62.00 390 TYR A O 1
ATOM 3030 N N . CYS A 1 391 ? 21.676 -8.954 1.118 1.00 63.16 391 CYS A N 1
ATOM 3031 C CA . CYS A 1 391 ? 22.082 -7.895 0.194 1.00 63.16 391 CYS A CA 1
ATOM 3032 C C . CYS A 1 391 ? 23.589 -7.889 -0.058 1.00 63.16 391 CYS A C 1
ATOM 3034 O O . CYS A 1 391 ? 23.970 -7.685 -1.197 1.00 63.16 391 CYS A O 1
ATOM 3036 N N . PHE A 1 392 ? 24.430 -8.169 0.943 1.00 66.00 392 PHE A N 1
ATOM 3037 C CA . PHE A 1 392 ? 25.888 -8.172 0.759 1.00 66.00 392 PHE A CA 1
ATOM 3038 C C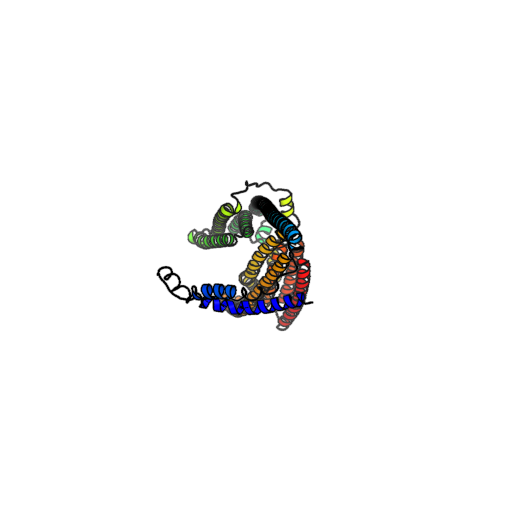 . PHE A 1 392 ? 26.407 -9.368 -0.073 1.00 66.00 392 PHE A C 1
ATOM 3040 O O . PHE A 1 392 ? 27.175 -9.159 -1.012 1.00 66.00 392 PHE A O 1
ATOM 3047 N N . PRO A 1 393 ? 25.971 -10.621 0.179 1.00 67.19 393 PRO A N 1
ATOM 3048 C CA . PRO A 1 393 ? 26.392 -11.756 -0.646 1.00 67.19 393 PRO A CA 1
ATOM 3049 C C . PRO A 1 393 ? 25.665 -11.788 -1.994 1.00 67.19 393 PRO A C 1
ATOM 3051 O O . PRO A 1 393 ? 26.273 -12.094 -3.019 1.00 67.19 393 PRO A O 1
ATOM 3054 N N . ALA A 1 394 ? 24.372 -11.437 -2.020 1.00 59.06 394 ALA A N 1
ATOM 3055 C CA . ALA A 1 394 ? 23.621 -11.405 -3.264 1.00 59.06 394 ALA A CA 1
ATOM 3056 C C . ALA A 1 394 ? 24.030 -10.226 -4.135 1.00 59.06 394 ALA A C 1
ATOM 3058 O O . ALA A 1 394 ? 23.988 -10.405 -5.332 1.00 59.06 394 ALA A O 1
ATOM 3059 N N . SER A 1 395 ? 24.487 -9.072 -3.628 1.00 62.19 395 SER A N 1
ATOM 3060 C CA . SER A 1 395 ? 25.004 -8.019 -4.515 1.00 62.19 395 SER A CA 1
ATOM 3061 C C . SER A 1 395 ? 26.206 -8.506 -5.313 1.00 62.19 395 SER A C 1
ATOM 3063 O O . SER A 1 395 ? 26.298 -8.189 -6.486 1.00 62.19 395 SER A O 1
ATOM 3065 N N . LEU A 1 396 ? 27.080 -9.332 -4.731 1.00 65.44 396 LEU A N 1
ATOM 3066 C CA . LEU A 1 396 ? 28.206 -9.930 -5.455 1.00 65.44 396 LEU A CA 1
ATOM 3067 C C . LEU A 1 396 ? 27.737 -10.956 -6.495 1.00 65.44 396 LEU A C 1
ATOM 3069 O O . LEU A 1 396 ? 28.174 -10.908 -7.641 1.00 65.44 396 LEU A O 1
ATOM 3073 N N . LEU A 1 397 ? 26.802 -11.838 -6.123 1.00 66.19 397 LEU A N 1
ATOM 3074 C CA . LEU A 1 397 ? 26.246 -12.846 -7.033 1.00 66.19 397 LEU A CA 1
ATOM 3075 C C . LEU A 1 397 ? 25.392 -12.221 -8.149 1.00 66.19 397 LEU A C 1
ATOM 3077 O O . LEU A 1 397 ? 25.473 -12.632 -9.295 1.00 66.19 397 LEU A O 1
ATOM 3081 N N . VAL A 1 398 ? 24.580 -11.221 -7.822 1.00 64.38 398 VAL A N 1
ATOM 3082 C CA . VAL A 1 398 ? 23.684 -10.488 -8.724 1.00 64.38 398 VAL A CA 1
ATOM 3083 C C . VAL A 1 398 ? 24.488 -9.584 -9.643 1.00 64.38 398 VAL A C 1
ATOM 3085 O O . VAL A 1 398 ? 24.194 -9.553 -10.830 1.00 64.38 398 VAL A O 1
ATOM 3088 N N . VAL A 1 399 ? 25.520 -8.898 -9.138 1.00 64.31 399 VAL A N 1
ATOM 3089 C CA . VAL A 1 399 ? 26.484 -8.193 -9.991 1.00 64.31 399 VAL A CA 1
ATOM 3090 C C . VAL A 1 399 ? 27.098 -9.192 -10.958 1.00 64.31 399 VAL A C 1
ATOM 3092 O O . VAL A 1 399 ? 26.997 -8.957 -12.152 1.00 64.31 399 VAL A O 1
ATOM 3095 N N . ALA A 1 400 ? 27.628 -10.328 -10.495 1.00 64.31 400 ALA A N 1
ATOM 3096 C CA . ALA A 1 400 ? 28.238 -11.328 -11.372 1.00 64.31 400 ALA A CA 1
ATOM 3097 C C . ALA A 1 400 ? 27.254 -11.885 -12.418 1.00 64.31 400 ALA A C 1
ATOM 3099 O O . ALA A 1 400 ? 27.538 -11.864 -13.607 1.00 64.31 400 ALA A O 1
ATOM 3100 N N . VAL A 1 401 ? 26.068 -12.326 -12.003 1.00 66.50 401 VAL A N 1
ATOM 3101 C CA . VAL A 1 401 ? 25.089 -12.984 -12.879 1.00 66.50 401 VAL A CA 1
ATOM 3102 C C . VAL A 1 401 ? 24.403 -11.992 -13.820 1.00 66.50 401 VAL A C 1
ATOM 3104 O O . VAL A 1 401 ? 24.268 -12.272 -15.007 1.00 66.50 401 VAL A O 1
ATOM 3107 N N . LEU A 1 402 ? 23.987 -10.815 -13.344 1.00 63.75 402 LEU A N 1
ATOM 3108 C CA . LEU A 1 402 ? 23.270 -9.852 -14.186 1.00 63.75 402 LEU A CA 1
ATOM 3109 C C . LEU A 1 402 ? 24.201 -9.048 -15.093 1.00 63.75 402 LEU A C 1
ATOM 3111 O O . LEU A 1 402 ? 23.788 -8.717 -16.200 1.00 63.75 402 LEU A O 1
ATOM 3115 N N . SER A 1 403 ? 25.450 -8.782 -14.689 1.00 59.62 403 SER A N 1
ATOM 3116 C CA . SER A 1 403 ? 26.431 -8.196 -15.616 1.00 59.62 403 SER A CA 1
ATOM 3117 C C . SER A 1 403 ? 26.831 -9.165 -16.731 1.00 59.62 403 SER A C 1
ATOM 3119 O O . SER A 1 403 ? 27.113 -8.705 -17.833 1.00 59.62 403 SER A O 1
ATOM 3121 N N . LEU A 1 404 ? 26.786 -10.480 -16.478 1.00 58.44 404 LEU A N 1
ATOM 3122 C CA . LEU A 1 404 ? 27.038 -11.514 -17.486 1.00 58.44 404 LEU A CA 1
ATOM 3123 C C . LEU A 1 404 ? 25.834 -11.784 -18.406 1.00 58.44 404 LEU A C 1
ATOM 3125 O O . LEU A 1 404 ? 26.038 -12.094 -19.574 1.00 58.44 404 LEU A O 1
ATOM 3129 N N . ILE A 1 405 ? 24.597 -11.690 -17.901 1.00 65.50 405 ILE A N 1
ATOM 3130 C CA . ILE A 1 405 ? 23.387 -12.064 -18.663 1.00 65.50 405 ILE A CA 1
ATOM 3131 C C . ILE A 1 405 ? 22.740 -10.872 -19.384 1.00 65.50 405 ILE A C 1
ATOM 3133 O O . ILE A 1 405 ? 22.262 -11.029 -20.503 1.00 65.50 405 ILE A O 1
ATOM 3137 N N . TYR A 1 406 ? 22.679 -9.692 -18.757 1.00 62.25 406 TYR A N 1
ATOM 3138 C CA . TYR A 1 406 ? 21.835 -8.587 -19.239 1.00 62.25 406 TYR A CA 1
ATOM 3139 C C . TYR A 1 406 ? 22.583 -7.475 -19.976 1.00 62.25 406 TYR A C 1
ATOM 3141 O O . TYR A 1 406 ? 21.933 -6.609 -20.563 1.00 62.25 406 TYR A O 1
ATOM 3149 N N . LEU A 1 407 ? 23.918 -7.452 -19.943 1.00 64.81 407 LEU A N 1
ATOM 3150 C CA . LEU A 1 407 ? 24.701 -6.346 -20.491 1.00 64.81 407 LEU A CA 1
ATOM 3151 C C . LEU A 1 407 ? 25.769 -6.836 -21.478 1.00 64.81 407 LEU A C 1
ATOM 3153 O O . LEU A 1 407 ? 26.381 -7.879 -21.253 1.00 64.81 407 LEU A O 1
ATOM 3157 N N . PRO A 1 408 ? 26.051 -6.071 -22.553 1.00 69.81 408 PRO A N 1
ATOM 3158 C CA . PRO A 1 408 ? 27.203 -6.329 -23.411 1.00 69.81 408 PRO A CA 1
ATOM 3159 C C . PRO A 1 408 ? 28.492 -6.397 -22.572 1.00 69.81 408 PRO A C 1
ATOM 3161 O O . PRO A 1 408 ? 28.634 -5.580 -21.660 1.00 69.81 408 PRO A O 1
ATOM 3164 N N . PRO A 1 409 ? 29.471 -7.268 -22.887 1.00 66.19 409 PRO A N 1
ATOM 3165 C CA . PRO A 1 409 ? 30.585 -7.597 -21.986 1.00 66.19 409 PRO A CA 1
ATOM 3166 C C . PRO A 1 409 ? 31.343 -6.390 -21.408 1.00 66.19 409 PRO A C 1
ATOM 3168 O O . PRO A 1 409 ? 31.670 -6.367 -20.224 1.00 66.19 409 PRO A O 1
ATOM 3171 N N . LYS A 1 410 ? 31.579 -5.348 -22.222 1.00 64.94 410 LYS A N 1
ATOM 3172 C CA . LYS A 1 410 ? 32.260 -4.115 -21.782 1.00 64.94 410 LYS A CA 1
ATOM 3173 C C . LYS A 1 410 ? 31.395 -3.241 -20.867 1.00 64.94 410 LYS A C 1
ATOM 3175 O O . LYS A 1 410 ? 31.879 -2.744 -19.859 1.00 64.94 410 LYS A O 1
ATOM 3180 N N . VAL A 1 411 ? 30.108 -3.098 -21.185 1.00 67.06 411 VAL A N 1
ATOM 3181 C CA . VAL A 1 411 ? 29.156 -2.318 -20.375 1.00 67.06 411 VAL A CA 1
ATOM 3182 C C . VAL A 1 411 ? 28.828 -3.060 -19.078 1.00 67.06 411 VAL A C 1
ATOM 3184 O O . VAL A 1 411 ? 28.631 -2.426 -18.044 1.00 67.06 411 VAL A O 1
ATOM 3187 N N . GLY A 1 412 ? 28.817 -4.395 -19.107 1.00 71.19 412 GLY A N 1
ATOM 3188 C CA . GLY A 1 412 ? 28.545 -5.253 -17.958 1.00 71.19 412 GLY A CA 1
ATOM 3189 C C . GLY A 1 412 ? 29.544 -5.064 -16.821 1.00 71.19 412 GLY A C 1
ATOM 3190 O O . GLY A 1 412 ? 29.122 -4.882 -15.679 1.00 71.19 412 GLY A O 1
ATOM 3191 N N . MET A 1 413 ? 30.848 -5.036 -17.120 1.00 70.00 413 MET A N 1
ATOM 3192 C CA . MET A 1 413 ? 31.884 -4.912 -16.087 1.00 70.00 413 MET A CA 1
ATOM 3193 C C . MET A 1 413 ? 31.855 -3.548 -15.380 1.00 70.00 413 MET A C 1
ATOM 3195 O O . MET A 1 413 ? 31.839 -3.497 -14.150 1.00 70.00 413 MET A O 1
ATOM 3199 N N . GLU A 1 414 ? 31.780 -2.446 -16.135 1.00 75.44 414 GLU A N 1
ATOM 3200 C CA . GLU A 1 414 ? 31.690 -1.092 -15.564 1.00 75.44 414 GLU A CA 1
ATOM 3201 C C . GLU A 1 414 ? 30.379 -0.889 -14.798 1.00 75.44 414 GLU A C 1
ATOM 3203 O O . GLU A 1 414 ? 30.384 -0.430 -13.653 1.00 75.44 414 GLU A O 1
ATOM 3208 N N . SER A 1 415 ? 29.250 -1.314 -15.379 1.00 77.50 415 SER A N 1
ATOM 3209 C CA . SER A 1 415 ? 27.950 -1.263 -14.699 1.00 77.50 415 SER A CA 1
ATOM 3210 C C . SER A 1 415 ? 27.955 -2.093 -13.419 1.00 77.50 415 SER A C 1
ATOM 3212 O O . SER A 1 415 ? 27.313 -1.707 -12.449 1.00 77.50 415 SER A O 1
ATOM 3214 N N . GLY A 1 416 ? 28.688 -3.209 -13.382 1.00 75.19 416 GLY A N 1
ATOM 3215 C CA . GLY A 1 416 ? 28.829 -4.049 -12.197 1.00 75.19 416 GLY A CA 1
ATOM 3216 C C . GLY A 1 416 ? 29.473 -3.320 -11.016 1.00 75.19 416 GLY A C 1
ATOM 3217 O O . GLY A 1 416 ? 28.996 -3.445 -9.887 1.00 75.19 416 GLY A O 1
ATOM 3218 N N . LEU A 1 417 ? 30.498 -2.499 -11.267 1.00 78.19 417 LEU A N 1
ATOM 3219 C CA . LEU A 1 417 ? 31.143 -1.678 -10.235 1.00 78.19 417 LEU A CA 1
ATOM 3220 C C . LEU A 1 417 ? 30.207 -0.580 -9.714 1.00 78.19 417 LEU A C 1
ATOM 3222 O O . LEU A 1 417 ? 30.047 -0.432 -8.500 1.00 78.19 417 LEU A O 1
ATOM 3226 N N . TYR A 1 418 ? 29.530 0.141 -10.614 1.00 82.81 418 TYR A N 1
ATOM 3227 C CA . TYR A 1 418 ? 28.526 1.137 -10.224 1.00 82.81 418 TYR A CA 1
ATOM 3228 C C . TYR A 1 418 ? 27.364 0.503 -9.463 1.00 82.81 418 TYR A C 1
ATOM 3230 O O . TYR A 1 418 ? 26.884 1.055 -8.474 1.00 82.81 418 TYR A O 1
ATOM 3238 N N . LEU A 1 419 ? 26.935 -0.685 -9.883 1.00 79.25 419 LEU A N 1
ATOM 3239 C CA . LEU A 1 419 ? 25.881 -1.438 -9.226 1.00 79.25 419 LEU A CA 1
ATOM 3240 C C . LEU A 1 419 ? 26.302 -1.813 -7.804 1.00 79.25 419 LEU A C 1
ATOM 3242 O O . LEU A 1 419 ? 25.517 -1.619 -6.881 1.00 79.25 419 LEU A O 1
ATOM 3246 N N . LEU A 1 420 ? 27.542 -2.266 -7.597 1.00 76.06 420 LEU A N 1
ATOM 3247 C CA . LEU A 1 420 ? 28.081 -2.558 -6.267 1.00 76.06 420 LEU A CA 1
ATOM 3248 C C . LEU A 1 420 ? 28.102 -1.305 -5.371 1.00 76.06 420 LEU A C 1
ATOM 3250 O O . LEU A 1 420 ? 27.721 -1.378 -4.200 1.00 76.06 420 LEU A O 1
ATOM 3254 N N . ALA A 1 421 ? 28.466 -0.144 -5.927 1.00 78.19 421 ALA A N 1
ATOM 3255 C CA . ALA A 1 421 ? 28.405 1.136 -5.221 1.00 78.19 421 ALA A CA 1
ATOM 3256 C C . ALA A 1 421 ? 26.959 1.517 -4.844 1.00 78.19 421 ALA A C 1
ATOM 3258 O O . ALA A 1 421 ? 26.686 1.852 -3.686 1.00 78.19 421 ALA A O 1
ATOM 3259 N N . PHE A 1 422 ? 26.007 1.388 -5.776 1.00 78.75 422 PHE A N 1
ATOM 3260 C CA . PHE A 1 422 ? 24.582 1.586 -5.496 1.00 78.75 422 PHE A CA 1
ATOM 3261 C C . PHE A 1 422 ? 24.045 0.578 -4.475 1.00 78.75 422 PHE A C 1
ATOM 3263 O O . PHE A 1 422 ? 23.209 0.941 -3.651 1.00 78.75 422 PHE A O 1
ATOM 3270 N N . PHE A 1 423 ? 24.536 -0.663 -4.459 1.00 75.44 423 PHE A N 1
ATOM 3271 C CA . PHE A 1 423 ? 24.180 -1.643 -3.435 1.00 75.44 423 PHE A CA 1
ATOM 3272 C C . PHE A 1 423 ? 24.695 -1.229 -2.061 1.00 75.44 423 PHE A C 1
ATOM 3274 O O . PHE A 1 423 ? 23.904 -1.208 -1.123 1.00 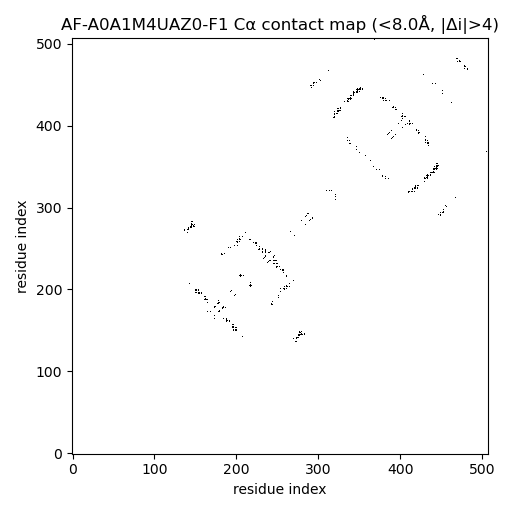75.44 423 PHE A O 1
ATOM 3281 N N . GLY A 1 424 ? 25.968 -0.849 -1.932 1.00 73.00 424 GLY A N 1
ATOM 3282 C CA . GLY A 1 424 ? 26.546 -0.430 -0.652 1.00 73.00 424 GLY A CA 1
ATOM 3283 C C . GLY A 1 424 ? 25.854 0.803 -0.062 1.00 73.00 424 GLY A C 1
ATOM 3284 O O . GLY A 1 424 ? 25.469 0.811 1.108 1.00 73.00 424 GLY A O 1
ATOM 3285 N N . LEU A 1 425 ? 25.630 1.829 -0.887 1.00 73.25 425 LEU A N 1
ATOM 3286 C CA . LEU A 1 425 ? 25.005 3.085 -0.461 1.00 73.25 425 LEU A CA 1
ATOM 3287 C C . LEU A 1 425 ? 23.483 2.968 -0.330 1.00 73.25 425 LEU A C 1
ATOM 3289 O O . LEU A 1 425 ? 22.878 3.440 0.638 1.00 73.25 425 LEU A O 1
ATOM 3293 N N . GLY A 1 426 ? 22.855 2.291 -1.288 1.00 70.62 426 GLY A N 1
ATOM 3294 C CA . GLY A 1 426 ? 21.419 2.059 -1.325 1.00 70.62 426 GLY A CA 1
ATOM 3295 C C . GLY A 1 426 ? 20.950 1.187 -0.170 1.00 70.62 426 GLY A C 1
ATOM 3296 O O . GLY A 1 426 ? 19.930 1.492 0.437 1.00 70.62 426 GLY A O 1
ATOM 3297 N N . ALA A 1 427 ? 21.713 0.163 0.204 1.00 69.69 427 ALA A N 1
ATOM 3298 C CA . ALA A 1 427 ? 21.467 -0.665 1.380 1.00 69.69 427 ALA A CA 1
ATOM 3299 C C . ALA A 1 427 ? 21.167 0.149 2.637 1.00 69.69 427 ALA A C 1
ATOM 3301 O O . ALA A 1 427 ? 20.114 0.001 3.270 1.00 69.69 427 ALA A O 1
ATOM 3302 N N . ALA A 1 428 ? 22.080 1.053 2.957 1.00 69.38 428 ALA A N 1
ATOM 3303 C CA . ALA A 1 428 ? 21.961 1.932 4.099 1.00 69.38 428 ALA A CA 1
ATOM 3304 C C . ALA A 1 428 ? 20.739 2.861 3.957 1.00 69.38 428 ALA A C 1
ATOM 3306 O O . ALA A 1 428 ? 19.912 2.957 4.866 1.00 69.38 428 ALA A O 1
ATOM 3307 N N . GLY A 1 429 ? 20.555 3.460 2.775 1.00 71.69 429 GLY A N 1
ATOM 3308 C CA . GLY A 1 429 ? 19.403 4.307 2.464 1.00 71.69 429 GLY A CA 1
ATOM 3309 C C . GLY A 1 429 ? 18.055 3.595 2.629 1.00 71.69 429 GLY A C 1
ATOM 3310 O O . GLY A 1 429 ? 17.138 4.132 3.251 1.00 71.69 429 GLY A O 1
ATOM 3311 N N . TRP A 1 430 ? 17.909 2.361 2.158 1.00 70.62 430 TRP A N 1
ATOM 3312 C CA . TRP A 1 430 ? 16.634 1.645 2.224 1.00 70.62 430 TRP A CA 1
ATOM 3313 C C . TRP A 1 430 ? 16.316 1.071 3.596 1.00 70.62 430 TRP A C 1
ATOM 3315 O O . TRP A 1 430 ? 15.139 0.990 3.943 1.00 70.62 430 TRP A O 1
ATOM 3325 N N . TYR A 1 431 ? 17.325 0.752 4.409 1.00 72.81 431 TYR A N 1
ATOM 3326 C CA . TYR A 1 431 ? 17.112 0.480 5.831 1.00 72.81 431 TYR A CA 1
ATOM 3327 C C . TYR A 1 431 ? 16.424 1.671 6.522 1.00 72.81 431 TYR A C 1
ATOM 3329 O O . TYR A 1 431 ? 15.489 1.501 7.304 1.00 72.81 431 TYR A O 1
ATOM 3337 N N . THR A 1 432 ? 16.829 2.900 6.191 1.00 74.19 432 THR A N 1
ATOM 3338 C CA . THR A 1 432 ? 16.135 4.092 6.707 1.00 74.19 432 THR A CA 1
ATOM 3339 C C . THR A 1 432 ? 14.751 4.257 6.097 1.00 74.19 432 THR A C 1
ATOM 3341 O O . THR A 1 432 ? 13.809 4.613 6.804 1.00 74.19 432 THR A O 1
ATOM 3344 N N . CYS A 1 433 ? 14.594 3.943 4.807 1.00 74.12 433 CYS A N 1
ATOM 3345 C CA . CYS A 1 433 ? 13.304 4.015 4.129 1.00 74.12 433 CYS A CA 1
ATOM 3346 C C . CYS A 1 433 ? 12.290 3.027 4.708 1.00 74.12 433 CYS A C 1
ATOM 3348 O O . CYS A 1 433 ? 11.127 3.392 4.836 1.00 74.12 433 CYS A O 1
ATOM 3350 N N . SER A 1 434 ? 12.695 1.813 5.097 1.00 73.69 434 SER A N 1
ATOM 3351 C CA . SER A 1 434 ? 11.779 0.832 5.689 1.00 73.69 434 SER A CA 1
ATOM 3352 C C . SER A 1 434 ? 11.275 1.290 7.059 1.00 73.69 434 SER A C 1
ATOM 3354 O O . SER A 1 434 ? 10.081 1.199 7.337 1.00 73.69 434 SER A O 1
ATOM 3356 N N . LEU A 1 435 ? 12.148 1.875 7.886 1.00 75.69 435 LEU A N 1
ATOM 3357 C CA . LEU A 1 435 ? 11.755 2.477 9.164 1.00 75.69 435 LEU A CA 1
ATOM 3358 C C . LEU A 1 435 ? 10.846 3.689 8.976 1.00 75.69 435 LEU A C 1
ATOM 3360 O O . LEU A 1 435 ? 9.846 3.835 9.682 1.00 75.69 435 LEU A O 1
ATOM 3364 N N . ASN A 1 436 ? 11.172 4.534 8.001 1.00 78.31 436 ASN A N 1
ATOM 3365 C CA . ASN A 1 436 ? 10.356 5.687 7.660 1.00 78.31 436 ASN A CA 1
ATOM 3366 C C . ASN A 1 436 ? 9.000 5.272 7.096 1.00 78.31 436 ASN A C 1
ATOM 3368 O O . ASN A 1 436 ? 8.015 5.905 7.442 1.00 78.31 436 ASN A O 1
ATOM 3372 N N . ALA A 1 437 ? 8.905 4.195 6.314 1.00 80.44 437 ALA A N 1
ATOM 3373 C CA . ALA A 1 437 ? 7.630 3.690 5.811 1.00 80.44 437 ALA A CA 1
ATOM 3374 C C . ALA A 1 437 ? 6.675 3.329 6.959 1.00 80.44 437 ALA A C 1
ATOM 3376 O O . ALA A 1 437 ? 5.498 3.677 6.904 1.00 80.44 437 ALA A O 1
ATOM 3377 N N . VAL A 1 438 ? 7.179 2.710 8.034 1.00 81.88 438 VAL A N 1
ATOM 3378 C CA . VAL A 1 438 ? 6.375 2.411 9.232 1.00 81.88 438 VAL A CA 1
ATOM 3379 C C . VAL A 1 438 ? 5.897 3.691 9.918 1.00 81.88 438 VAL A C 1
ATOM 3381 O O . VAL A 1 438 ? 4.721 3.790 10.264 1.00 81.88 438 VAL A O 1
ATOM 3384 N N . LEU A 1 439 ? 6.777 4.684 10.090 1.00 83.31 439 LEU A N 1
ATOM 3385 C CA . LEU A 1 439 ? 6.407 5.977 10.676 1.00 83.31 439 LEU A CA 1
ATOM 3386 C C . LEU A 1 439 ? 5.394 6.729 9.804 1.00 83.31 439 LEU A C 1
ATOM 3388 O O . LEU A 1 439 ? 4.408 7.248 10.314 1.00 83.31 439 LEU A O 1
ATOM 3392 N N . GLU A 1 440 ? 5.627 6.789 8.498 1.00 84.75 440 GLU A N 1
ATOM 3393 C CA . GLU A 1 440 ? 4.762 7.455 7.529 1.00 84.75 440 GLU A CA 1
ATOM 3394 C C . GLU A 1 440 ? 3.364 6.841 7.524 1.00 84.75 440 GLU A C 1
ATOM 3396 O O . GLU A 1 440 ? 2.364 7.551 7.588 1.00 84.75 440 GLU A O 1
ATOM 3401 N N . LEU A 1 441 ? 3.286 5.514 7.502 1.00 85.31 441 LEU A N 1
ATOM 3402 C CA . LEU A 1 441 ? 2.015 4.805 7.506 1.00 85.31 441 LEU A CA 1
ATOM 3403 C C . LEU A 1 441 ? 1.321 4.895 8.879 1.00 85.31 441 LEU A C 1
ATOM 3405 O O . LEU A 1 441 ? 0.094 4.975 8.941 1.00 85.31 441 LEU A O 1
ATOM 3409 N N . ALA A 1 442 ? 2.074 5.006 9.978 1.00 82.00 442 ALA A N 1
ATOM 3410 C CA . ALA A 1 442 ? 1.518 5.341 11.290 1.00 82.00 442 ALA A CA 1
ATOM 3411 C C . ALA A 1 442 ? 0.956 6.777 11.337 1.00 82.00 442 ALA A C 1
ATOM 3413 O O . ALA A 1 442 ? -0.159 6.982 11.811 1.00 82.00 442 ALA A O 1
ATOM 3414 N N . LEU A 1 443 ? 1.686 7.765 10.804 1.00 83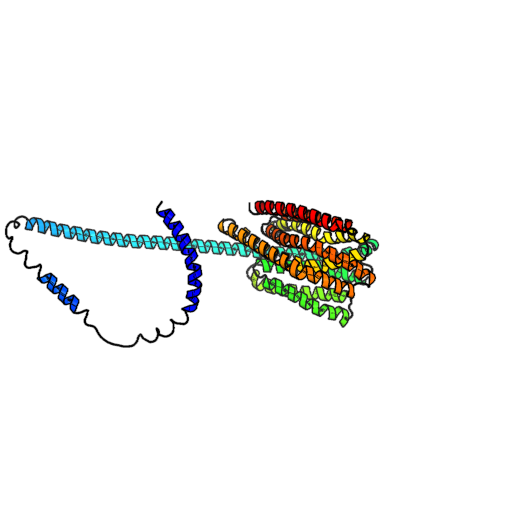.94 443 LEU A N 1
ATOM 3415 C CA . LEU A 1 443 ? 1.237 9.159 10.674 1.00 83.94 443 LEU A CA 1
ATOM 3416 C C . LEU A 1 443 ? -0.029 9.265 9.823 1.00 83.94 443 LEU A C 1
ATOM 3418 O O . LEU A 1 443 ? -0.960 9.988 10.182 1.00 83.94 443 LEU A O 1
ATOM 3422 N N . GLN A 1 444 ? -0.071 8.508 8.727 1.00 85.38 444 GLN A N 1
ATOM 3423 C CA . GLN A 1 444 ? -1.245 8.382 7.879 1.00 85.38 444 GLN A CA 1
ATOM 3424 C C . GLN A 1 444 ? -2.435 7.832 8.675 1.00 85.38 444 GLN A C 1
ATOM 3426 O O . GLN A 1 444 ? -3.525 8.393 8.609 1.00 85.38 444 GLN A O 1
ATOM 3431 N N . GLY A 1 445 ? -2.221 6.789 9.484 1.00 80.62 445 GLY A N 1
ATOM 3432 C CA . GLY A 1 445 ? -3.275 6.181 10.300 1.00 80.62 445 GLY A CA 1
ATOM 3433 C C . GLY A 1 445 ? -3.771 7.123 11.397 1.00 80.62 445 GLY A C 1
ATOM 3434 O O . GLY A 1 445 ? -4.936 7.079 11.779 1.00 80.62 445 GLY A O 1
ATOM 3435 N N . ALA A 1 446 ? -2.903 8.021 11.866 1.00 81.56 446 ALA A N 1
ATOM 3436 C CA . ALA A 1 446 ? -3.239 9.076 12.815 1.00 81.56 446 ALA A CA 1
ATOM 3437 C C . ALA A 1 446 ? -3.910 10.307 12.170 1.00 81.56 446 ALA A C 1
ATOM 3439 O O . ALA A 1 446 ? -4.254 11.249 12.883 1.00 81.56 446 ALA A O 1
ATOM 3440 N N . GLY A 1 447 ? -4.069 10.335 10.841 1.00 81.88 447 GLY A N 1
ATOM 3441 C CA . GLY A 1 447 ? -4.633 11.472 10.107 1.00 81.88 447 GLY A CA 1
ATOM 3442 C C . GLY A 1 447 ? -3.711 12.696 10.028 1.00 81.88 447 GLY A C 1
ATOM 3443 O O . GLY A 1 447 ? -4.167 13.791 9.713 1.00 81.88 447 GLY A O 1
ATOM 3444 N N . LYS A 1 448 ? -2.408 12.553 10.305 1.00 84.06 448 LYS A N 1
ATOM 3445 C CA . LYS A 1 448 ? -1.423 13.654 10.301 1.00 84.06 448 LYS A CA 1
ATOM 3446 C C . LYS A 1 448 ? -0.794 13.843 8.914 1.00 84.06 448 LYS A C 1
ATOM 3448 O O . LYS A 1 448 ? 0.423 13.756 8.742 1.00 84.06 448 LYS A O 1
ATOM 3453 N N . MET A 1 449 ? -1.637 14.094 7.913 1.00 82.94 449 MET A N 1
ATOM 3454 C CA . MET A 1 449 ? -1.254 14.066 6.492 1.00 82.94 449 MET A CA 1
ATOM 3455 C C . MET A 1 449 ? -0.304 15.203 6.079 1.00 82.94 449 MET A C 1
ATOM 3457 O O . MET A 1 449 ? 0.583 14.989 5.258 1.00 82.94 449 MET A O 1
ATOM 3461 N N . GLN A 1 450 ? -0.404 16.381 6.699 1.00 81.81 450 GLN A N 1
ATOM 3462 C CA . GLN A 1 450 ? 0.531 17.484 6.440 1.00 81.81 450 GLN A CA 1
ATOM 3463 C C . GLN A 1 450 ? 1.948 17.158 6.939 1.00 81.81 450 GLN A C 1
ATOM 3465 O O . GLN A 1 450 ? 2.932 17.339 6.224 1.00 81.81 450 GLN A O 1
ATOM 3470 N N . THR A 1 451 ? 2.061 16.613 8.155 1.00 83.25 451 THR A N 1
ATOM 3471 C CA . THR A 1 451 ? 3.339 16.155 8.720 1.00 83.25 451 THR A CA 1
ATOM 3472 C C . THR A 1 451 ? 3.947 15.038 7.874 1.00 83.25 451 THR A C 1
ATOM 3474 O O . THR A 1 451 ? 5.153 15.027 7.636 1.00 83.25 451 THR A O 1
ATOM 3477 N N . LEU A 1 452 ? 3.107 14.121 7.389 1.00 83.19 452 LEU A N 1
ATOM 3478 C CA . LEU A 1 452 ? 3.504 13.061 6.469 1.00 83.19 452 LEU A CA 1
ATOM 3479 C C . LEU A 1 452 ? 4.096 13.618 5.164 1.00 83.19 452 LEU A C 1
ATOM 3481 O O . LEU A 1 452 ? 5.156 13.154 4.734 1.00 83.19 452 LEU A O 1
ATOM 3485 N N . PHE A 1 453 ? 3.433 14.601 4.549 1.00 83.38 453 PHE A N 1
ATOM 3486 C CA . PHE A 1 453 ? 3.903 15.241 3.321 1.00 83.38 453 PHE A CA 1
ATOM 3487 C C . PHE A 1 453 ? 5.251 15.939 3.531 1.00 83.38 453 PHE A C 1
ATOM 3489 O O . PHE A 1 453 ? 6.203 15.641 2.814 1.00 83.38 453 PHE A O 1
ATOM 3496 N N . LEU A 1 454 ? 5.371 16.783 4.562 1.00 81.69 454 LEU A N 1
ATOM 3497 C CA . LEU A 1 454 ? 6.620 17.494 4.866 1.00 81.69 454 LEU A CA 1
ATOM 3498 C C . LEU A 1 454 ? 7.784 16.534 5.137 1.00 81.69 454 LEU A C 1
ATOM 3500 O O . LEU A 1 454 ? 8.891 16.748 4.646 1.00 81.69 454 LEU A O 1
ATOM 3504 N N . ASN A 1 455 ? 7.531 15.444 5.868 1.00 81.25 455 ASN A N 1
ATOM 3505 C CA . ASN A 1 455 ? 8.534 14.409 6.113 1.00 81.25 455 ASN A CA 1
ATOM 3506 C C . ASN A 1 455 ? 8.986 13.729 4.814 1.00 81.25 455 ASN A C 1
ATOM 3508 O O . ASN A 1 455 ? 10.172 13.484 4.608 1.00 81.25 455 ASN A O 1
ATOM 3512 N N . SER A 1 456 ? 8.037 13.451 3.923 1.00 80.38 456 SER A N 1
ATOM 3513 C CA . SER A 1 456 ? 8.312 12.810 2.637 1.00 80.38 456 SER A CA 1
ATOM 3514 C C . SER A 1 456 ? 9.098 13.719 1.696 1.00 80.38 456 SER A C 1
ATOM 3516 O O . SER A 1 456 ? 10.039 13.269 1.047 1.00 80.38 456 SER A O 1
ATOM 3518 N N . LEU A 1 457 ? 8.765 15.011 1.671 1.00 79.62 457 LEU A N 1
ATOM 3519 C CA . LEU A 1 457 ? 9.485 16.016 0.898 1.00 79.62 457 LEU A CA 1
ATOM 3520 C C . LEU A 1 457 ? 10.924 16.179 1.403 1.00 79.62 457 LEU A C 1
ATOM 3522 O O . LEU A 1 457 ? 11.864 16.111 0.614 1.00 79.62 457 LEU A O 1
ATOM 3526 N N . ALA A 1 458 ? 11.111 16.317 2.720 1.00 78.94 458 ALA A N 1
ATOM 3527 C CA . ALA A 1 458 ? 12.439 16.392 3.326 1.00 78.94 458 ALA A CA 1
ATOM 3528 C C . ALA A 1 458 ? 13.278 15.141 3.016 1.00 78.94 458 ALA A C 1
ATOM 3530 O O . ALA A 1 458 ? 14.468 15.247 2.717 1.00 78.94 458 ALA A O 1
ATOM 3531 N N . ARG A 1 459 ? 12.650 13.956 3.022 1.00 75.31 459 ARG A N 1
ATOM 3532 C CA . ARG A 1 459 ? 13.302 12.697 2.642 1.00 75.31 459 ARG A CA 1
ATOM 3533 C C . ARG A 1 459 ? 13.727 12.695 1.182 1.00 75.31 459 ARG A C 1
ATOM 3535 O O . ARG A 1 459 ? 14.860 12.323 0.905 1.00 75.31 459 ARG A O 1
ATOM 3542 N N . MET A 1 460 ? 12.846 13.110 0.275 1.00 77.12 460 MET A N 1
ATOM 3543 C CA . MET A 1 460 ? 13.148 13.193 -1.153 1.00 77.12 460 MET A CA 1
ATOM 3544 C C . MET A 1 460 ? 14.344 14.116 -1.405 1.00 77.12 460 MET A C 1
ATOM 3546 O O . MET A 1 460 ? 15.277 13.722 -2.096 1.00 77.12 460 MET A O 1
ATOM 3550 N N . VAL A 1 461 ? 14.362 15.300 -0.783 1.00 76.25 461 VAL A N 1
ATOM 3551 C CA . VAL A 1 461 ? 15.491 16.240 -0.872 1.00 76.25 461 VAL A CA 1
ATOM 3552 C C . VAL A 1 461 ? 16.768 15.620 -0.298 1.00 76.25 461 VAL A C 1
ATOM 3554 O O . VAL A 1 461 ? 17.813 15.672 -0.938 1.00 76.25 461 VAL A O 1
ATOM 3557 N N . GLY A 1 462 ? 16.695 14.968 0.865 1.00 73.81 462 GLY A N 1
ATOM 3558 C CA . GLY A 1 462 ? 17.844 14.277 1.457 1.00 73.81 462 GLY A CA 1
ATOM 3559 C C . GLY A 1 462 ? 18.389 13.148 0.575 1.00 73.81 462 GLY A C 1
ATOM 3560 O O . GLY A 1 462 ? 19.599 13.038 0.396 1.00 73.81 462 GLY A O 1
ATOM 3561 N N . GLN A 1 463 ? 17.511 12.338 -0.023 1.00 72.25 463 GLN A N 1
ATOM 3562 C CA . GLN A 1 463 ? 17.892 11.286 -0.969 1.00 72.25 463 GLN A CA 1
ATOM 3563 C C . GLN A 1 463 ? 18.488 11.857 -2.253 1.00 72.25 463 GLN A C 1
ATOM 3565 O O . GLN A 1 463 ? 19.458 11.291 -2.753 1.00 72.25 463 GLN A O 1
ATOM 3570 N N . LEU A 1 464 ? 17.952 12.969 -2.760 1.00 71.25 464 LEU A N 1
ATOM 3571 C CA . LEU A 1 464 ? 18.505 13.671 -3.915 1.00 71.25 464 LEU A CA 1
ATOM 3572 C C . LEU A 1 464 ? 19.936 14.121 -3.625 1.00 71.25 464 LEU A C 1
ATOM 3574 O O . LEU A 1 464 ? 20.836 13.804 -4.391 1.00 71.25 464 LEU A O 1
ATOM 3578 N N . LEU A 1 465 ? 20.157 14.784 -2.488 1.00 69.94 465 LEU A N 1
ATOM 3579 C CA . LEU A 1 465 ? 21.476 15.270 -2.079 1.00 69.94 465 LEU A CA 1
ATOM 3580 C C . LEU A 1 465 ? 22.468 14.123 -1.852 1.00 69.94 465 LEU A C 1
ATOM 3582 O O . LEU A 1 465 ? 23.606 14.204 -2.304 1.00 69.94 465 LEU A O 1
ATOM 3586 N N . LEU A 1 466 ? 22.041 13.037 -1.199 1.00 69.00 466 LEU A N 1
ATOM 3587 C CA . LEU A 1 466 ? 22.881 11.853 -0.991 1.00 69.00 466 LEU A CA 1
ATOM 3588 C C . LEU A 1 466 ? 23.253 11.181 -2.309 1.00 69.00 466 LEU A C 1
ATOM 3590 O O . LEU A 1 466 ? 24.397 10.777 -2.490 1.00 69.00 466 LEU A O 1
ATOM 3594 N N . SER A 1 467 ? 22.294 11.057 -3.223 1.00 68.81 467 SER A N 1
ATOM 3595 C CA . SER A 1 467 ? 22.520 10.362 -4.485 1.00 68.81 467 SER A CA 1
ATOM 3596 C C . SER A 1 467 ? 23.311 11.220 -5.470 1.00 68.81 467 SER A C 1
ATOM 3598 O O . SER A 1 467 ? 24.210 10.699 -6.115 1.00 68.81 467 SER A O 1
ATOM 3600 N N . ALA A 1 468 ? 23.049 12.530 -5.532 1.00 67.62 468 ALA A N 1
ATOM 3601 C CA . ALA A 1 468 ? 23.864 13.488 -6.277 1.00 67.62 468 ALA A CA 1
ATOM 3602 C C . ALA A 1 468 ? 25.295 13.545 -5.722 1.00 67.62 468 ALA A C 1
ATOM 3604 O O . ALA A 1 468 ? 26.252 13.524 -6.488 1.00 67.62 468 ALA A O 1
ATOM 3605 N N . GLY A 1 469 ? 25.448 13.525 -4.393 1.00 68.06 469 GLY A N 1
ATOM 3606 C CA . GLY A 1 469 ? 26.746 13.415 -3.735 1.00 68.06 469 GLY A CA 1
ATOM 3607 C C . GLY A 1 469 ? 27.471 12.127 -4.117 1.00 68.06 469 GLY A C 1
ATOM 3608 O O . GLY A 1 469 ? 28.606 12.190 -4.564 1.00 68.06 469 GLY A O 1
ATOM 3609 N N . ALA A 1 470 ? 26.811 10.969 -4.020 1.00 64.81 470 ALA A N 1
ATOM 3610 C CA . ALA A 1 470 ? 27.379 9.679 -4.422 1.00 64.81 470 ALA A CA 1
ATOM 3611 C C . ALA A 1 470 ? 27.813 9.660 -5.896 1.00 64.81 470 ALA A C 1
ATOM 3613 O O . ALA A 1 470 ? 28.882 9.155 -6.222 1.00 64.81 470 ALA A O 1
ATOM 3614 N N . VAL A 1 471 ? 26.998 10.257 -6.764 1.00 64.94 471 VAL A N 1
ATOM 3615 C CA . VAL A 1 471 ? 27.259 10.432 -8.193 1.00 64.94 471 VAL A CA 1
ATOM 3616 C C . VAL A 1 471 ? 28.492 11.302 -8.454 1.00 64.94 471 VAL A C 1
ATOM 3618 O O . VAL A 1 471 ? 29.364 10.905 -9.219 1.00 64.94 471 VAL A O 1
ATOM 3621 N N . MET A 1 472 ? 28.610 12.456 -7.794 1.00 65.81 472 MET A N 1
ATOM 3622 C CA . MET A 1 472 ? 29.752 13.367 -7.969 1.00 65.81 472 MET A CA 1
ATOM 3623 C C . MET A 1 472 ? 31.063 12.806 -7.402 1.00 65.81 472 MET A C 1
ATOM 3625 O O . MET A 1 472 ? 32.151 13.234 -7.775 1.00 65.81 472 MET A O 1
ATOM 3629 N N . LEU A 1 473 ? 30.957 11.839 -6.498 1.00 63.28 473 LEU A N 1
ATOM 3630 C CA . LEU A 1 473 ? 32.061 11.232 -5.766 1.00 63.28 473 LEU A CA 1
ATOM 3631 C C . LEU A 1 473 ? 32.633 9.979 -6.472 1.00 63.28 473 LEU A C 1
ATOM 3633 O O . LEU A 1 473 ? 33.657 9.443 -6.053 1.00 63.28 473 LEU A O 1
ATOM 3637 N N . LEU A 1 474 ? 32.034 9.533 -7.580 1.00 61.12 474 LEU A N 1
ATOM 3638 C CA . LEU A 1 474 ? 32.306 8.232 -8.201 1.00 61.12 474 LEU A CA 1
ATOM 3639 C C . LEU A 1 474 ? 33.636 8.009 -8.968 1.00 61.12 474 LEU A C 1
ATOM 3641 O O . LEU A 1 474 ? 33.756 6.920 -9.529 1.00 61.12 474 LEU A O 1
ATOM 3645 N N . PRO A 1 475 ? 34.680 8.874 -8.949 1.00 53.91 475 PRO A N 1
ATOM 3646 C CA . PRO A 1 475 ? 36.001 8.437 -9.409 1.00 53.91 475 PRO A CA 1
ATOM 3647 C C . PRO A 1 475 ? 37.066 8.275 -8.311 1.00 53.91 475 PRO A C 1
ATOM 3649 O O . PRO A 1 475 ? 38.187 7.910 -8.650 1.00 53.91 475 PRO A O 1
ATOM 3652 N N . THR A 1 476 ? 36.793 8.508 -7.014 1.00 54.72 476 THR A N 1
ATOM 3653 C CA . THR A 1 476 ? 37.861 8.417 -5.988 1.00 54.72 476 THR A CA 1
ATOM 3654 C C . THR A 1 476 ? 37.536 7.504 -4.794 1.00 54.72 476 THR A C 1
ATOM 3656 O O . THR A 1 476 ? 36.440 7.548 -4.246 1.00 54.72 476 THR A O 1
ATOM 3659 N N . PRO A 1 477 ? 38.489 6.691 -4.299 1.00 49.47 477 PRO A N 1
ATOM 3660 C CA . PRO A 1 477 ? 38.293 5.877 -3.091 1.00 49.47 477 PRO A CA 1
ATOM 3661 C C . PRO A 1 477 ? 38.052 6.720 -1.821 1.00 49.47 477 PRO A C 1
ATOM 3663 O O . PRO A 1 477 ? 37.371 6.274 -0.900 1.00 49.47 477 PRO A O 1
ATOM 3666 N N . MET A 1 478 ? 38.520 7.975 -1.796 1.00 47.00 478 MET A N 1
ATOM 3667 C CA . MET A 1 478 ? 38.243 8.955 -0.727 1.00 47.00 478 MET A CA 1
ATOM 3668 C C . MET A 1 478 ? 36.758 9.322 -0.614 1.00 47.00 478 MET A C 1
ATOM 3670 O O . MET A 1 478 ? 36.267 9.723 0.441 1.00 47.00 478 MET A O 1
ATOM 3674 N N . ALA A 1 479 ? 36.016 9.142 -1.696 1.00 51.81 479 ALA A N 1
ATOM 3675 C CA . ALA A 1 479 ? 34.624 9.512 -1.786 1.00 51.81 479 ALA A CA 1
ATOM 3676 C C . ALA A 1 479 ? 33.704 8.559 -1.005 1.00 51.81 479 ALA A C 1
ATOM 3678 O O . ALA A 1 479 ? 32.705 8.997 -0.435 1.00 51.81 479 ALA A O 1
ATOM 3679 N N . ALA A 1 480 ? 34.085 7.284 -0.865 1.00 47.25 480 ALA A N 1
ATOM 3680 C CA . ALA A 1 480 ? 33.370 6.326 -0.022 1.00 47.25 480 ALA A CA 1
ATOM 3681 C C . ALA A 1 480 ? 33.366 6.753 1.459 1.00 47.25 480 ALA A C 1
ATOM 3683 O O . ALA A 1 480 ? 32.345 6.635 2.138 1.00 47.25 480 ALA A O 1
ATOM 3684 N N . ILE A 1 481 ? 34.476 7.320 1.947 1.00 51.78 481 ILE A N 1
ATOM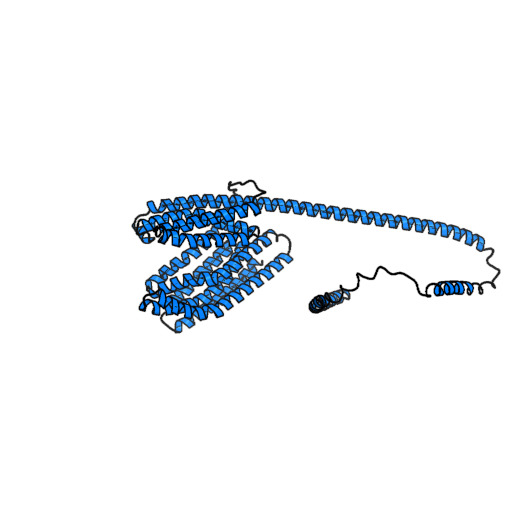 3685 C CA . ILE A 1 481 ? 34.602 7.827 3.322 1.00 51.78 481 ILE A CA 1
ATOM 3686 C C . ILE A 1 481 ? 33.720 9.068 3.512 1.00 51.78 481 ILE A C 1
ATOM 3688 O O . ILE A 1 481 ? 32.961 9.141 4.480 1.00 51.78 481 ILE A O 1
ATOM 3692 N N . SER A 1 482 ? 33.743 10.005 2.561 1.00 52.00 482 SER A N 1
ATOM 3693 C CA . SER A 1 482 ? 32.904 11.211 2.591 1.00 52.00 482 SER A CA 1
ATOM 3694 C C . SER A 1 482 ? 31.409 10.883 2.585 1.00 52.00 482 SER A C 1
ATOM 3696 O O . SER A 1 482 ? 30.651 11.472 3.356 1.00 52.00 482 SER A O 1
ATOM 3698 N N . VAL A 1 483 ? 30.974 9.891 1.797 1.00 51.84 483 VAL A N 1
ATOM 3699 C CA . VAL A 1 483 ? 29.573 9.443 1.808 1.00 51.84 483 VAL A CA 1
ATOM 3700 C C . VAL A 1 483 ? 29.203 8.785 3.139 1.00 51.84 483 VAL A C 1
ATOM 3702 O O . VAL A 1 483 ? 28.122 9.059 3.652 1.00 51.84 483 VAL A O 1
ATOM 3705 N N . ILE A 1 484 ? 30.083 7.983 3.751 1.00 52.12 484 ILE A N 1
ATOM 3706 C CA . ILE A 1 484 ? 29.838 7.385 5.078 1.00 52.12 484 ILE A CA 1
ATOM 3707 C C . ILE A 1 484 ? 29.707 8.468 6.162 1.00 52.12 484 ILE A C 1
ATOM 3709 O O . ILE A 1 484 ? 28.845 8.363 7.037 1.00 52.12 484 ILE A O 1
ATOM 3713 N N . VAL A 1 485 ? 30.517 9.529 6.104 1.00 54.97 485 VAL A N 1
ATOM 3714 C CA . VAL A 1 485 ? 30.453 10.658 7.048 1.00 54.97 485 VAL A CA 1
ATOM 3715 C C . VAL A 1 485 ? 29.168 11.467 6.859 1.00 54.97 485 VAL A C 1
ATOM 3717 O O . VAL A 1 485 ? 28.457 11.712 7.837 1.00 54.97 485 VAL A O 1
ATOM 3720 N N . ILE A 1 486 ? 28.817 11.819 5.617 1.00 55.53 486 ILE A N 1
ATOM 3721 C CA . ILE A 1 486 ? 27.563 12.522 5.293 1.00 55.53 486 ILE A CA 1
ATOM 3722 C C . ILE A 1 486 ? 26.353 11.661 5.684 1.00 55.53 486 ILE A C 1
ATOM 3724 O O . ILE A 1 486 ? 25.399 12.163 6.278 1.00 55.53 486 ILE A O 1
ATOM 3728 N N . TYR A 1 487 ? 26.411 10.353 5.436 1.00 55.03 487 TYR A N 1
ATOM 3729 C CA . TYR A 1 487 ? 25.395 9.391 5.852 1.00 55.03 487 TYR A CA 1
ATOM 3730 C C . TYR A 1 487 ? 25.254 9.327 7.374 1.00 55.03 487 TYR A C 1
ATOM 3732 O O . TYR A 1 487 ? 24.138 9.394 7.880 1.00 55.03 487 TYR A O 1
ATOM 3740 N N . ASN A 1 488 ? 26.352 9.246 8.130 1.00 50.69 488 ASN A N 1
ATOM 3741 C CA . ASN A 1 488 ? 26.298 9.225 9.593 1.00 50.69 488 ASN A CA 1
ATOM 3742 C C . ASN A 1 488 ? 25.738 10.536 10.158 1.00 50.69 488 ASN A C 1
ATOM 3744 O O . ASN A 1 488 ? 24.911 10.502 11.072 1.00 50.69 488 ASN A O 1
ATOM 3748 N N . ALA A 1 489 ? 26.111 11.680 9.582 1.00 55.78 489 ALA A N 1
ATOM 3749 C CA . ALA A 1 489 ? 25.535 12.973 9.939 1.00 55.78 489 ALA A CA 1
ATOM 3750 C C . ALA A 1 489 ? 24.026 13.016 9.640 1.00 55.78 489 ALA A C 1
ATOM 3752 O O . ALA A 1 489 ? 23.231 13.381 10.510 1.00 55.78 489 ALA A O 1
ATOM 3753 N N . PHE A 1 490 ? 23.610 12.549 8.459 1.00 54.47 490 PHE A N 1
ATOM 3754 C CA . PHE A 1 490 ? 22.202 12.456 8.084 1.00 54.47 490 PHE A CA 1
ATOM 3755 C C . PHE A 1 490 ? 21.434 11.495 8.993 1.00 54.47 490 PHE A C 1
ATOM 3757 O O . PHE A 1 490 ? 20.347 11.822 9.451 1.00 54.47 490 PHE A O 1
ATOM 3764 N N . MET A 1 491 ? 22.009 10.345 9.341 1.00 48.28 491 MET A N 1
ATOM 3765 C CA . MET A 1 491 ? 21.417 9.382 10.267 1.00 48.28 491 MET A CA 1
ATOM 3766 C C . MET A 1 491 ? 21.244 9.959 11.664 1.00 48.28 491 MET A C 1
ATOM 3768 O O . MET A 1 491 ? 20.225 9.707 12.304 1.00 48.28 491 MET A O 1
ATOM 3772 N N . VAL A 1 492 ? 22.193 10.760 12.146 1.00 56.31 492 VAL A N 1
ATOM 3773 C CA . VAL A 1 492 ? 22.063 11.472 13.423 1.00 56.31 492 VAL A CA 1
ATOM 3774 C C . VAL A 1 492 ? 20.933 12.501 13.356 1.00 56.31 492 VAL A C 1
ATOM 3776 O O . VAL A 1 492 ? 20.117 12.561 14.280 1.00 56.31 492 VAL A O 1
ATOM 3779 N N . VAL A 1 493 ? 20.829 13.263 12.264 1.00 54.72 493 VAL A N 1
ATOM 3780 C CA . VAL A 1 493 ? 19.755 14.249 12.053 1.00 54.72 493 VAL A CA 1
ATOM 3781 C C . VAL A 1 493 ? 18.394 13.568 11.918 1.00 54.72 493 VAL A C 1
ATOM 3783 O O . VAL A 1 493 ? 17.472 13.917 12.652 1.00 54.72 493 VAL A O 1
ATOM 3786 N N . ALA A 1 494 ? 18.276 12.541 11.078 1.00 50.16 494 ALA A N 1
ATOM 3787 C CA . ALA A 1 494 ? 17.063 11.760 10.877 1.00 50.16 494 ALA A CA 1
ATOM 3788 C C . ALA A 1 494 ? 16.623 11.078 12.174 1.00 50.16 494 ALA A C 1
ATOM 3790 O O . ALA A 1 494 ? 15.448 11.113 12.513 1.00 50.16 494 ALA A O 1
ATOM 3791 N N . LYS A 1 495 ? 17.550 10.522 12.965 1.00 51.81 495 LYS A N 1
ATOM 3792 C CA . LYS A 1 495 ? 17.249 9.909 14.269 1.00 51.81 495 LYS A CA 1
ATOM 3793 C C . LYS A 1 495 ? 16.806 10.951 15.302 1.00 51.81 495 LYS A C 1
ATOM 3795 O O . LYS A 1 495 ? 15.905 10.664 16.091 1.00 51.81 495 LYS A O 1
ATOM 3800 N N . ARG A 1 496 ? 17.375 12.166 15.283 1.00 61.81 496 ARG A N 1
ATOM 3801 C CA . ARG A 1 496 ? 16.923 13.306 16.108 1.00 61.81 496 ARG A CA 1
ATOM 3802 C C . ARG A 1 496 ? 15.546 13.817 15.673 1.00 61.81 496 ARG A C 1
ATOM 3804 O O . ARG A 1 496 ? 14.702 14.047 16.537 1.00 61.81 496 ARG A O 1
ATOM 3811 N N . GLN A 1 497 ? 15.283 13.921 14.370 1.00 53.97 497 GLN A N 1
ATOM 3812 C CA . GLN A 1 497 ? 13.966 14.260 13.824 1.00 53.97 497 GLN A CA 1
ATOM 3813 C C . GLN A 1 497 ? 12.930 13.183 14.147 1.00 53.97 497 GLN A C 1
ATOM 3815 O O . GLN A 1 497 ? 11.890 13.515 14.696 1.00 53.97 497 GLN A O 1
ATOM 3820 N N . LEU A 1 498 ? 13.229 11.898 13.946 1.00 50.56 498 LEU A N 1
ATOM 3821 C CA . LEU A 1 498 ? 12.364 10.782 14.345 1.00 50.56 498 LEU A CA 1
ATOM 3822 C C . LEU A 1 498 ? 12.075 10.793 15.846 1.00 50.56 498 LEU A C 1
ATOM 3824 O O . LEU A 1 498 ? 10.949 10.517 16.241 1.00 50.56 498 LEU A O 1
ATOM 3828 N N . ALA A 1 499 ? 13.056 11.113 16.694 1.00 55.97 499 ALA A N 1
ATOM 3829 C CA . ALA A 1 499 ? 12.849 11.223 18.139 1.00 55.97 499 ALA A CA 1
ATOM 3830 C C . ALA A 1 499 ? 11.980 12.438 18.519 1.00 55.97 499 ALA A C 1
ATOM 3832 O O . ALA A 1 499 ? 11.153 12.346 19.427 1.00 55.97 499 ALA A O 1
ATOM 3833 N N . SER A 1 500 ? 12.142 13.560 17.814 1.00 53.81 500 SER A N 1
ATOM 3834 C CA . SER A 1 500 ? 11.319 14.769 17.945 1.00 53.81 500 SER A CA 1
ATOM 3835 C C . SER A 1 500 ? 9.874 14.531 17.481 1.00 53.81 500 SER A C 1
ATOM 3837 O O . SER A 1 500 ? 8.926 14.786 18.222 1.00 53.81 500 SER A O 1
ATOM 3839 N N . MET A 1 501 ? 9.698 13.938 16.302 1.00 48.06 501 MET A N 1
ATOM 3840 C CA . MET A 1 501 ? 8.402 13.623 15.705 1.00 48.06 501 MET A CA 1
ATOM 3841 C C . MET A 1 501 ? 7.695 12.495 16.448 1.00 48.06 501 MET A C 1
ATOM 3843 O O . MET A 1 501 ? 6.505 12.586 16.694 1.00 48.06 501 MET A O 1
ATOM 3847 N N . SER A 1 502 ? 8.415 11.468 16.905 1.00 49.22 502 SER A N 1
ATOM 3848 C CA . SER A 1 502 ? 7.884 10.458 17.828 1.00 49.22 502 SER A CA 1
ATOM 3849 C C . SER A 1 502 ? 7.259 11.134 19.050 1.00 49.22 502 SER A C 1
ATOM 3851 O O . SER A 1 502 ? 6.120 10.837 19.392 1.00 49.22 502 SER A O 1
ATOM 3853 N N . LYS A 1 503 ? 7.935 12.125 19.649 1.00 53.91 503 LYS A N 1
ATOM 3854 C CA . LYS A 1 503 ? 7.370 12.914 20.754 1.00 53.91 503 LYS A CA 1
ATOM 3855 C C . LYS A 1 503 ? 6.163 13.768 20.345 1.00 53.91 503 LYS A C 1
ATOM 3857 O O . LYS A 1 503 ? 5.290 13.938 21.188 1.00 53.91 503 LYS A O 1
ATOM 3862 N N . SER A 1 504 ? 6.096 14.293 19.117 1.00 48.38 504 SER A N 1
ATOM 3863 C CA . SER A 1 504 ? 4.968 15.118 18.643 1.00 48.38 504 SER A CA 1
ATOM 3864 C C . SER A 1 504 ? 3.767 14.316 18.139 1.00 48.38 504 SER A C 1
ATOM 3866 O O . SER A 1 504 ? 2.674 14.852 18.099 1.00 48.38 504 SER A O 1
ATOM 3868 N N . VAL A 1 505 ? 3.970 13.072 17.705 1.00 44.78 505 VAL A N 1
ATOM 3869 C CA . VAL A 1 505 ? 2.914 12.115 17.334 1.00 44.78 505 VAL A CA 1
ATOM 3870 C C . VAL A 1 505 ? 2.338 11.454 18.581 1.00 44.78 505 VAL A C 1
ATOM 3872 O O . VAL A 1 505 ? 1.176 11.068 18.612 1.00 44.78 505 VAL A O 1
ATOM 3875 N N . LEU A 1 506 ? 3.173 11.301 19.611 1.00 45.03 506 LEU A N 1
ATOM 3876 C CA . LEU A 1 506 ? 2.776 10.800 20.923 1.00 45.03 506 LEU A CA 1
ATOM 3877 C C . LEU A 1 506 ? 2.127 11.861 21.821 1.00 45.03 506 LEU A C 1
ATOM 3879 O O . LEU A 1 506 ? 1.505 11.477 22.811 1.00 45.03 506 LEU A O 1
ATOM 3883 N N . LYS A 1 507 ? 2.342 13.147 21.535 1.00 47.12 507 LYS A N 1
ATOM 3884 C CA . LYS A 1 507 ? 1.571 14.262 22.096 1.00 47.12 507 LYS A CA 1
ATOM 3885 C C . LYS A 1 507 ? 0.326 14.467 21.250 1.00 47.12 507 LYS A C 1
ATOM 3887 O O . LYS A 1 507 ? -0.719 14.762 21.864 1.00 47.12 507 LYS A O 1
#

pLDDT: mean 71.15, std 17.28, range [28.0, 96.94]

Mean predicted aligned error: 15.71 Å